Protein AF-A0AA35TRU1-F1 (afdb_monomer_lite)

Sequence (625 aa):
MTIQPVKLPNPDGDKMTPEIGLPPELEALKNTVRQIVRDECIPLEPEYLARPPQEGEPDNGAPRGVLEAVPGVLGTLEADQWSRLTNLSRQTGIYTSFVPEEYGGGGMGALGHLVLEEEVHHSIVHLPTSPVPMFMIGACTPEQEQKYLYPAINGDLYYSFGQTEPQAGSDPGGMMQTRAVRDGDDWILNGTKMFISGAASADFLLVQAVTDPDKRQRGGITMFIIDNPTPGVSFEPIRVWIVPTKAQQHYIHLDNVRVPQSQVLGEVGGGFTLGQQWLVHHDRLLRGSMALGILTRALQMAIDWSQQRVTYGRPIADRQAIQWMLTDVYIDIIALRAVARETAARADAGEDVRVEASMVKYAAGEWGWRSIDKIMQVFGGVGETLDMPIPHWYHMLRHARIGGGTSEIHKLTDLGFDVVEVSGVGTAVGIPDITSLSLGVSVTADSVSEARSEAAETVQGVIDALTELSISAEDISTVRFTIHPEYDYVQGEQRFKGYQVFNLMQVIVREIEDVGPPIDASIAAGGDNIVFNGLNFSFSDTVAMEREAREAAVQDMADKAGQLALFAGRELGELKKIAETSGVISPFNDRSTAYAATESAAFDTPVLAGQDAIKVYVYGVYELH

Secondary structure (DSSP, 8-state):
---PPPPPPPTTSS-SS---PPPHHHHHHHHHHHHHIIIIIGGGHHHHHTS---TTS--TTPPTTHHHHSTT------HHHHHHHHHHHHHTT-TTTTS-GGGTS---HHHHHHHHHHHHTTSSSPPP-----GGGTTTS-HHHIIIIIHHHHHTSS-EEEE--BTTBSS-HHHH---EEEEETTEEEEEEEEEEEETTTT-SEEEEEEES-TTTTTTT-EEEEEEESS-TTEEEEEE--TTSTTS--EEEEEEEEEEEEGGGEESSTTBHHHHHHHHIIIIIIHHHHHHHHHHHHHHHHHHHHHHHH-EETTEEGGG-HHHHHHHHHHHHHHHHHHHHHHHHHHHHHTT---HHHHHHHHHHHHHHHHHHHHHHHHHHGGGTTSTTSSHHHHHHHHHHTTTTTS-HHHHHTS--S-SEEEEEEEEEEEE---EEEEEEEEEEEESSHHHHHHHHHHHHHHHHHHHHHTT--GGGEEEEEEEEEEEEEEETTEEEEEEEEEEEEEEEEES-TT--HHHHHHHHHHHGGGEEEEEEEEE-S--HHHHHHHHHHHHHHHHHHHHHHHHHHT--EEEEEEEEEESS----S--TT----PPP-S----SS-TT-EEEEEEEEEEEEE-

pLDDT: mean 86.13, std 16.01, range [25.84, 98.81]

Organism: Geodia barretti (NCBI:txid519541)

Radius of gyration: 32.58 Å; chains: 1; bounding box: 75×64×89 Å

Foldseek 3Di:
DPPDDDDQDDLVDPPNDPDPDDDPVLVVVLVVLLVCCVPQFAVCQLVFLVAFDAAPDDLQQAQPCPQQVQQQRGGGDHNVSNVVLQVVCVVVLNQQQCPCVVLVHVVPFLLSVLSNLLSQLLHSRGRHHQQALNLLVVQADPVCCVVPHSCSSVSVFHEWEFQADPQDAQNSQQGADWAWEDDPQKTWTFDKGWFTFQHLPGQWYFHWHFHDNVCRLNQGIWTFIGGPPFPQWDWDFDADPSRNRYGRTIMIGGDRGIGGPNRTGHDRSCSSVSVLVSLQRVNLLNLLSNLLNNLSNLLSVLCVQQQPDDDPHHRNNVDPVLVVLSVLSSVLNVVLVVLSSVLRVCVVVVDDSSLSSLVSLLSSLPSSLSNLVSSLVSVPPVSPDSSDCSVSSNSSSPVSCRPSHHNVLSVLACPPDQKDKFKFKFKFKDFFQKKKWKKKFKAFDAAPVVQVVLSVQLVVLLLVLVVVVVFDPVQKDWPDWDKDWDWDADPNDTHTDGIMIMTIMIGMDRHPVPPVSSVVSSCVSNPPRMDGPDMDTHHPDCPVQQVNRVVNRVVRRVVVQCVSLVSNVWHWAAWPDKDKDPDDPDPDDDPPPPDDDDDDDPPPVVHDPRMDMDMIMMMIMIGTD

Structure (mmCIF, N/CA/C/O backbone):
data_AF-A0AA35TRU1-F1
#
_entry.id   AF-A0AA35TRU1-F1
#
loop_
_atom_site.group_PDB
_atom_site.id
_atom_site.type_symbol
_atom_site.label_atom_id
_atom_site.label_alt_id
_atom_site.label_comp_id
_atom_site.label_asym_id
_atom_site.label_entity_id
_atom_site.label_seq_id
_atom_site.pdbx_PDB_ins_code
_atom_site.Cartn_x
_atom_site.Cartn_y
_atom_site.Cartn_z
_atom_site.occupancy
_atom_site.B_iso_or_equiv
_atom_site.auth_seq_id
_atom_site.auth_comp_id
_atom_site.auth_asym_id
_atom_site.auth_atom_id
_atom_site.pdbx_PDB_model_num
ATOM 1 N N . MET A 1 1 ? 33.659 21.868 -21.834 1.00 37.59 1 MET A N 1
ATOM 2 C CA . MET A 1 1 ? 32.817 22.286 -20.696 1.00 37.59 1 MET A CA 1
ATOM 3 C C . MET A 1 1 ? 32.924 21.178 -19.661 1.00 37.59 1 MET A C 1
ATOM 5 O O . MET A 1 1 ? 32.362 20.114 -19.874 1.00 37.59 1 MET A O 1
ATOM 9 N N . THR A 1 2 ? 33.769 21.338 -18.641 1.00 30.66 2 THR A N 1
ATOM 10 C CA . THR A 1 2 ? 33.912 20.331 -17.578 1.00 30.66 2 THR A CA 1
ATOM 11 C C . THR A 1 2 ? 32.703 20.498 -16.670 1.00 30.66 2 THR A C 1
ATOM 13 O O . THR A 1 2 ? 32.655 21.444 -15.889 1.00 30.66 2 THR A O 1
ATOM 16 N N . ILE A 1 3 ? 31.680 19.664 -16.859 1.00 40.19 3 ILE A N 1
ATOM 17 C CA . ILE A 1 3 ? 30.508 19.651 -15.982 1.00 40.19 3 ILE A CA 1
ATOM 18 C C . ILE A 1 3 ? 31.030 19.227 -14.610 1.00 40.19 3 ILE A C 1
ATOM 20 O O . ILE A 1 3 ? 31.462 18.088 -14.442 1.00 40.19 3 ILE A O 1
ATOM 24 N N . GLN A 1 4 ? 31.095 20.161 -13.660 1.00 34.03 4 GLN A N 1
ATOM 25 C CA . GLN A 1 4 ? 31.404 19.791 -12.286 1.00 34.03 4 GLN A CA 1
ATOM 26 C C . GLN A 1 4 ? 30.208 19.006 -11.739 1.00 34.03 4 GLN A C 1
ATOM 28 O O . GLN A 1 4 ? 29.084 19.502 -11.839 1.00 34.03 4 GLN A O 1
ATOM 33 N N . PRO A 1 5 ? 30.412 17.793 -11.200 1.00 47.44 5 PRO A N 1
ATOM 34 C CA . PRO A 1 5 ? 29.328 17.051 -10.583 1.00 47.44 5 PRO A CA 1
ATOM 35 C C . PRO A 1 5 ? 28.801 17.855 -9.392 1.00 47.44 5 PRO A C 1
ATOM 37 O O . PRO A 1 5 ? 29.558 18.220 -8.489 1.00 47.44 5 PRO A O 1
ATOM 40 N N . VAL A 1 6 ? 27.502 18.154 -9.406 1.00 47.78 6 VAL A N 1
ATOM 41 C CA . VAL A 1 6 ? 26.807 18.693 -8.237 1.00 47.78 6 VAL A CA 1
ATOM 42 C C . VAL A 1 6 ? 26.835 17.591 -7.182 1.00 47.78 6 VAL A C 1
ATOM 44 O O . VAL A 1 6 ? 26.309 16.504 -7.411 1.00 47.78 6 VAL A O 1
ATOM 47 N N . LYS A 1 7 ? 27.506 17.832 -6.050 1.00 49.66 7 LYS A N 1
ATOM 48 C CA . LYS A 1 7 ? 27.465 16.891 -4.927 1.00 49.66 7 LYS A CA 1
ATOM 49 C C . LYS A 1 7 ? 26.045 16.867 -4.375 1.00 49.66 7 LYS A C 1
ATOM 51 O O . LYS A 1 7 ? 25.517 17.928 -4.042 1.00 49.66 7 LYS A O 1
ATOM 56 N N . LEU A 1 8 ? 25.467 15.672 -4.255 1.00 46.78 8 LEU A N 1
ATOM 57 C CA . LEU A 1 8 ? 24.269 15.483 -3.446 1.00 46.78 8 LEU A CA 1
ATOM 58 C C . LEU A 1 8 ? 24.580 15.983 -2.020 1.00 46.78 8 LEU A C 1
ATOM 60 O O . LEU A 1 8 ? 25.671 15.695 -1.508 1.00 46.78 8 LEU A O 1
ATOM 64 N N . PRO A 1 9 ? 23.706 16.798 -1.409 1.00 47.41 9 PRO A N 1
ATOM 65 C CA . PRO A 1 9 ? 23.888 17.219 -0.026 1.00 47.41 9 PRO A CA 1
ATOM 66 C C . PRO A 1 9 ? 23.939 16.003 0.914 1.00 47.41 9 PRO A C 1
ATOM 68 O O . PRO A 1 9 ? 23.395 14.947 0.608 1.00 47.41 9 PRO A O 1
ATOM 71 N N . ASN A 1 10 ? 24.642 16.141 2.042 1.00 44.38 10 ASN A N 1
ATOM 72 C CA . ASN A 1 10 ? 24.715 15.092 3.061 1.00 44.38 10 ASN A CA 1
ATOM 73 C C . ASN A 1 10 ? 23.301 14.832 3.625 1.00 44.38 10 ASN A C 1
ATOM 75 O O . ASN A 1 10 ? 22.715 15.792 4.124 1.00 44.38 10 ASN A O 1
ATOM 79 N N . PRO A 1 11 ? 22.756 13.604 3.591 1.00 43.72 11 PRO A N 1
ATOM 80 C CA . PRO A 1 11 ? 21.483 13.275 4.246 1.00 43.72 11 PRO A CA 1
ATOM 81 C C . PRO A 1 11 ? 21.482 13.471 5.756 1.00 43.72 11 PRO A C 1
ATOM 83 O O . PRO A 1 11 ? 20.422 13.745 6.307 1.00 43.72 11 PRO A O 1
ATOM 86 N N . ASP A 1 12 ? 22.646 13.419 6.409 1.00 41.84 12 ASP A N 1
ATOM 87 C CA . ASP A 1 12 ? 22.776 13.756 7.832 1.00 41.84 12 ASP A CA 1
ATOM 88 C C . ASP A 1 12 ? 22.869 15.274 8.083 1.00 41.84 12 ASP A C 1
ATOM 90 O O . ASP A 1 12 ? 22.959 15.717 9.227 1.00 41.84 12 ASP A O 1
ATOM 94 N N . GLY A 1 13 ? 22.911 16.095 7.028 1.00 40.97 13 GLY A N 1
ATOM 95 C CA . GLY A 1 13 ? 22.994 17.549 7.122 1.00 40.97 13 GLY A CA 1
ATOM 96 C C . GLY A 1 13 ? 21.662 18.232 6.817 1.00 40.97 13 GLY A C 1
ATOM 97 O O . GLY A 1 13 ? 20.979 17.862 5.869 1.00 40.97 13 GLY A O 1
ATOM 98 N N . ASP A 1 14 ? 21.366 19.305 7.557 1.00 39.81 14 ASP A N 1
ATOM 99 C CA . ASP A 1 14 ? 20.212 20.235 7.479 1.00 39.81 14 ASP A CA 1
ATOM 100 C C . ASP A 1 14 ? 19.805 20.774 6.082 1.00 39.81 14 ASP A C 1
ATOM 102 O O . ASP A 1 14 ? 18.980 21.677 5.976 1.00 39.81 14 ASP A O 1
ATOM 106 N N . LYS A 1 15 ? 20.412 20.332 4.975 1.00 40.75 15 LYS A N 1
ATOM 107 C CA . LYS A 1 15 ? 20.302 20.991 3.662 1.00 40.75 15 LYS A CA 1
ATOM 108 C C . LYS A 1 15 ? 20.086 20.031 2.496 1.00 40.75 15 LYS A C 1
ATOM 110 O O . LYS A 1 15 ? 20.694 20.216 1.444 1.00 40.75 15 LYS A O 1
ATOM 115 N N . MET A 1 16 ? 19.222 19.030 2.656 1.00 41.53 16 MET A N 1
ATOM 116 C CA . MET A 1 16 ? 18.828 18.145 1.549 1.00 41.53 16 MET A CA 1
ATOM 117 C C . MET A 1 16 ? 17.649 18.641 0.707 1.00 41.53 16 MET A C 1
ATOM 119 O O . MET A 1 16 ? 17.351 18.034 -0.302 1.00 41.53 16 MET A O 1
ATOM 123 N N . THR A 1 17 ? 17.023 19.776 1.003 1.00 39.19 17 THR A N 1
ATOM 124 C CA . THR A 1 17 ? 16.040 20.396 0.096 1.00 39.19 17 THR A CA 1
ATOM 125 C C . THR A 1 17 ? 15.931 21.888 0.399 1.00 39.19 17 THR A C 1
ATOM 127 O O . THR A 1 17 ? 16.145 22.278 1.547 1.00 39.19 17 THR A O 1
ATOM 130 N N . PRO A 1 18 ? 15.563 22.756 -0.561 1.00 35.75 18 PRO A N 1
ATOM 131 C CA . PRO A 1 18 ? 14.845 23.970 -0.204 1.00 35.75 18 PRO A CA 1
ATOM 132 C C . PRO A 1 18 ? 13.498 23.519 0.376 1.00 35.75 18 PRO A C 1
ATOM 134 O O . PRO A 1 18 ? 12.533 23.317 -0.354 1.00 35.75 18 PRO A O 1
ATOM 137 N N . GLU A 1 19 ? 13.475 23.224 1.675 1.00 49.69 19 GLU A N 1
ATOM 138 C CA . GLU A 1 19 ? 12.248 22.898 2.390 1.00 49.69 19 GLU A CA 1
ATOM 139 C C . GLU A 1 19 ? 11.321 24.119 2.320 1.00 49.69 19 GLU A C 1
ATOM 141 O O . GLU A 1 19 ? 11.735 25.248 2.598 1.00 49.69 19 GLU A O 1
ATOM 146 N N . ILE A 1 20 ? 10.042 23.903 2.005 1.00 54.19 20 ILE A N 1
ATOM 147 C CA . ILE A 1 20 ? 9.010 24.698 2.669 1.00 54.19 20 ILE A CA 1
ATOM 148 C C . ILE A 1 20 ? 9.193 24.330 4.141 1.00 54.19 20 ILE A C 1
ATOM 150 O O . ILE A 1 20 ? 8.917 23.191 4.515 1.00 54.19 20 ILE A O 1
ATOM 154 N N . GLY A 1 21 ? 9.837 25.215 4.906 1.00 68.00 21 GLY A N 1
ATOM 155 C CA . GLY A 1 21 ? 10.296 24.895 6.255 1.00 68.00 21 GLY A CA 1
ATOM 156 C C . GLY A 1 21 ? 9.146 24.351 7.092 1.00 68.00 21 GLY A C 1
ATOM 157 O O . GLY A 1 21 ? 8.062 24.939 7.097 1.00 68.00 21 GLY A O 1
ATOM 158 N N . LEU A 1 22 ? 9.377 23.223 7.769 1.00 85.88 22 LEU A N 1
ATOM 159 C CA . LEU A 1 22 ? 8.433 22.747 8.769 1.00 85.88 22 LEU A CA 1
ATOM 160 C C . LEU A 1 22 ? 8.290 23.817 9.864 1.00 85.88 22 LEU A C 1
ATOM 162 O O . LEU A 1 22 ? 9.258 24.532 10.158 1.00 85.88 22 LEU A O 1
ATOM 166 N N . PRO A 1 23 ? 7.109 23.936 10.489 1.00 88.81 23 PRO A N 1
ATOM 167 C CA . PRO A 1 23 ? 6.980 24.694 11.722 1.00 88.81 23 PRO A CA 1
ATOM 168 C C . PRO A 1 23 ? 8.055 24.258 12.741 1.00 88.81 23 PRO A C 1
ATOM 170 O O . PRO A 1 23 ? 8.362 23.062 12.806 1.00 88.81 23 PRO A O 1
ATOM 173 N N . PRO A 1 24 ? 8.654 25.181 13.521 1.00 90.12 24 PRO A N 1
ATOM 174 C CA . PRO A 1 24 ? 9.766 24.865 14.425 1.00 90.12 24 PRO A CA 1
ATOM 175 C C . PRO A 1 24 ? 9.504 23.689 15.375 1.00 90.12 24 PRO A C 1
ATOM 177 O O . PRO A 1 24 ? 10.415 22.922 15.679 1.00 90.12 24 PRO A O 1
ATOM 180 N N . GLU A 1 25 ? 8.263 23.530 15.825 1.00 90.25 25 GLU A N 1
ATOM 181 C CA . GLU A 1 25 ? 7.798 22.430 16.665 1.00 90.25 25 GLU A CA 1
ATOM 182 C C . GLU A 1 25 ? 7.860 21.070 15.955 1.00 90.25 25 GLU A C 1
ATOM 184 O O . GLU A 1 25 ? 8.331 20.094 16.542 1.00 90.25 25 GLU A O 1
ATOM 189 N N . LEU A 1 26 ? 7.476 21.008 14.677 1.00 92.25 26 LEU A N 1
ATOM 190 C CA . LEU A 1 26 ? 7.556 19.784 13.879 1.00 92.25 26 LEU A CA 1
ATOM 191 C C . LEU A 1 26 ? 8.997 19.480 13.467 1.00 92.25 26 LEU A C 1
ATOM 193 O O . LEU A 1 26 ? 9.377 18.314 13.404 1.00 92.25 26 LEU A O 1
ATOM 197 N N . GLU A 1 27 ? 9.826 20.503 13.248 1.00 91.69 27 GLU A N 1
ATOM 198 C CA . GLU A 1 27 ? 11.259 20.304 13.015 1.00 91.69 27 GLU A CA 1
ATOM 199 C C . GLU A 1 27 ? 11.960 19.763 14.278 1.00 91.69 27 GLU A C 1
ATOM 201 O O . GLU A 1 27 ? 12.805 18.870 14.201 1.00 91.69 27 GLU A O 1
ATOM 206 N N . ALA A 1 28 ? 11.584 20.243 15.467 1.00 91.50 28 ALA A N 1
ATOM 207 C CA . ALA A 1 28 ? 12.086 19.710 16.734 1.00 91.50 28 ALA A CA 1
ATOM 208 C C . ALA A 1 28 ? 11.647 18.254 16.972 1.00 91.50 28 ALA A C 1
ATOM 210 O O . ALA A 1 28 ? 12.472 17.423 17.371 1.00 91.50 28 ALA A O 1
ATOM 211 N N . LEU A 1 29 ? 10.378 17.931 16.693 1.00 91.56 29 LEU A N 1
ATOM 212 C CA . LEU A 1 29 ? 9.866 16.558 16.710 1.00 91.56 29 LEU A CA 1
ATOM 213 C C . LEU A 1 29 ? 10.672 15.663 15.766 1.00 91.56 29 LEU A C 1
ATOM 215 O O . LEU A 1 29 ? 11.235 14.668 16.216 1.00 91.56 29 LEU A O 1
ATOM 219 N N . LYS A 1 30 ? 10.761 16.036 14.484 1.00 94.00 30 LYS A N 1
ATOM 220 C CA . LYS A 1 30 ? 11.511 15.314 13.447 1.00 94.00 30 LYS A CA 1
ATOM 221 C C . LYS A 1 30 ? 12.917 14.970 13.923 1.00 94.00 30 LYS A C 1
ATOM 223 O O . LYS A 1 30 ? 13.317 13.811 13.897 1.00 94.00 30 LYS A O 1
ATOM 228 N N . ASN A 1 31 ? 13.645 15.960 14.437 1.00 93.69 31 ASN A N 1
ATOM 229 C CA . ASN A 1 31 ? 15.013 15.766 14.912 1.00 93.69 31 ASN A CA 1
ATOM 230 C C . ASN A 1 31 ? 15.096 14.840 16.134 1.00 93.69 31 ASN A C 1
ATOM 232 O O . ASN A 1 31 ? 16.009 14.018 16.219 1.00 93.69 31 ASN A O 1
ATOM 236 N N . THR A 1 32 ? 14.129 14.927 17.047 1.00 94.81 32 THR A N 1
ATOM 237 C CA . THR A 1 32 ? 14.054 14.060 18.231 1.00 94.81 32 THR A CA 1
ATOM 238 C C . THR A 1 32 ? 13.765 12.611 17.834 1.00 94.81 32 THR A C 1
ATOM 240 O O . THR A 1 32 ? 14.477 11.706 18.267 1.00 94.81 32 THR A O 1
ATOM 243 N N . VAL A 1 33 ? 12.772 12.382 16.966 1.00 96.38 33 VAL A N 1
ATOM 244 C CA . VAL A 1 33 ? 12.420 11.042 16.470 1.00 96.38 33 VAL A CA 1
ATOM 245 C C . VAL A 1 33 ? 13.590 10.453 15.690 1.00 96.38 33 VAL A C 1
ATOM 247 O O . VAL A 1 33 ? 14.007 9.336 15.982 1.00 96.38 33 VAL A O 1
ATOM 250 N N . ARG A 1 34 ? 14.188 11.218 14.769 1.00 95.69 34 ARG A N 1
ATOM 251 C CA . ARG A 1 34 ? 15.360 10.795 13.991 1.00 95.69 34 ARG A CA 1
ATOM 252 C C . ARG A 1 34 ? 16.511 10.351 14.881 1.00 95.69 34 ARG A C 1
ATOM 254 O O . ARG A 1 34 ? 17.133 9.321 14.624 1.00 95.69 34 ARG A O 1
ATOM 261 N N . GLN A 1 35 ? 16.806 11.132 15.920 1.00 96.25 35 GLN A N 1
ATOM 262 C CA . GLN A 1 35 ? 17.869 10.805 16.860 1.00 96.25 35 GLN A CA 1
ATOM 263 C C . GLN A 1 35 ? 17.575 9.488 17.585 1.00 96.25 35 GLN A C 1
ATOM 265 O O . GLN A 1 35 ? 18.447 8.626 17.639 1.00 96.25 35 GLN A O 1
ATOM 270 N N . ILE A 1 36 ? 16.351 9.305 18.084 1.00 97.19 36 ILE A N 1
ATOM 271 C CA . ILE A 1 36 ? 15.941 8.068 18.759 1.00 97.19 36 ILE A CA 1
ATOM 272 C C . ILE A 1 36 ? 16.009 6.878 17.800 1.00 97.19 36 ILE A C 1
ATOM 274 O O . ILE A 1 36 ? 16.574 5.847 18.145 1.00 97.19 36 ILE A O 1
ATOM 278 N N . VAL A 1 37 ? 15.483 7.005 16.583 1.00 96.94 37 VAL A N 1
ATOM 279 C CA . VAL A 1 37 ? 15.513 5.923 15.592 1.00 96.94 37 VAL A CA 1
ATOM 280 C C . VAL A 1 37 ? 16.954 5.528 15.269 1.00 96.94 37 VAL A C 1
ATOM 282 O O . VAL A 1 37 ? 17.282 4.340 15.268 1.00 96.94 37 VAL A O 1
ATOM 285 N N . ARG A 1 38 ? 17.843 6.507 15.076 1.00 96.62 38 ARG A N 1
ATOM 286 C CA . ARG A 1 38 ? 19.267 6.261 14.827 1.00 96.62 38 ARG A CA 1
ATOM 287 C C . ARG A 1 38 ? 19.966 5.583 16.001 1.00 96.62 38 ARG A C 1
ATOM 289 O O . ARG A 1 38 ? 20.730 4.647 15.783 1.00 96.62 38 ARG A O 1
ATOM 296 N N . ASP A 1 39 ? 19.738 6.075 17.213 1.00 97.31 39 ASP A N 1
ATOM 297 C CA . ASP A 1 39 ? 20.502 5.663 18.392 1.00 97.31 39 ASP A CA 1
ATOM 298 C C . ASP A 1 39 ? 19.940 4.372 19.019 1.00 97.31 39 ASP A C 1
ATOM 300 O O . ASP A 1 39 ? 20.689 3.620 19.638 1.00 97.31 39 ASP A O 1
ATOM 304 N N . GLU A 1 40 ? 18.647 4.087 18.831 1.00 96.69 40 GLU A N 1
ATOM 305 C CA . GLU A 1 40 ? 17.932 3.041 19.574 1.00 96.69 40 GLU A CA 1
ATOM 306 C C . GLU A 1 40 ? 17.279 1.968 18.704 1.00 96.69 40 GLU A C 1
ATOM 308 O O . GLU A 1 40 ? 17.147 0.834 19.160 1.00 96.69 40 GLU A O 1
ATOM 313 N N . CYS A 1 41 ? 16.866 2.297 17.477 1.00 95.50 41 CYS A N 1
ATOM 314 C CA . CYS A 1 41 ? 16.152 1.359 16.608 1.00 95.50 41 CYS A CA 1
ATOM 315 C C . CYS A 1 41 ? 17.085 0.700 15.583 1.00 95.50 41 CYS A C 1
ATOM 317 O O . CYS A 1 41 ? 17.162 -0.525 15.524 1.00 95.50 41 CYS A O 1
ATOM 319 N N . ILE A 1 42 ? 17.857 1.498 14.836 1.00 96.38 42 ILE A N 1
ATOM 320 C CA . ILE A 1 42 ? 18.806 1.007 13.821 1.00 96.38 42 ILE A CA 1
ATOM 321 C C . ILE A 1 42 ? 19.795 -0.040 14.378 1.00 96.38 42 ILE A C 1
ATOM 323 O O . ILE A 1 42 ? 20.021 -1.052 13.712 1.00 96.38 42 ILE A O 1
ATOM 327 N N . PRO A 1 43 ? 20.375 0.119 15.587 1.00 97.12 43 PRO A N 1
ATOM 328 C CA . PRO A 1 43 ? 21.299 -0.877 16.131 1.00 97.12 43 PRO A CA 1
ATOM 329 C C . PRO A 1 43 ? 20.672 -2.253 16.397 1.00 97.12 43 PRO A C 1
ATOM 331 O O . PRO A 1 43 ? 21.408 -3.227 16.542 1.00 97.12 43 PRO A O 1
ATOM 334 N N . LEU A 1 44 ? 19.338 -2.344 16.467 1.00 95.25 44 LEU A N 1
ATOM 335 C CA . LEU A 1 44 ? 18.603 -3.580 16.747 1.00 95.25 44 LEU A CA 1
ATOM 336 C C . LEU A 1 44 ? 18.231 -4.363 15.479 1.00 95.25 44 LEU A C 1
ATOM 338 O O . LEU A 1 44 ? 17.794 -5.505 15.576 1.00 95.25 44 LEU A O 1
ATOM 342 N N . GLU A 1 45 ? 18.420 -3.798 14.286 1.00 94.12 45 GLU A N 1
ATOM 343 C CA . GLU A 1 45 ? 18.016 -4.442 13.029 1.00 94.12 45 GLU A CA 1
ATOM 344 C C . GLU A 1 45 ? 18.679 -5.796 12.748 1.00 94.12 45 GLU A C 1
ATOM 346 O O . GLU A 1 45 ? 17.969 -6.695 12.295 1.00 94.12 45 GLU A O 1
ATOM 351 N N . PRO A 1 46 ? 19.984 -6.013 13.021 1.00 93.25 46 PRO A N 1
ATOM 352 C CA . PRO A 1 46 ? 20.584 -7.330 12.815 1.00 93.25 46 PRO A CA 1
ATOM 353 C C . PRO A 1 46 ? 19.940 -8.408 13.693 1.00 93.25 46 PRO A C 1
ATOM 355 O O . PRO A 1 46 ? 19.717 -9.527 13.241 1.00 93.25 46 PRO A O 1
ATOM 358 N N . GLU A 1 47 ? 19.615 -8.070 14.945 1.00 91.56 47 GLU A N 1
ATOM 359 C CA . GLU A 1 47 ? 18.922 -8.979 15.861 1.00 91.56 47 GLU A CA 1
ATOM 360 C C . GLU A 1 47 ? 17.473 -9.215 15.420 1.00 91.56 47 GLU A C 1
ATOM 362 O O . GLU A 1 47 ? 17.000 -10.350 15.445 1.00 91.56 47 GLU A O 1
ATOM 367 N N . TYR A 1 48 ? 16.801 -8.163 14.951 1.00 89.38 48 TYR A N 1
ATOM 368 C CA . TYR A 1 48 ? 15.447 -8.233 14.415 1.00 89.38 48 TYR A CA 1
ATOM 369 C C . TYR A 1 48 ? 15.345 -9.184 13.216 1.00 89.38 48 TYR A C 1
ATOM 371 O O . TYR A 1 48 ? 14.511 -10.090 13.210 1.00 89.38 48 TYR A O 1
ATOM 379 N N . LEU A 1 49 ? 16.226 -9.021 12.222 1.00 88.69 49 LEU A N 1
ATOM 380 C CA . LEU A 1 49 ? 16.272 -9.856 11.015 1.00 88.69 49 LEU A CA 1
ATOM 381 C C . LEU A 1 49 ? 16.681 -11.303 11.312 1.00 88.69 49 LEU A C 1
ATOM 383 O O . LEU A 1 49 ? 16.243 -12.222 10.623 1.00 88.69 49 LEU A O 1
ATOM 387 N N . ALA A 1 50 ? 17.477 -11.527 12.361 1.00 88.69 50 ALA A N 1
ATOM 388 C CA . ALA A 1 50 ? 17.865 -12.867 12.792 1.00 88.69 50 ALA A CA 1
ATOM 389 C C . ALA A 1 50 ? 16.712 -13.669 13.428 1.00 88.69 50 ALA A C 1
ATOM 391 O O . ALA A 1 50 ? 16.863 -14.874 13.646 1.00 88.69 50 ALA A O 1
ATOM 392 N N . ARG A 1 51 ? 15.568 -13.033 13.723 1.00 85.00 51 ARG A N 1
ATOM 393 C CA . ARG A 1 51 ? 14.394 -13.662 14.347 1.00 85.00 51 ARG A CA 1
ATOM 394 C C . ARG A 1 51 ? 13.112 -13.453 13.526 1.00 85.00 51 ARG A C 1
ATOM 396 O O . ARG A 1 51 ? 12.193 -12.770 13.994 1.00 85.00 51 ARG A O 1
ATOM 403 N N . PRO A 1 52 ? 13.010 -14.033 12.317 1.00 81.94 52 PRO A N 1
ATOM 404 C CA . PRO A 1 52 ? 11.807 -13.907 11.505 1.00 81.94 52 PRO A CA 1
ATOM 405 C C . PRO A 1 52 ? 10.597 -14.563 12.191 1.00 81.94 52 PRO A C 1
ATOM 407 O O . PRO A 1 52 ? 10.750 -15.670 12.716 1.00 81.94 52 PRO A O 1
ATOM 410 N N . PRO A 1 53 ? 9.396 -13.945 12.155 1.00 79.06 53 PRO A N 1
ATOM 411 C CA . PRO A 1 53 ? 8.196 -14.509 12.771 1.00 79.06 53 PRO A CA 1
ATOM 412 C C . PRO A 1 53 ? 7.910 -15.921 12.254 1.00 79.06 53 PRO A C 1
ATOM 414 O O . PRO A 1 53 ? 7.921 -16.135 11.042 1.00 79.06 53 PRO A O 1
ATOM 417 N N . GLN A 1 54 ? 7.619 -16.869 13.144 1.00 81.81 54 GLN A N 1
ATOM 418 C CA . GLN A 1 54 ? 7.285 -18.252 12.785 1.00 81.81 54 GLN A CA 1
ATOM 419 C C . GLN A 1 54 ? 5.847 -18.591 13.176 1.00 81.81 54 GLN A C 1
ATOM 421 O O . GLN A 1 54 ? 5.334 -18.170 14.215 1.00 81.81 54 GLN A O 1
ATOM 426 N N . GLU A 1 55 ? 5.173 -19.370 12.335 1.00 80.81 55 GLU A N 1
ATOM 427 C CA . GLU A 1 55 ? 3.836 -19.865 12.643 1.00 80.81 55 GLU A CA 1
ATOM 428 C C . GLU A 1 55 ? 3.844 -20.783 13.876 1.00 80.81 55 GLU A C 1
ATOM 430 O O . GLU A 1 55 ? 4.677 -21.677 14.004 1.00 80.81 55 GLU A O 1
ATOM 435 N N . GLY A 1 56 ? 2.904 -20.552 14.795 1.00 75.94 56 GLY A N 1
ATOM 436 C CA . GLY A 1 56 ? 2.830 -21.270 16.070 1.00 75.94 56 GLY A CA 1
ATOM 437 C C . GLY A 1 56 ? 3.806 -20.777 17.144 1.00 75.94 56 GLY A C 1
ATOM 438 O O . GLY A 1 56 ? 3.679 -21.202 18.292 1.00 75.94 56 GLY A O 1
ATOM 439 N N . GLU A 1 57 ? 4.724 -19.862 16.818 1.00 74.44 57 GLU A N 1
ATOM 440 C CA . GLU A 1 57 ? 5.603 -19.229 17.801 1.00 74.44 57 GLU A CA 1
ATOM 441 C C . GLU A 1 57 ? 5.020 -17.886 18.283 1.00 74.44 57 GLU A C 1
ATOM 443 O O . GLU A 1 57 ? 4.495 -17.101 17.474 1.00 74.44 57 GLU A O 1
ATOM 448 N N . PRO A 1 58 ? 5.079 -17.605 19.601 1.00 67.44 58 PRO A N 1
ATOM 449 C CA . PRO A 1 58 ? 4.746 -16.290 20.132 1.00 67.44 58 PRO A CA 1
ATOM 450 C C . PRO A 1 58 ? 5.683 -15.234 19.548 1.00 67.44 58 PRO A C 1
ATOM 452 O O . PRO A 1 58 ? 6.878 -15.475 19.417 1.00 67.44 58 PRO A O 1
ATOM 455 N N . ASP A 1 59 ? 5.180 -14.032 19.284 1.00 66.44 59 ASP A N 1
ATOM 456 C CA . ASP A 1 59 ? 5.994 -12.952 18.714 1.00 66.44 59 ASP A CA 1
ATOM 457 C C . ASP A 1 59 ? 6.908 -12.234 19.730 1.00 66.44 59 ASP A C 1
ATOM 459 O O . ASP A 1 59 ? 7.095 -11.017 19.678 1.00 66.44 59 ASP A O 1
ATOM 463 N N . ASN A 1 60 ? 7.442 -12.984 20.699 1.00 64.56 60 ASN A N 1
ATOM 464 C CA . ASN A 1 60 ? 8.428 -12.548 21.694 1.00 64.56 60 ASN A CA 1
ATOM 465 C C . ASN A 1 60 ? 8.106 -11.222 22.420 1.00 64.56 60 ASN A C 1
ATOM 467 O O . ASN A 1 60 ? 9.003 -10.549 22.913 1.00 64.56 60 ASN A O 1
ATOM 471 N N . GLY A 1 61 ? 6.824 -10.862 22.561 1.00 59.81 61 GLY A N 1
ATOM 472 C CA . GLY A 1 61 ? 6.380 -9.720 23.369 1.00 59.81 61 GLY A CA 1
ATOM 473 C C . GLY A 1 61 ? 6.441 -8.353 22.681 1.00 59.81 61 GLY A C 1
ATOM 474 O O . GLY A 1 61 ? 6.608 -7.346 23.370 1.00 59.81 61 GLY A O 1
ATOM 475 N N . ALA A 1 62 ? 6.302 -8.296 21.353 1.00 64.44 62 ALA A N 1
ATOM 476 C CA . ALA A 1 62 ? 6.122 -7.024 20.655 1.00 64.44 62 ALA A CA 1
ATOM 477 C C . ALA A 1 62 ? 4.923 -6.213 21.179 1.00 64.44 62 ALA A C 1
ATOM 479 O O . ALA A 1 62 ? 3.933 -6.802 21.629 1.00 64.44 62 ALA A O 1
ATOM 480 N N . PRO A 1 63 ? 4.979 -4.865 21.125 1.00 63.22 63 PRO A N 1
ATOM 481 C CA . PRO A 1 63 ? 3.856 -4.028 21.516 1.00 63.22 63 PRO A CA 1
ATOM 482 C C . PRO A 1 63 ? 2.660 -4.374 20.631 1.00 63.22 63 PRO A C 1
ATOM 484 O O . PRO A 1 63 ? 2.800 -4.466 19.406 1.00 63.22 63 PRO A O 1
ATOM 487 N N . ARG A 1 64 ? 1.496 -4.584 21.255 1.00 66.19 64 ARG A N 1
ATOM 488 C CA . ARG A 1 64 ? 0.276 -4.982 20.543 1.00 66.19 64 ARG A CA 1
ATOM 489 C C . ARG A 1 64 ? -0.016 -3.989 19.422 1.00 66.19 64 ARG A C 1
ATOM 491 O O . ARG A 1 64 ? -0.003 -2.781 19.649 1.00 66.19 64 ARG A O 1
ATOM 498 N N . GLY A 1 65 ? -0.267 -4.505 18.224 1.00 59.19 65 GLY A N 1
ATOM 499 C CA . GLY A 1 65 ? -0.589 -3.701 17.056 1.00 59.19 65 GLY A CA 1
ATOM 500 C C . GLY A 1 65 ? 0.594 -3.357 16.162 1.00 59.19 65 GLY A C 1
ATOM 501 O O . GLY A 1 65 ? 0.368 -3.051 15.001 1.00 59.19 65 GLY A O 1
ATOM 502 N N . VAL A 1 66 ? 1.848 -3.455 16.613 1.00 59.09 66 VAL A N 1
ATOM 503 C CA . VAL A 1 66 ? 3.002 -3.174 15.734 1.00 59.09 66 VAL A CA 1
ATOM 504 C C . VAL A 1 66 ? 3.206 -4.297 14.715 1.00 59.09 66 VAL A C 1
ATOM 506 O O . VAL A 1 66 ? 3.393 -4.036 13.529 1.00 59.09 66 VAL A O 1
ATOM 509 N N . LEU A 1 67 ? 3.137 -5.554 15.157 1.00 54.91 67 LEU A N 1
ATOM 510 C CA . LEU A 1 67 ? 3.328 -6.712 14.276 1.00 54.91 67 LEU A CA 1
ATOM 511 C C . LEU A 1 67 ? 2.099 -7.008 13.419 1.00 54.91 67 LEU A C 1
ATOM 513 O O . LEU A 1 67 ? 2.213 -7.582 12.338 1.00 54.91 67 LEU A O 1
ATOM 517 N N . GLU A 1 68 ? 0.929 -6.625 13.918 1.00 57.84 68 GLU A N 1
ATOM 518 C CA . GLU A 1 68 ? -0.364 -6.842 13.288 1.00 57.84 68 GLU A CA 1
ATOM 519 C C . GLU A 1 68 ? -0.763 -5.733 12.301 1.00 57.84 68 GLU A C 1
ATOM 521 O O . GLU A 1 68 ? -1.418 -6.031 11.298 1.00 57.84 68 GLU A O 1
ATOM 526 N N . ALA A 1 69 ? -0.379 -4.472 12.562 1.00 51.41 69 ALA A N 1
ATOM 527 C CA . ALA A 1 69 ? -0.779 -3.316 11.750 1.00 51.41 69 ALA A CA 1
ATOM 528 C C . ALA A 1 69 ? 0.185 -2.986 10.611 1.00 51.41 69 ALA A C 1
ATOM 530 O O . ALA A 1 69 ? -0.231 -2.320 9.664 1.00 51.41 69 ALA A O 1
ATOM 531 N N . VAL A 1 70 ? 1.449 -3.418 10.686 1.00 57.47 70 VAL A N 1
ATOM 532 C CA . VAL A 1 70 ? 2.459 -3.162 9.651 1.00 57.47 70 VAL A CA 1
ATOM 533 C C . VAL A 1 70 ? 2.577 -4.405 8.764 1.00 57.47 70 VAL A C 1
ATOM 535 O O . VAL A 1 70 ? 3.201 -5.391 9.163 1.00 57.47 70 VAL A O 1
ATOM 538 N N . PRO A 1 71 ? 1.995 -4.412 7.548 1.00 55.16 71 PRO A N 1
ATOM 539 C CA . PRO A 1 71 ? 2.130 -5.552 6.655 1.00 55.16 71 PRO A CA 1
ATOM 540 C C . PRO A 1 71 ? 3.600 -5.732 6.281 1.00 55.16 71 PRO A C 1
ATOM 542 O O . PRO A 1 71 ? 4.238 -4.783 5.824 1.00 55.16 71 PRO A O 1
ATOM 545 N N . GLY A 1 72 ? 4.119 -6.952 6.412 1.00 57.22 72 GLY A N 1
ATOM 546 C CA . GLY A 1 72 ? 5.471 -7.254 5.944 1.00 57.22 72 GLY A CA 1
ATOM 547 C C . GLY A 1 72 ? 6.542 -7.324 7.002 1.00 57.22 72 GLY A C 1
ATOM 548 O O . GLY A 1 72 ? 7.687 -7.504 6.617 1.00 57.22 72 GLY A O 1
ATOM 549 N N . VAL A 1 73 ? 6.213 -7.246 8.293 1.00 65.50 73 VAL A N 1
ATOM 550 C CA . VAL A 1 73 ? 7.177 -7.476 9.378 1.00 65.50 73 VAL A CA 1
ATOM 551 C C . VAL A 1 73 ? 7.896 -8.822 9.195 1.00 65.50 73 VAL A C 1
ATOM 553 O O . VAL A 1 73 ? 7.292 -9.888 9.293 1.00 65.50 73 VAL A O 1
ATOM 556 N N . LEU A 1 74 ? 9.206 -8.753 8.924 1.00 65.06 74 LEU A N 1
ATOM 557 C CA . LEU A 1 74 ? 10.084 -9.909 8.691 1.00 65.06 74 LEU A CA 1
ATOM 558 C C . LEU A 1 74 ? 10.975 -10.246 9.897 1.00 65.06 74 LEU A C 1
ATOM 560 O O . LEU A 1 74 ? 11.828 -11.119 9.776 1.00 65.06 74 LEU A O 1
ATOM 564 N N . GLY A 1 75 ? 10.790 -9.586 11.044 1.00 75.25 75 GLY A N 1
ATOM 565 C CA . GLY A 1 75 ? 11.602 -9.803 12.243 1.00 75.25 75 GLY A CA 1
ATOM 566 C C . GLY A 1 75 ? 10.848 -9.593 13.556 1.00 75.25 75 GLY A C 1
ATOM 567 O O . GLY A 1 75 ? 9.735 -9.065 13.578 1.00 75.25 75 GLY A O 1
ATOM 568 N N . THR A 1 76 ? 11.462 -10.005 14.664 1.00 81.94 76 THR A N 1
ATOM 569 C CA . THR A 1 76 ? 10.971 -9.793 16.037 1.00 81.94 76 THR A CA 1
ATOM 570 C C . THR A 1 76 ? 12.134 -9.452 16.977 1.00 81.94 76 THR A C 1
ATOM 572 O O . THR A 1 76 ? 13.286 -9.780 16.703 1.00 81.94 76 THR A O 1
ATOM 575 N N . LEU A 1 77 ? 11.840 -8.788 18.095 1.00 86.06 77 LEU A N 1
ATOM 576 C CA . LEU A 1 77 ? 12.782 -8.531 19.193 1.00 86.06 77 LEU A CA 1
ATOM 577 C C . LEU A 1 77 ? 12.303 -9.221 20.470 1.00 86.06 77 LEU A C 1
ATOM 579 O O . LEU A 1 77 ? 11.152 -9.648 20.550 1.00 86.06 77 LEU A O 1
ATOM 583 N N . GLU A 1 78 ? 13.174 -9.279 21.475 1.00 85.69 78 GLU A N 1
ATOM 584 C CA . GLU A 1 78 ? 12.793 -9.719 22.817 1.00 85.69 78 GLU A CA 1
ATOM 585 C C . GLU A 1 78 ? 11.864 -8.703 23.509 1.00 85.69 78 GLU A C 1
ATOM 587 O O . GLU A 1 78 ? 11.891 -7.493 23.251 1.00 85.69 78 GLU A O 1
ATOM 592 N N . ALA A 1 79 ? 11.052 -9.200 24.443 1.00 84.06 79 ALA A N 1
ATOM 593 C CA . ALA A 1 79 ? 10.020 -8.417 25.122 1.00 84.06 79 ALA A CA 1
ATOM 594 C C . ALA A 1 79 ? 10.590 -7.224 25.908 1.00 84.06 79 ALA A C 1
ATOM 596 O O . ALA A 1 79 ? 9.935 -6.187 26.037 1.00 84.06 79 ALA A O 1
ATOM 597 N N . ASP A 1 80 ? 11.803 -7.347 26.449 1.00 88.88 80 ASP A N 1
ATOM 598 C CA . ASP A 1 80 ? 12.478 -6.281 27.189 1.00 88.88 80 ASP A CA 1
ATOM 599 C C . ASP A 1 80 ? 12.949 -5.151 26.262 1.00 88.88 80 ASP A C 1
ATOM 601 O O . ASP A 1 80 ? 12.793 -3.976 26.606 1.00 88.88 80 ASP A O 1
ATOM 605 N N . GLN A 1 81 ? 13.439 -5.483 25.064 1.00 90.31 81 GLN A N 1
ATOM 606 C CA . GLN A 1 81 ? 13.809 -4.511 24.034 1.00 90.31 81 GLN A CA 1
ATOM 607 C C . GLN A 1 81 ? 12.580 -3.736 23.556 1.00 90.31 81 GLN A C 1
ATOM 609 O O . GLN A 1 81 ? 12.598 -2.502 23.528 1.00 90.31 81 GLN A O 1
ATOM 614 N N . TRP A 1 82 ? 11.481 -4.438 23.277 1.00 88.62 82 TRP A N 1
ATOM 615 C CA . TRP A 1 82 ? 10.210 -3.807 22.930 1.00 88.62 82 TRP A CA 1
ATOM 616 C C . TRP A 1 82 ? 9.660 -2.925 24.048 1.00 88.62 82 TRP A C 1
ATOM 618 O O . TRP A 1 82 ? 9.260 -1.780 23.807 1.00 88.62 82 TRP A O 1
ATOM 628 N N . SER A 1 83 ? 9.691 -3.415 25.288 1.00 88.94 83 SER A N 1
ATOM 629 C CA . SER A 1 83 ? 9.271 -2.649 26.465 1.00 88.94 83 SER A CA 1
ATOM 630 C C . SER A 1 83 ? 10.107 -1.381 26.628 1.00 88.94 83 SER A C 1
ATOM 632 O O . SER A 1 83 ? 9.570 -0.315 26.931 1.00 88.94 83 SER A O 1
ATOM 634 N N . ARG A 1 84 ? 11.419 -1.463 26.386 1.00 92.38 84 ARG A N 1
ATOM 635 C CA . ARG A 1 84 ? 12.337 -0.324 26.446 1.00 92.38 84 ARG A CA 1
ATOM 636 C C . ARG A 1 84 ? 12.006 0.734 25.394 1.00 92.38 84 ARG A C 1
ATOM 638 O O . ARG A 1 84 ? 11.875 1.899 25.763 1.00 92.38 84 ARG A O 1
ATOM 645 N N . LEU A 1 85 ? 11.821 0.343 24.129 1.00 93.62 85 LEU A N 1
ATOM 646 C CA . LEU A 1 85 ? 11.444 1.268 23.050 1.00 93.62 85 LEU A CA 1
ATOM 647 C C . LEU A 1 85 ? 10.080 1.918 23.311 1.00 93.62 85 LEU A C 1
ATOM 649 O O . LEU A 1 85 ? 9.923 3.126 23.150 1.00 93.62 85 LEU A O 1
ATOM 653 N N . THR A 1 86 ? 9.110 1.138 23.790 1.00 91.50 86 THR A N 1
ATOM 654 C CA . THR A 1 86 ? 7.776 1.651 24.130 1.00 91.50 86 THR A CA 1
ATOM 655 C C . THR A 1 86 ? 7.846 2.656 25.281 1.00 91.50 86 THR A C 1
ATOM 657 O O . THR A 1 86 ? 7.248 3.729 25.216 1.00 91.50 86 THR A O 1
ATOM 660 N N . ASN A 1 87 ? 8.609 2.346 26.333 1.00 93.56 87 ASN A N 1
ATOM 661 C CA . ASN A 1 87 ? 8.812 3.256 27.460 1.00 93.56 87 ASN A CA 1
ATOM 662 C C . ASN A 1 87 ? 9.515 4.544 27.029 1.00 93.56 87 ASN A C 1
ATOM 664 O O . ASN A 1 87 ? 9.115 5.619 27.468 1.00 93.56 87 ASN A O 1
ATOM 668 N N . LEU A 1 88 ? 10.516 4.451 26.151 1.00 95.69 88 LEU A N 1
ATOM 669 C CA . LEU A 1 88 ? 11.198 5.616 25.598 1.00 95.69 88 LEU A CA 1
ATOM 670 C C . LEU A 1 88 ? 10.237 6.500 24.791 1.00 95.69 88 LEU A C 1
ATOM 672 O O . LEU A 1 88 ? 10.180 7.708 25.019 1.00 95.69 88 LEU A O 1
ATOM 676 N N . SER A 1 89 ? 9.438 5.901 23.904 1.00 95.19 89 SER A N 1
ATOM 677 C CA . SER A 1 89 ? 8.421 6.614 23.121 1.00 95.19 89 SER A CA 1
ATOM 678 C C . SER A 1 89 ? 7.393 7.319 24.015 1.00 95.19 89 SER A C 1
ATOM 680 O O . SER A 1 89 ? 7.044 8.478 23.788 1.00 95.19 89 SER A O 1
ATOM 682 N N . ARG A 1 90 ? 6.950 6.667 25.100 1.00 94.44 90 ARG A N 1
ATOM 683 C CA . ARG A 1 90 ? 6.031 7.275 26.079 1.00 94.44 90 ARG A CA 1
ATOM 684 C C . ARG A 1 90 ? 6.674 8.415 26.865 1.00 94.44 90 ARG A C 1
ATOM 686 O O . ARG A 1 90 ? 6.069 9.471 27.004 1.00 94.44 90 ARG A O 1
ATOM 693 N N . GLN A 1 91 ? 7.894 8.229 27.367 1.00 94.88 91 GLN A N 1
ATOM 694 C CA . GLN A 1 91 ? 8.599 9.238 28.174 1.00 94.88 91 GLN A CA 1
ATOM 695 C C . GLN A 1 91 ? 8.940 10.504 27.385 1.00 94.88 91 GLN A C 1
ATOM 697 O O . GLN A 1 91 ? 9.009 11.587 27.960 1.00 94.88 91 GLN A O 1
ATOM 702 N N . THR A 1 92 ? 9.145 10.367 26.077 1.00 93.69 92 THR A N 1
ATOM 703 C CA . THR A 1 92 ? 9.421 11.484 25.163 1.00 93.69 92 THR A CA 1
ATOM 704 C C . THR A 1 92 ? 8.153 12.136 24.612 1.00 93.69 92 THR A C 1
ATOM 706 O O . THR A 1 92 ? 8.246 13.136 23.909 1.00 93.69 92 THR A O 1
ATOM 709 N N . GLY A 1 93 ? 6.969 11.599 24.933 1.00 92.44 93 GLY A N 1
ATOM 710 C CA . GLY A 1 93 ? 5.682 12.090 24.435 1.00 92.44 93 GLY A CA 1
ATOM 711 C C . GLY A 1 93 ? 5.386 11.724 22.977 1.00 92.44 93 GLY A C 1
ATOM 712 O O . GLY A 1 93 ? 4.339 12.101 22.463 1.00 92.44 93 GLY A O 1
ATOM 713 N N . ILE A 1 94 ? 6.265 10.964 22.315 1.00 95.12 94 ILE A N 1
ATOM 714 C CA . ILE A 1 94 ? 6.114 10.549 20.914 1.00 95.12 94 ILE A CA 1
ATOM 715 C C . ILE A 1 94 ? 4.932 9.589 20.749 1.00 95.12 94 ILE A C 1
ATOM 717 O O . ILE A 1 94 ? 4.191 9.693 19.770 1.00 95.12 94 ILE A O 1
ATOM 721 N N . TYR A 1 95 ? 4.721 8.704 21.728 1.00 94.50 95 TYR A N 1
ATOM 722 C CA . TYR A 1 95 ? 3.762 7.600 21.643 1.00 94.50 95 TYR A CA 1
ATOM 723 C C . TYR A 1 95 ? 2.343 8.039 21.237 1.00 94.50 95 TYR A C 1
ATOM 725 O O . TYR A 1 95 ? 1.752 7.427 20.353 1.00 94.50 95 TYR A O 1
ATOM 733 N N . THR A 1 96 ? 1.808 9.116 21.822 1.00 94.56 96 THR A N 1
ATOM 734 C CA . THR A 1 96 ? 0.473 9.676 21.510 1.00 94.56 96 THR A CA 1
ATOM 735 C C . THR A 1 96 ? 0.541 11.041 20.823 1.00 94.56 96 THR A C 1
ATOM 737 O O . THR A 1 96 ? -0.425 11.802 20.828 1.00 94.56 96 THR A O 1
ATOM 740 N N . SER A 1 97 ? 1.677 11.393 20.230 1.00 94.06 97 SER A N 1
ATOM 741 C CA . SER A 1 97 ? 1.929 12.759 19.758 1.00 94.06 97 SER A CA 1
ATOM 742 C C . SER A 1 97 ? 0.953 13.240 18.668 1.00 94.06 97 SER A C 1
ATOM 744 O O . SER A 1 97 ? 0.575 14.408 18.647 1.00 94.06 97 SER A O 1
ATOM 746 N N . PHE A 1 98 ? 0.473 12.349 17.800 1.00 90.88 98 PHE A N 1
ATOM 747 C CA . PHE A 1 98 ? -0.518 12.663 16.759 1.00 90.88 98 PHE A CA 1
ATOM 748 C C . PHE A 1 98 ? -1.980 12.557 17.235 1.00 90.88 98 PHE A C 1
ATOM 750 O O . PHE A 1 98 ? -2.894 12.927 16.500 1.00 90.88 98 PHE A O 1
ATOM 757 N N . VAL A 1 99 ? -2.221 12.046 18.447 1.00 94.31 99 VAL A N 1
ATOM 758 C CA . VAL A 1 99 ? -3.564 11.967 19.042 1.00 94.31 99 VAL A CA 1
ATOM 759 C C . VAL A 1 99 ? -3.995 13.376 19.476 1.00 94.31 99 VAL A C 1
ATOM 761 O O . VAL A 1 99 ? -3.143 14.123 19.962 1.00 94.31 99 VAL A O 1
ATOM 764 N N . PRO A 1 100 ? -5.268 13.789 19.327 1.00 93.88 100 PRO A N 1
ATOM 765 C CA . PRO A 1 100 ? -5.692 15.128 19.726 1.00 93.88 100 PRO A CA 1
ATOM 766 C C . PRO A 1 100 ? -5.523 15.363 21.233 1.00 93.88 100 PRO A C 1
ATOM 768 O O . PRO A 1 100 ? -5.640 14.435 22.038 1.00 93.88 100 PRO A O 1
ATOM 771 N N . GLU A 1 101 ? -5.283 16.616 21.624 1.00 94.94 101 GLU A N 1
ATOM 772 C CA . GLU A 1 101 ? -5.034 16.984 23.027 1.00 94.94 101 GLU A CA 1
ATOM 773 C C . GLU A 1 101 ? -6.202 16.614 23.954 1.00 94.94 101 GLU A C 1
ATOM 775 O O . GLU A 1 101 ? -5.985 16.144 25.070 1.00 94.94 101 GLU A O 1
ATOM 780 N N . GLU A 1 102 ? -7.447 16.751 23.484 1.00 94.19 102 GLU A N 1
ATOM 781 C CA . GLU A 1 102 ? -8.655 16.408 24.253 1.00 94.19 102 GLU A CA 1
ATOM 782 C C . GLU A 1 102 ? -8.768 14.905 24.581 1.00 94.19 102 GLU A C 1
ATOM 784 O O . GLU A 1 102 ? -9.455 14.523 25.528 1.00 94.19 102 GLU A O 1
ATOM 789 N N . TYR A 1 103 ? -8.025 14.064 23.855 1.00 94.44 103 TYR A N 1
ATOM 790 C CA . TYR A 1 103 ? -7.891 12.627 24.094 1.00 94.44 103 TYR A CA 1
ATOM 791 C C . TYR A 1 103 ? -6.570 12.258 24.800 1.00 94.44 103 TYR A C 1
ATOM 793 O O . TYR A 1 103 ? -6.237 11.078 24.910 1.00 94.44 103 TYR A O 1
ATOM 801 N N . GLY A 1 104 ? -5.820 13.246 25.306 1.00 91.25 104 GLY A N 1
ATOM 802 C CA . GLY A 1 104 ? -4.566 13.050 26.044 1.00 91.25 104 GLY A CA 1
ATOM 803 C C . GLY A 1 104 ? -3.316 12.909 25.167 1.00 91.25 104 GLY A C 1
ATOM 804 O O . GLY A 1 104 ? -2.296 12.401 25.638 1.00 91.25 104 GLY A O 1
ATOM 805 N N . GLY A 1 105 ? -3.394 13.316 23.898 1.00 93.38 105 GLY A N 1
ATOM 806 C CA . GLY A 1 105 ? -2.275 13.301 22.957 1.00 93.38 105 GLY A CA 1
ATOM 807 C C . GLY A 1 105 ? -1.562 14.641 22.775 1.00 93.38 105 GLY A C 1
ATOM 808 O O . GLY A 1 105 ? -1.782 15.586 23.529 1.00 93.38 105 GLY A O 1
ATOM 809 N N . GLY A 1 106 ? -0.685 14.702 21.769 1.00 92.69 106 GLY A N 1
ATOM 810 C CA . GLY A 1 106 ? 0.122 15.888 21.440 1.00 92.69 106 GLY A CA 1
ATOM 811 C C . GLY A 1 106 ? -0.475 16.830 20.387 1.00 92.69 106 GLY A C 1
ATOM 812 O O . GLY A 1 106 ? 0.089 17.892 20.152 1.00 92.69 106 GLY A O 1
ATOM 813 N N . GLY A 1 107 ? -1.582 16.458 19.735 1.00 93.00 107 GLY A N 1
ATOM 814 C CA . GLY A 1 107 ? -2.342 17.341 18.845 1.00 93.00 107 GLY A CA 1
ATOM 815 C C . GLY A 1 107 ? -1.615 17.819 17.585 1.00 93.00 107 GLY A C 1
ATOM 816 O O . GLY A 1 107 ? -1.991 18.847 17.033 1.00 93.00 107 GLY A O 1
ATOM 817 N N . MET A 1 108 ? -0.595 17.104 17.102 1.00 90.25 108 MET A N 1
ATOM 818 C CA . MET A 1 108 ? 0.289 17.606 16.032 1.00 90.25 108 MET A CA 1
ATOM 819 C C . MET A 1 108 ? -0.304 17.584 14.609 1.00 90.25 108 MET A C 1
ATOM 821 O O . MET A 1 108 ? 0.385 17.948 13.655 1.00 90.25 108 MET A O 1
ATOM 825 N N . GLY A 1 109 ? -1.550 17.131 14.452 1.00 92.31 109 GLY A N 1
ATOM 826 C CA . GLY A 1 109 ? -2.232 17.062 13.159 1.00 92.31 109 GLY A CA 1
ATOM 827 C C . GLY A 1 109 ? -1.679 15.999 12.201 1.00 92.31 109 GLY A C 1
ATOM 828 O O . GLY A 1 109 ? -0.802 15.193 12.533 1.00 92.31 109 GLY A O 1
ATOM 829 N N . ALA A 1 110 ? -2.214 15.993 10.986 1.00 93.44 110 ALA A N 1
ATOM 830 C CA . ALA A 1 110 ? -1.818 15.128 9.888 1.00 93.44 110 ALA A CA 1
ATOM 831 C C . ALA A 1 110 ? -0.374 15.391 9.443 1.00 93.44 110 ALA A C 1
ATOM 833 O O . ALA A 1 110 ? 0.352 14.431 9.176 1.00 93.44 110 ALA A O 1
ATOM 834 N N . LEU A 1 111 ? 0.075 16.653 9.388 1.00 94.69 111 LEU A N 1
ATOM 835 C CA . LEU A 1 111 ? 1.455 16.970 9.010 1.00 94.69 111 LEU A CA 1
ATOM 836 C C . LEU A 1 111 ? 2.450 16.464 10.056 1.00 94.69 111 LEU A C 1
ATOM 838 O O . LEU A 1 111 ? 3.466 15.871 9.692 1.00 94.69 111 LEU A O 1
ATOM 842 N N . GLY A 1 112 ? 2.151 16.642 11.344 1.00 94.62 112 GLY A N 1
ATOM 843 C CA . GLY A 1 112 ? 2.983 16.108 12.418 1.00 94.62 112 GLY A CA 1
ATOM 844 C C . GLY A 1 112 ? 3.039 14.582 12.418 1.00 94.62 112 GLY A C 1
ATOM 845 O O . GLY A 1 112 ? 4.118 14.014 12.579 1.00 94.62 112 GLY A O 1
ATOM 846 N N . HIS A 1 113 ? 1.910 13.915 12.162 1.00 94.75 113 HIS A N 1
ATOM 847 C CA . HIS A 1 113 ? 1.860 12.457 12.030 1.00 94.75 113 HIS A CA 1
ATOM 848 C C . HIS A 1 113 ? 2.694 11.962 10.837 1.00 94.75 113 HIS A C 1
ATOM 850 O O . HIS A 1 113 ? 3.476 11.026 10.973 1.00 94.75 113 HIS A O 1
ATOM 856 N N . LEU A 1 114 ? 2.597 12.630 9.684 1.00 95.44 114 LEU A N 1
ATOM 857 C CA . LEU A 1 114 ? 3.401 12.313 8.503 1.00 95.44 114 LEU A CA 1
ATOM 858 C C . LEU A 1 114 ? 4.902 12.442 8.794 1.00 95.44 114 LEU A C 1
ATOM 860 O O . LEU A 1 114 ? 5.670 11.554 8.433 1.00 95.44 114 LEU A O 1
ATOM 864 N N . VAL A 1 115 ? 5.319 13.524 9.458 1.00 95.31 115 VAL A N 1
ATOM 865 C CA . VAL A 1 115 ? 6.724 13.762 9.830 1.00 95.31 115 VAL A CA 1
ATOM 866 C C . VAL A 1 115 ? 7.229 12.714 10.822 1.00 95.31 115 VAL A C 1
ATOM 868 O O . VAL A 1 115 ? 8.336 12.209 10.657 1.00 95.31 115 VAL A O 1
ATOM 871 N N . LEU A 1 116 ? 6.422 12.362 11.825 1.00 95.69 116 LEU A N 1
ATOM 872 C CA . LEU A 1 116 ? 6.736 11.288 12.766 1.00 95.69 116 LEU A CA 1
ATOM 873 C C . LEU A 1 116 ? 6.965 9.961 12.033 1.00 95.69 116 LEU A C 1
ATOM 875 O O . LEU A 1 116 ? 8.011 9.337 12.200 1.00 95.69 116 LEU A O 1
ATOM 879 N N . GLU A 1 117 ? 6.003 9.552 11.206 1.00 94.12 117 GLU A N 1
ATOM 880 C CA . GLU A 1 117 ? 6.051 8.279 10.486 1.00 94.12 117 GLU A CA 1
ATOM 881 C C . GLU A 1 117 ? 7.195 8.228 9.466 1.00 94.12 117 GLU A C 1
ATOM 883 O O . GLU A 1 117 ? 7.781 7.164 9.272 1.00 94.12 117 GLU A O 1
ATOM 888 N N . GLU A 1 118 ? 7.555 9.357 8.841 1.00 95.81 118 GLU A N 1
ATOM 889 C CA . GLU A 1 118 ? 8.708 9.443 7.934 1.00 95.81 118 GLU A CA 1
ATOM 890 C C . GLU A 1 118 ? 9.985 9.035 8.675 1.00 95.81 118 GLU A C 1
ATOM 892 O O . GLU A 1 118 ? 10.720 8.173 8.202 1.00 95.81 118 GLU A O 1
ATOM 897 N N . GLU A 1 119 ? 10.219 9.579 9.869 1.00 96.38 119 GLU A N 1
ATOM 898 C CA . GLU A 1 119 ? 11.422 9.276 10.647 1.00 96.38 119 GLU A CA 1
ATOM 899 C C . GLU A 1 119 ? 11.392 7.868 11.261 1.00 96.38 119 GLU A C 1
ATOM 901 O O . GLU A 1 119 ? 12.426 7.201 11.297 1.00 96.38 119 GLU A O 1
ATOM 906 N N . VAL A 1 120 ? 10.227 7.371 11.698 1.00 94.25 120 VAL A N 1
ATOM 907 C CA . VAL A 1 120 ? 10.076 5.994 12.214 1.00 94.25 120 VAL A CA 1
ATOM 908 C C . VAL A 1 120 ? 10.475 4.962 11.156 1.00 94.25 120 VAL A C 1
ATOM 910 O O . VAL A 1 120 ? 11.241 4.042 11.452 1.00 94.25 120 VAL A O 1
ATOM 913 N N . HIS A 1 121 ? 10.041 5.162 9.910 1.00 94.69 121 HIS A N 1
ATOM 914 C CA . HIS A 1 121 ? 10.326 4.265 8.787 1.00 94.69 121 HIS A CA 1
ATOM 915 C C . HIS A 1 121 ? 11.762 4.351 8.258 1.00 94.69 121 HIS A C 1
ATOM 917 O O . HIS A 1 121 ? 12.112 3.635 7.315 1.00 94.69 121 HIS A O 1
ATOM 923 N N . HIS A 1 122 ? 12.630 5.171 8.863 1.00 95.56 122 HIS A N 1
ATOM 924 C CA . HIS A 1 122 ? 14.061 5.011 8.636 1.00 95.56 122 HIS A CA 1
ATOM 925 C C . HIS A 1 122 ? 14.523 3.640 9.130 1.00 95.56 122 HIS A C 1
ATOM 927 O O . HIS A 1 122 ? 15.465 3.115 8.572 1.00 95.56 122 HIS A O 1
ATOM 933 N N . SER A 1 123 ? 13.905 3.013 10.125 1.00 94.50 123 SER A N 1
ATOM 934 C CA . SER A 1 123 ? 14.321 1.699 10.635 1.00 94.50 123 SER A CA 1
ATOM 935 C C . SER A 1 123 ? 13.287 0.623 10.309 1.00 94.50 123 SER A C 1
ATOM 937 O O . SER A 1 123 ? 12.107 0.931 10.225 1.00 94.50 123 SER A O 1
ATOM 939 N N . ILE A 1 124 ? 13.707 -0.638 10.151 1.00 91.44 124 ILE A N 1
ATOM 940 C CA . ILE A 1 124 ? 12.773 -1.789 10.129 1.00 91.44 124 ILE A CA 1
ATOM 941 C C . ILE A 1 124 ? 12.345 -2.211 11.540 1.00 91.44 124 ILE A C 1
ATOM 943 O O . ILE A 1 124 ? 11.349 -2.902 11.723 1.00 91.44 124 ILE A O 1
ATOM 947 N N . VAL A 1 125 ? 13.083 -1.764 12.556 1.00 91.50 125 VAL A N 1
ATOM 948 C CA . VAL A 1 125 ? 12.636 -1.768 13.951 1.00 91.50 125 VAL A CA 1
ATOM 949 C C . VAL A 1 125 ? 11.925 -0.443 14.191 1.00 91.50 125 VAL A C 1
ATOM 951 O O . VAL A 1 125 ? 12.583 0.590 14.292 1.00 91.50 125 VAL A O 1
ATOM 954 N N . HIS A 1 126 ? 10.598 -0.445 14.234 1.00 89.19 126 HIS A N 1
ATOM 955 C CA . HIS A 1 126 ? 9.831 0.790 14.396 1.00 89.19 126 HIS A CA 1
ATOM 956 C C . HIS A 1 126 ? 9.819 1.237 15.863 1.00 89.19 126 HIS A C 1
ATOM 958 O O . HIS A 1 126 ? 9.586 0.430 16.767 1.00 89.19 126 HIS A O 1
ATOM 964 N N . LEU A 1 127 ? 10.024 2.536 16.103 1.00 91.75 127 LEU A N 1
ATOM 965 C CA . LEU A 1 127 ? 9.746 3.137 17.407 1.00 91.75 127 LEU A CA 1
ATOM 966 C C . LEU A 1 127 ? 8.232 3.030 17.673 1.00 91.75 127 LEU A C 1
ATOM 968 O O . LEU A 1 127 ? 7.460 3.550 16.869 1.00 91.75 127 LEU A O 1
ATOM 972 N N . PRO A 1 128 ? 7.781 2.389 18.769 1.00 90.69 128 PRO A N 1
ATOM 973 C CA . PRO A 1 128 ? 6.357 2.163 18.987 1.00 90.69 128 PRO A CA 1
ATOM 974 C C . PRO A 1 128 ? 5.571 3.468 19.123 1.00 90.69 128 PRO A C 1
ATOM 976 O O . PRO A 1 128 ? 5.943 4.346 19.905 1.00 90.69 128 PRO A O 1
ATOM 979 N N . THR A 1 129 ? 4.455 3.560 18.412 1.00 90.75 129 THR A N 1
ATOM 980 C CA . THR A 1 129 ? 3.463 4.637 18.492 1.00 90.75 129 THR A CA 1
ATOM 981 C C . THR A 1 129 ? 2.101 4.050 18.873 1.00 90.75 129 THR A C 1
ATOM 983 O O . THR A 1 129 ? 1.903 2.834 18.849 1.00 90.75 129 THR A O 1
ATOM 986 N N . SER A 1 130 ? 1.169 4.897 19.306 1.00 89.44 130 SER A N 1
ATOM 987 C CA . SER A 1 130 ? -0.178 4.479 19.691 1.00 89.44 130 SER A CA 1
ATOM 988 C C . SER A 1 130 ? -0.901 3.794 18.518 1.00 89.44 130 SER A C 1
ATOM 990 O O . SER A 1 130 ? -0.980 4.376 17.440 1.00 89.44 130 SER A O 1
ATOM 992 N N . PRO A 1 131 ? -1.490 2.598 18.679 1.00 85.38 131 PRO A N 1
ATOM 993 C CA . PRO A 1 131 ? -2.173 1.902 17.588 1.00 85.38 131 PRO A CA 1
ATOM 994 C C . PRO A 1 131 ? -3.618 2.395 17.378 1.00 85.38 131 PRO A C 1
ATOM 996 O O . PRO A 1 131 ? -4.499 1.630 16.982 1.00 85.38 131 PRO A O 1
ATOM 999 N N . VAL A 1 132 ? -3.905 3.659 17.696 1.00 88.62 132 VAL A N 1
ATOM 1000 C CA . VAL A 1 132 ? -5.274 4.177 17.743 1.00 88.62 132 VAL A CA 1
ATOM 1001 C C . VAL A 1 132 ? -5.926 4.243 16.348 1.00 88.62 132 VAL A C 1
ATOM 1003 O O . VAL A 1 132 ? -5.364 4.823 15.412 1.00 88.62 132 VAL A O 1
ATOM 1006 N N . PRO A 1 133 ? -7.159 3.725 16.186 1.00 87.44 133 PRO A N 1
ATOM 1007 C CA . PRO A 1 133 ? -7.977 3.971 15.001 1.00 87.44 133 PRO A CA 1
ATOM 1008 C C . PRO A 1 133 ? -8.498 5.416 15.015 1.00 87.44 133 PRO A C 1
ATOM 1010 O O . PRO A 1 133 ? -9.605 5.677 15.477 1.00 87.44 133 PRO A O 1
ATOM 1013 N N . MET A 1 134 ? -7.719 6.372 14.500 1.00 89.56 134 MET A N 1
ATOM 1014 C CA . MET A 1 134 ? -8.040 7.812 14.581 1.00 89.56 134 MET A CA 1
ATOM 1015 C C . MET A 1 134 ? -9.440 8.182 14.065 1.00 89.56 134 MET A C 1
ATOM 1017 O O . MET A 1 134 ? -10.056 9.101 14.586 1.00 89.56 134 MET A O 1
ATOM 1021 N N . PHE A 1 135 ? -9.984 7.448 13.093 1.00 91.75 135 PHE A N 1
ATOM 1022 C CA . PHE A 1 135 ? -11.337 7.674 12.564 1.00 91.75 135 PHE A CA 1
ATOM 1023 C C . PHE A 1 135 ? -12.477 7.338 13.548 1.00 91.75 135 PHE A C 1
ATOM 1025 O O . PHE A 1 135 ? -13.631 7.653 13.273 1.00 91.75 135 PHE A O 1
ATOM 1032 N N . MET A 1 136 ? -12.180 6.680 14.676 1.00 94.94 136 MET A N 1
ATOM 1033 C CA . MET A 1 136 ? -13.146 6.468 15.759 1.00 94.94 136 MET A CA 1
ATOM 1034 C C . MET A 1 136 ? -13.382 7.743 16.580 1.00 94.94 136 MET A C 1
ATOM 1036 O O . MET A 1 136 ? -14.435 7.876 17.207 1.00 94.94 136 MET A O 1
ATOM 1040 N N . ILE A 1 137 ? -12.440 8.693 16.562 1.00 92.81 137 ILE A N 1
ATOM 1041 C CA . ILE A 1 137 ? -12.602 9.994 17.216 1.00 92.81 137 ILE A CA 1
ATOM 1042 C C . ILE A 1 137 ? -13.759 10.744 16.549 1.00 92.81 137 ILE A C 1
ATOM 1044 O O . ILE A 1 137 ? -13.801 10.893 15.330 1.00 92.81 137 ILE A O 1
ATOM 1048 N N . GLY A 1 138 ? -14.731 11.175 17.354 1.00 91.44 138 GLY A N 1
ATOM 1049 C CA . GLY A 1 138 ? -15.967 11.808 16.883 1.00 91.44 138 GLY A CA 1
ATOM 1050 C C . GLY A 1 138 ? -17.036 10.847 16.340 1.00 91.44 138 GLY A C 1
ATOM 1051 O O . GLY A 1 138 ? -18.176 11.268 16.159 1.00 91.44 138 GLY A O 1
ATOM 1052 N N . ALA A 1 139 ? -16.713 9.568 16.114 1.00 95.94 139 ALA A N 1
ATOM 1053 C CA . ALA A 1 139 ? -17.680 8.537 15.717 1.00 95.94 139 ALA A CA 1
ATOM 1054 C C . ALA A 1 139 ? -18.160 7.678 16.900 1.00 95.94 139 ALA A C 1
ATOM 1056 O O . ALA A 1 139 ? -19.233 7.073 16.830 1.00 95.94 139 ALA A O 1
ATOM 1057 N N . CYS A 1 140 ? -17.366 7.607 17.970 1.00 97.44 140 CYS A N 1
ATOM 1058 C CA . CYS A 1 140 ? -17.696 6.862 19.178 1.00 97.44 140 CYS A CA 1
ATOM 1059 C C . CYS A 1 140 ? -18.765 7.549 20.037 1.00 97.44 140 CYS A C 1
ATOM 1061 O O . CYS A 1 140 ? -18.788 8.770 20.181 1.00 97.44 140 CYS A O 1
ATOM 1063 N N . THR A 1 141 ? -19.591 6.745 20.710 1.00 97.94 141 THR A N 1
ATOM 1064 C CA . THR A 1 141 ? -20.311 7.198 21.914 1.00 97.94 141 THR A CA 1
ATOM 1065 C C . THR A 1 141 ? -19.364 7.246 23.122 1.00 97.94 141 THR A C 1
ATOM 1067 O O . THR A 1 141 ? -18.346 6.549 23.108 1.00 97.94 141 THR A O 1
ATOM 1070 N N . PRO A 1 142 ? -19.693 7.965 24.214 1.00 97.50 142 PRO A N 1
ATOM 1071 C CA . PRO A 1 142 ? -18.858 7.985 25.421 1.00 97.50 142 PRO A CA 1
ATOM 1072 C C . PRO A 1 142 ? -18.535 6.587 25.974 1.00 97.50 142 PRO A C 1
ATOM 1074 O O . PRO A 1 142 ? -17.425 6.327 26.432 1.00 97.50 142 PRO A O 1
ATOM 1077 N N . GLU A 1 143 ? -19.479 5.647 25.900 1.00 97.88 143 GLU A N 1
ATOM 1078 C CA . GLU A 1 143 ? -19.267 4.260 26.321 1.00 97.88 143 GLU A CA 1
ATOM 1079 C C . GLU A 1 143 ? -18.290 3.523 25.396 1.00 97.88 143 GLU A C 1
ATOM 1081 O O . GLU A 1 143 ? -17.452 2.755 25.872 1.00 97.88 143 GLU A O 1
ATOM 1086 N N . GLN A 1 144 ? -18.369 3.765 24.082 1.00 98.25 144 GLN A N 1
ATOM 1087 C CA . GLN A 1 144 ? -17.420 3.218 23.111 1.00 98.25 144 GLN A CA 1
ATOM 1088 C C . GLN A 1 144 ? -16.026 3.830 23.285 1.00 98.25 144 GLN A C 1
ATOM 1090 O O . GLN A 1 144 ? -15.031 3.119 23.152 1.00 98.25 144 GLN A O 1
ATOM 1095 N N . GLU A 1 145 ? -15.932 5.114 23.639 1.00 97.44 145 GLU A N 1
ATOM 1096 C CA . GLU A 1 145 ? -14.646 5.749 23.925 1.00 97.44 145 GLU A CA 1
ATOM 1097 C C . GLU A 1 145 ? -13.954 5.092 25.123 1.00 97.44 145 GLU A C 1
ATOM 1099 O O . GLU A 1 145 ? -12.788 4.710 25.035 1.00 97.44 145 GLU A O 1
ATOM 1104 N N . GLN A 1 146 ? -14.690 4.884 26.221 1.00 97.50 146 GLN A N 1
ATOM 1105 C CA . GLN A 1 146 ? -14.173 4.219 27.422 1.00 97.50 146 GLN A CA 1
ATOM 1106 C C . GLN A 1 146 ? -13.803 2.755 27.178 1.00 97.50 146 GLN A C 1
ATOM 1108 O O . GLN A 1 146 ? -12.785 2.290 27.690 1.00 97.50 146 GLN A O 1
ATOM 1113 N N . LYS A 1 147 ? -14.614 2.019 26.408 1.00 97.75 147 LYS A N 1
ATOM 1114 C CA . LYS A 1 147 ? -14.388 0.587 26.171 1.00 97.75 147 LYS A CA 1
ATOM 1115 C C . LYS A 1 147 ? -13.305 0.308 25.123 1.00 97.75 147 LYS A C 1
ATOM 1117 O O . LYS A 1 147 ? -12.579 -0.667 25.283 1.00 97.75 147 LYS A O 1
ATOM 1122 N N . TYR A 1 148 ? -13.199 1.124 24.072 1.00 96.94 148 TYR A N 1
ATOM 1123 C CA . TYR A 1 148 ? -12.332 0.838 22.920 1.00 96.94 148 TYR A CA 1
ATOM 1124 C C . TYR A 1 148 ? -11.296 1.925 22.657 1.00 96.94 148 TYR A C 1
ATOM 1126 O O . TYR A 1 148 ? -10.113 1.614 22.545 1.00 96.94 148 TYR A O 1
ATOM 1134 N N . LEU A 1 149 ? -11.716 3.192 22.563 1.00 96.50 149 LEU A N 1
ATOM 1135 C CA . LEU A 1 149 ? -10.842 4.264 22.078 1.00 96.50 149 LEU A CA 1
ATOM 1136 C C . LEU A 1 149 ? -9.693 4.567 23.045 1.00 96.50 149 LEU A C 1
ATOM 1138 O O . LEU A 1 149 ? -8.539 4.513 22.633 1.00 96.50 149 LEU A O 1
ATOM 1142 N N . TYR A 1 150 ? -9.976 4.853 24.320 1.00 96.19 150 TYR A N 1
ATOM 1143 C CA . TYR A 1 150 ? -8.923 5.158 25.297 1.00 96.19 150 TYR A CA 1
ATOM 1144 C C . TYR A 1 150 ? -7.976 3.972 25.536 1.00 96.19 150 TYR A C 1
ATOM 1146 O O . TYR A 1 150 ? -6.761 4.185 25.522 1.00 96.19 150 TYR A O 1
ATOM 1154 N N . PRO A 1 151 ? -8.461 2.721 25.678 1.00 95.00 151 PRO A N 1
ATOM 1155 C CA . PRO A 1 151 ? -7.569 1.565 25.724 1.00 95.00 151 PRO A CA 1
ATOM 1156 C C . PRO A 1 151 ? -6.710 1.405 24.459 1.00 95.00 151 PRO A C 1
ATOM 1158 O O . PRO A 1 151 ? -5.529 1.082 24.571 1.00 95.00 151 PRO A O 1
ATOM 1161 N N . ALA A 1 152 ? -7.248 1.679 23.263 1.00 93.31 152 ALA A N 1
ATOM 1162 C CA . ALA A 1 152 ? -6.463 1.659 22.026 1.00 93.31 152 ALA A CA 1
ATOM 1163 C C . ALA A 1 152 ? -5.408 2.777 21.987 1.00 93.31 152 ALA A C 1
ATOM 1165 O O . ALA A 1 152 ? -4.263 2.523 21.620 1.00 93.31 152 ALA A O 1
ATOM 1166 N N . ILE A 1 153 ? -5.747 3.988 22.447 1.00 93.38 153 ILE A N 1
ATOM 1167 C CA . ILE A 1 153 ? -4.795 5.102 22.592 1.00 93.38 153 ILE A CA 1
ATOM 1168 C C . ILE A 1 153 ? -3.627 4.699 23.499 1.00 93.38 153 ILE A C 1
ATOM 1170 O O . ILE A 1 153 ? -2.463 4.933 23.163 1.00 93.38 153 ILE A O 1
ATOM 1174 N N . ASN A 1 154 ? -3.921 4.035 24.616 1.00 91.00 154 ASN A N 1
ATOM 1175 C CA . ASN A 1 154 ? -2.909 3.573 25.562 1.00 91.00 154 ASN A CA 1
ATOM 1176 C C . ASN A 1 154 ? -2.090 2.382 25.039 1.00 91.00 154 ASN A C 1
ATOM 1178 O O . ASN A 1 154 ? -0.979 2.161 25.524 1.00 91.00 154 ASN A O 1
ATOM 1182 N N . GLY A 1 155 ? -2.575 1.665 24.020 1.00 88.69 155 GLY A N 1
ATOM 1183 C CA . GLY A 1 155 ? -1.996 0.416 23.514 1.00 88.69 155 GLY A CA 1
ATOM 1184 C C . GLY A 1 155 ? -2.376 -0.827 24.319 1.00 88.69 155 GLY A C 1
ATOM 1185 O O . GLY A 1 155 ? -1.697 -1.845 24.217 1.00 88.69 155 GLY A O 1
ATOM 1186 N N . ASP A 1 156 ? -3.428 -0.743 25.133 1.00 90.38 156 ASP A N 1
ATOM 1187 C CA . ASP A 1 156 ? -3.966 -1.878 25.887 1.00 90.38 156 ASP A CA 1
ATOM 1188 C C . ASP A 1 156 ? -4.795 -2.799 24.975 1.00 90.38 156 ASP A C 1
ATOM 1190 O O . ASP A 1 156 ? -4.756 -4.026 25.119 1.00 90.38 156 ASP A O 1
ATOM 1194 N N . LEU A 1 157 ? -5.509 -2.200 24.010 1.00 91.44 157 LEU A N 1
ATOM 1195 C CA . LEU A 1 157 ? -6.284 -2.897 22.983 1.00 91.44 157 LEU A CA 1
ATOM 1196 C C . LEU A 1 157 ? -5.781 -2.574 21.572 1.00 91.44 157 LEU A C 1
ATOM 1198 O O . LEU A 1 157 ? -5.306 -1.473 21.301 1.00 91.44 157 LEU A O 1
ATOM 1202 N N . TYR A 1 158 ? -5.956 -3.525 20.662 1.00 90.00 158 TYR A N 1
ATOM 1203 C CA . TYR A 1 158 ? -5.664 -3.398 19.240 1.00 90.00 158 TYR A CA 1
ATOM 1204 C C . TYR A 1 158 ? -6.876 -3.778 18.377 1.00 90.00 158 TYR A C 1
ATOM 1206 O O . TYR A 1 158 ? -7.696 -4.611 18.771 1.00 90.00 158 TYR A O 1
ATOM 1214 N N . TYR A 1 159 ? -6.973 -3.178 17.187 1.00 93.00 159 TYR A N 1
ATOM 1215 C CA . TYR A 1 159 ? -8.096 -3.349 16.269 1.00 93.00 159 TYR A CA 1
ATOM 1216 C C . TYR A 1 159 ? -7.665 -3.903 14.913 1.00 93.00 159 TYR A C 1
ATOM 1218 O O . TYR A 1 159 ? -6.586 -3.588 14.421 1.00 93.00 159 TYR A O 1
ATOM 1226 N N . SER A 1 160 ? -8.569 -4.617 14.246 1.00 94.00 160 SER A N 1
ATOM 1227 C CA . SER A 1 160 ? -8.442 -4.921 12.816 1.00 94.00 160 SER A CA 1
ATOM 1228 C C . SER A 1 160 ? -9.620 -4.364 12.029 1.00 94.00 160 SER A C 1
ATOM 1230 O O . SER A 1 160 ? -10.755 -4.367 12.507 1.00 94.00 160 SER A O 1
ATOM 1232 N N . PHE A 1 161 ? -9.367 -3.904 10.802 1.00 95.06 161 PHE A N 1
ATOM 1233 C CA . PHE A 1 161 ? -10.386 -3.303 9.943 1.00 95.06 161 PHE A CA 1
ATOM 1234 C C . PHE A 1 161 ? -10.838 -4.251 8.821 1.00 95.06 161 PHE A C 1
ATOM 1236 O O . PHE A 1 161 ? -10.076 -4.573 7.914 1.00 95.06 161 PHE A O 1
ATOM 1243 N N . GLY A 1 162 ? -12.097 -4.687 8.884 1.00 96.44 162 GLY A N 1
ATOM 1244 C CA . GLY A 1 162 ? -12.753 -5.622 7.974 1.00 96.44 162 GLY A CA 1
ATOM 1245 C C . GLY A 1 162 ? -13.630 -4.950 6.915 1.00 96.44 162 GLY A C 1
ATOM 1246 O O . GLY A 1 162 ? -14.845 -4.849 7.098 1.00 96.44 162 GLY A O 1
ATOM 1247 N N . GLN A 1 163 ? -13.039 -4.560 5.782 1.00 96.06 163 GLN A N 1
ATOM 1248 C CA . GLN A 1 163 ? -13.764 -4.032 4.613 1.00 96.06 163 GLN A CA 1
ATOM 1249 C C . GLN A 1 163 ? -13.840 -5.055 3.474 1.00 96.06 163 GLN A C 1
ATOM 1251 O O . GLN A 1 163 ? -14.941 -5.447 3.080 1.00 96.06 163 GLN A O 1
ATOM 1256 N N . THR A 1 164 ? -12.674 -5.489 2.991 1.00 95.44 164 THR A N 1
ATOM 1257 C CA . THR A 1 164 ? -12.486 -6.340 1.808 1.00 95.44 164 THR A CA 1
ATOM 1258 C C . THR A 1 164 ? -13.184 -7.693 1.927 1.00 95.44 164 THR A C 1
ATOM 1260 O O . THR A 1 164 ? -13.145 -8.339 2.975 1.00 95.44 164 THR A O 1
ATOM 1263 N N . GLU A 1 165 ? -13.781 -8.144 0.824 1.00 96.62 165 GLU A N 1
ATOM 1264 C CA . GLU A 1 165 ? -14.401 -9.469 0.683 1.00 96.62 165 GLU A CA 1
ATOM 1265 C C . GLU A 1 165 ? -13.881 -10.168 -0.581 1.00 96.62 165 GLU A C 1
ATOM 1267 O O . GLU A 1 165 ? -13.401 -9.475 -1.482 1.00 96.62 165 GLU A O 1
ATOM 1272 N N . PRO A 1 166 ? -14.008 -11.503 -0.706 1.00 91.88 166 PRO A N 1
ATOM 1273 C CA . PRO A 1 166 ? -13.505 -12.240 -1.873 1.00 91.88 166 PRO A CA 1
ATOM 1274 C C . PRO A 1 166 ? -13.971 -11.681 -3.228 1.00 91.88 166 PRO A C 1
ATOM 1276 O O . PRO A 1 166 ? -13.209 -11.632 -4.186 1.00 91.88 166 PRO A O 1
ATOM 1279 N N . GLN A 1 167 ? -15.212 -11.206 -3.288 1.00 84.44 167 GLN A N 1
ATOM 1280 C CA . GLN A 1 167 ? -15.847 -10.600 -4.460 1.00 84.44 167 GLN A CA 1
ATOM 1281 C C . GLN A 1 167 ? -15.832 -9.063 -4.451 1.00 84.44 167 GLN A C 1
ATOM 1283 O O . GLN A 1 167 ? -16.367 -8.453 -5.369 1.00 84.44 167 GLN A O 1
ATOM 1288 N N . ALA A 1 168 ? -15.289 -8.426 -3.409 1.00 86.44 168 ALA A N 1
ATOM 1289 C CA . ALA A 1 168 ? -15.358 -6.978 -3.206 1.00 86.44 168 ALA A CA 1
ATOM 1290 C C . ALA A 1 168 ? -14.012 -6.431 -2.699 1.00 86.44 168 ALA A C 1
ATOM 1292 O O . ALA A 1 168 ? -13.850 -6.112 -1.519 1.00 86.44 168 ALA A O 1
ATOM 1293 N N . GLY A 1 169 ? -13.038 -6.362 -3.613 1.00 88.00 169 GLY A N 1
ATOM 1294 C CA . GLY A 1 169 ? -11.714 -5.774 -3.379 1.00 88.00 169 GLY A CA 1
ATOM 1295 C C . GLY A 1 169 ? -11.659 -4.297 -3.762 1.00 88.00 169 GLY A C 1
ATOM 1296 O O . GLY A 1 169 ? -11.742 -3.425 -2.903 1.00 88.00 169 GLY A O 1
ATOM 1297 N N . SER A 1 170 ? -11.534 -4.019 -5.063 1.00 83.31 170 SER A N 1
ATOM 1298 C CA . SER A 1 170 ? -11.464 -2.651 -5.598 1.00 83.31 170 SER A CA 1
ATOM 1299 C C . SER A 1 170 ? -12.805 -1.906 -5.596 1.00 83.31 170 SER A C 1
ATOM 1301 O O . SER A 1 170 ? -12.802 -0.678 -5.566 1.00 83.31 170 SER A O 1
ATOM 1303 N N . ASP A 1 171 ? -13.934 -2.627 -5.581 1.00 83.81 171 ASP A N 1
ATOM 1304 C CA . ASP A 1 171 ? -15.287 -2.061 -5.452 1.00 83.81 171 ASP A CA 1
ATOM 1305 C C . ASP A 1 171 ? -15.991 -2.521 -4.158 1.00 83.81 171 ASP A C 1
ATOM 1307 O O . ASP A 1 171 ? -16.983 -3.259 -4.187 1.00 83.81 171 ASP A O 1
ATOM 1311 N N . PRO A 1 172 ? -15.488 -2.120 -2.977 1.00 86.00 172 PRO A N 1
ATOM 1312 C CA . PRO A 1 172 ? -16.109 -2.500 -1.715 1.00 86.00 172 PRO A CA 1
ATOM 1313 C C . PRO A 1 172 ? -17.481 -1.838 -1.539 1.00 86.00 172 PRO A C 1
ATOM 1315 O O . PRO A 1 172 ? -18.351 -2.399 -0.884 1.00 86.00 172 PRO A O 1
ATOM 1318 N N . GLY A 1 173 ? -17.714 -0.666 -2.134 1.00 85.56 173 GLY A N 1
ATOM 1319 C CA . GLY A 1 173 ? -18.996 0.029 -2.031 1.00 85.56 173 GLY A CA 1
ATOM 1320 C C . GLY A 1 173 ? -20.111 -0.670 -2.808 1.00 85.56 173 GLY A C 1
ATOM 1321 O O . GLY A 1 173 ? -21.214 -0.847 -2.289 1.00 85.56 173 GLY A O 1
ATOM 1322 N N . GLY A 1 174 ? -19.808 -1.093 -4.037 1.00 79.94 174 GLY A N 1
ATOM 1323 C CA . GLY A 1 174 ? -20.757 -1.689 -4.964 1.00 79.94 174 GLY A CA 1
ATOM 1324 C C . GLY A 1 174 ? -20.852 -3.211 -4.913 1.00 79.94 174 GLY A C 1
ATOM 1325 O O . GLY A 1 174 ? -21.838 -3.737 -5.412 1.00 79.94 174 GLY A O 1
ATOM 1326 N N . MET A 1 175 ? -19.915 -3.954 -4.312 1.00 85.62 175 MET A N 1
ATOM 1327 C CA . MET A 1 175 ? -19.933 -5.433 -4.372 1.00 85.62 175 MET A CA 1
ATOM 1328 C C . MET A 1 175 ? -20.026 -6.152 -3.020 1.00 85.62 175 MET A C 1
ATOM 1330 O O . MET A 1 175 ? -20.160 -7.376 -2.996 1.00 85.62 175 MET A O 1
ATOM 1334 N N . MET A 1 176 ? -20.016 -5.430 -1.895 1.00 93.44 176 MET A N 1
ATOM 1335 C CA . MET A 1 176 ? -20.070 -6.035 -0.557 1.00 93.44 176 MET A CA 1
ATOM 1336 C C . MET A 1 176 ? -21.302 -6.941 -0.362 1.00 93.44 176 MET A C 1
ATOM 1338 O O . MET A 1 176 ? -22.450 -6.553 -0.615 1.00 93.44 176 MET A O 1
ATOM 1342 N N . GLN A 1 177 ? -21.067 -8.163 0.117 1.00 94.81 177 GLN A N 1
ATOM 1343 C CA . GLN A 1 177 ? -22.062 -9.201 0.393 1.00 94.81 177 GLN A CA 1
ATOM 1344 C C . GLN A 1 177 ? -22.257 -9.457 1.889 1.00 94.81 177 GLN A C 1
ATOM 1346 O O . GLN A 1 177 ? -23.335 -9.926 2.237 1.00 94.81 177 GLN A O 1
ATOM 1351 N N . THR A 1 178 ? -21.310 -9.127 2.781 1.00 98.31 178 THR A N 1
ATOM 1352 C CA . THR A 1 178 ? -21.551 -9.272 4.233 1.00 98.31 178 THR A CA 1
ATOM 1353 C C . THR A 1 178 ? -22.805 -8.492 4.614 1.00 98.31 178 THR A C 1
ATOM 1355 O O . THR A 1 178 ? -22.935 -7.308 4.284 1.00 98.31 178 THR A O 1
ATOM 1358 N N . ARG A 1 179 ? -23.758 -9.164 5.263 1.00 98.06 179 ARG A N 1
ATOM 1359 C CA . ARG A 1 179 ? -25.058 -8.602 5.651 1.00 98.06 179 ARG A CA 1
ATOM 1360 C C . ARG A 1 179 ? -25.150 -8.465 7.157 1.00 98.06 179 ARG A C 1
ATOM 1362 O O . ARG A 1 179 ? -24.688 -9.339 7.882 1.00 98.06 179 ARG A O 1
ATOM 1369 N N . ALA A 1 180 ? -25.816 -7.405 7.595 1.00 98.62 180 ALA A N 1
ATOM 1370 C CA . ALA A 1 180 ? -26.273 -7.231 8.964 1.00 98.62 180 ALA A CA 1
ATOM 1371 C C . ALA A 1 180 ? -27.791 -7.017 8.949 1.00 98.62 180 ALA A C 1
ATOM 1373 O O . ALA A 1 180 ? -28.281 -6.051 8.363 1.00 98.62 180 ALA A O 1
ATOM 1374 N N . VAL A 1 181 ? -28.537 -7.920 9.583 1.00 98.31 181 VAL A N 1
ATOM 1375 C CA . VAL A 1 181 ? -30.008 -7.874 9.645 1.00 98.31 181 VAL A CA 1
ATOM 1376 C C . VAL A 1 181 ? -30.442 -7.592 11.078 1.00 98.31 181 VAL A C 1
ATOM 1378 O O . VAL A 1 181 ? -29.898 -8.185 12.006 1.00 98.31 181 VAL A O 1
ATOM 1381 N N . ARG A 1 182 ? -31.412 -6.690 11.271 1.00 97.62 182 ARG A N 1
ATOM 1382 C CA . ARG A 1 182 ? -31.967 -6.412 12.604 1.00 97.62 182 ARG A CA 1
ATOM 1383 C C . ARG A 1 182 ? -32.691 -7.637 13.163 1.00 97.62 182 ARG A C 1
ATOM 1385 O O . ARG A 1 182 ? -33.527 -8.221 12.476 1.00 97.62 182 ARG A O 1
ATOM 1392 N N . ASP A 1 183 ? -32.427 -7.946 14.426 1.00 97.50 183 ASP A N 1
ATOM 1393 C CA . ASP A 1 183 ? -33.139 -8.946 15.222 1.00 97.50 183 ASP A CA 1
ATOM 1394 C C . ASP A 1 183 ? -33.385 -8.390 16.633 1.00 97.50 183 ASP A C 1
ATOM 1396 O O . ASP A 1 183 ? -32.508 -8.412 17.499 1.00 97.50 183 ASP A O 1
ATOM 1400 N N . GLY A 1 184 ? -34.578 -7.826 16.843 1.00 96.06 184 GLY A N 1
ATOM 1401 C CA . GLY A 1 184 ? -34.884 -7.038 18.037 1.00 96.06 184 GLY A CA 1
ATOM 1402 C C . GLY A 1 184 ? -34.046 -5.757 18.097 1.00 96.06 184 GLY A C 1
ATOM 1403 O O . GLY A 1 184 ? -34.035 -4.979 17.139 1.00 96.06 184 GLY A O 1
ATOM 1404 N N . ASP A 1 185 ? -33.348 -5.562 19.217 1.00 94.50 185 ASP A N 1
ATOM 1405 C CA . ASP A 1 185 ? -32.434 -4.432 19.441 1.00 94.50 185 ASP A CA 1
ATOM 1406 C C . ASP A 1 185 ? -31.005 -4.706 18.930 1.00 94.50 185 ASP A C 1
ATOM 1408 O O . ASP A 1 185 ? -30.154 -3.816 18.961 1.00 94.50 185 ASP A O 1
ATOM 1412 N N . ASP A 1 186 ? -30.741 -5.913 18.427 1.00 97.75 186 ASP A N 1
ATOM 1413 C CA . ASP A 1 186 ? -29.426 -6.342 17.958 1.00 97.75 186 ASP A CA 1
ATOM 1414 C C . ASP A 1 186 ? -29.389 -6.488 16.429 1.00 97.75 186 ASP A C 1
ATOM 1416 O O . ASP A 1 186 ? -30.390 -6.372 15.713 1.00 97.75 186 ASP A O 1
ATOM 1420 N N . TRP A 1 187 ? -28.197 -6.783 15.926 1.00 98.62 187 TRP A N 1
ATOM 1421 C CA . TRP A 1 187 ? -27.907 -7.113 14.543 1.00 98.62 187 TRP A CA 1
ATOM 1422 C C . TRP A 1 187 ? -27.312 -8.510 14.453 1.00 98.62 187 TRP A C 1
ATOM 1424 O O . TRP A 1 187 ? -26.467 -8.881 15.262 1.00 98.62 187 TRP A O 1
ATOM 1434 N N . ILE A 1 188 ? -27.719 -9.267 13.440 1.00 98.75 188 ILE A N 1
ATOM 1435 C CA . ILE A 1 188 ? -27.129 -10.560 13.100 1.00 98.75 188 ILE A CA 1
ATOM 1436 C C . ILE A 1 188 ? -26.296 -10.389 11.841 1.00 98.75 188 ILE A C 1
ATOM 1438 O O . ILE A 1 188 ? -26.830 -10.062 10.777 1.00 98.75 188 ILE A O 1
ATOM 1442 N N . LEU A 1 189 ? -24.989 -10.591 11.977 1.00 98.81 189 LEU A N 1
ATOM 1443 C CA . LEU A 1 189 ? -24.019 -10.463 10.902 1.00 98.81 189 LEU A CA 1
ATOM 1444 C C . LEU A 1 189 ? -23.702 -11.833 10.300 1.00 98.81 189 LEU A C 1
ATOM 1446 O O . LEU A 1 189 ? -23.419 -12.788 11.022 1.00 98.81 189 LEU A O 1
ATOM 1450 N N . ASN A 1 190 ? -23.722 -11.899 8.969 1.00 98.81 190 ASN A N 1
ATOM 1451 C CA . ASN A 1 190 ? -23.322 -13.068 8.193 1.00 98.81 190 ASN A CA 1
ATOM 1452 C C . ASN A 1 190 ? -22.472 -12.646 6.990 1.00 98.81 190 ASN A C 1
ATOM 1454 O O . ASN A 1 190 ? -22.856 -11.738 6.245 1.00 98.81 190 ASN A O 1
ATOM 1458 N N . GLY A 1 191 ? -21.340 -13.315 6.779 1.00 98.25 191 GLY A N 1
ATOM 1459 C CA . GLY A 1 191 ? -20.467 -13.072 5.631 1.00 98.25 191 GLY A CA 1
ATOM 1460 C C . GLY A 1 191 ? -19.008 -13.434 5.881 1.00 98.25 191 GLY A C 1
ATOM 1461 O O . GLY A 1 191 ? -18.653 -13.990 6.919 1.00 98.25 191 GLY A O 1
ATOM 1462 N N . THR A 1 192 ? -18.160 -13.077 4.919 1.00 98.38 192 THR A N 1
ATOM 1463 C CA . THR A 1 192 ? -16.721 -13.338 4.975 1.00 98.38 192 THR A CA 1
ATOM 1464 C C . TH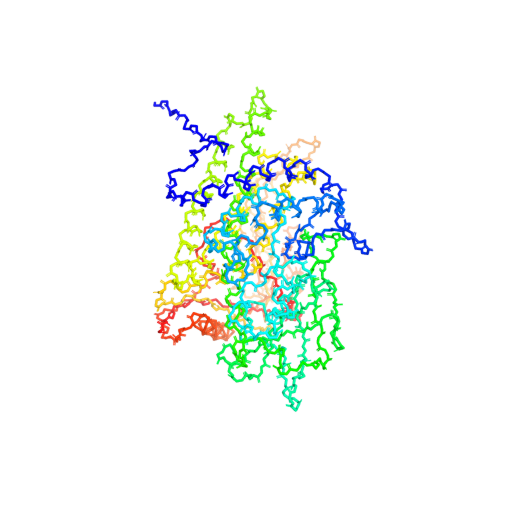R A 1 192 ? -15.953 -12.086 4.581 1.00 98.38 192 THR A C 1
ATOM 1466 O O . THR A 1 192 ? -16.170 -11.522 3.506 1.00 98.38 192 THR A O 1
ATOM 1469 N N . LYS A 1 193 ? -15.019 -11.675 5.440 1.00 98.38 193 LYS A N 1
ATOM 1470 C CA . LYS A 1 193 ? -13.984 -10.689 5.111 1.00 98.38 193 LYS A CA 1
ATOM 1471 C C . LYS A 1 193 ? -12.694 -11.400 4.726 1.00 98.38 193 LYS A C 1
ATOM 1473 O O . LYS A 1 193 ? -12.453 -12.511 5.188 1.00 98.38 193 LYS A O 1
ATOM 1478 N N . MET A 1 194 ? -11.875 -10.774 3.888 1.00 95.75 194 MET A N 1
ATOM 1479 C CA . MET A 1 194 ? -10.648 -11.354 3.332 1.00 95.75 194 MET A CA 1
ATOM 1480 C C . MET A 1 194 ? -9.492 -10.357 3.406 1.00 95.75 194 MET A C 1
ATOM 1482 O O . MET A 1 194 ? -9.705 -9.165 3.209 1.00 95.75 194 MET A O 1
ATOM 1486 N N . PHE A 1 195 ? -8.273 -10.854 3.638 1.00 93.62 195 PHE A N 1
ATOM 1487 C CA . PHE A 1 195 ? -7.056 -10.044 3.805 1.00 93.62 195 PHE A CA 1
ATOM 1488 C C . PHE A 1 195 ? -7.149 -9.041 4.958 1.00 93.62 195 PHE A C 1
ATOM 1490 O O . PHE A 1 195 ? -6.778 -7.876 4.823 1.00 93.62 195 PHE A O 1
ATOM 1497 N N . ILE A 1 196 ? -7.687 -9.485 6.096 1.00 94.06 196 ILE A N 1
ATOM 1498 C CA . ILE A 1 196 ? -7.770 -8.627 7.271 1.00 94.06 196 ILE A CA 1
ATOM 1499 C C . ILE A 1 196 ? -6.509 -8.808 8.111 1.00 94.06 196 ILE A C 1
ATOM 1501 O O . ILE A 1 196 ? -6.326 -9.830 8.783 1.00 94.06 196 ILE A O 1
ATOM 1505 N N . SER A 1 197 ? -5.628 -7.811 8.029 1.00 89.94 197 SER A N 1
ATOM 1506 C CA . SER A 1 197 ? -4.368 -7.749 8.770 1.00 89.94 197 SER A CA 1
ATOM 1507 C C . SER A 1 197 ? -4.609 -7.890 10.271 1.00 89.94 197 SER A C 1
ATOM 1509 O O . SER A 1 197 ? -5.436 -7.173 10.837 1.00 89.94 197 SER A O 1
ATOM 1511 N N . GLY A 1 198 ? -3.909 -8.828 10.909 1.00 87.56 198 GLY A N 1
ATOM 1512 C CA . GLY A 1 198 ? -3.910 -8.986 12.365 1.00 87.56 198 GLY A CA 1
ATOM 1513 C C . GLY A 1 198 ? -5.206 -9.510 12.989 1.00 87.56 198 GLY A C 1
ATOM 1514 O O . GLY A 1 198 ? -5.303 -9.559 14.210 1.00 87.56 198 GLY A O 1
ATOM 1515 N N . ALA A 1 199 ? -6.203 -9.912 12.189 1.00 91.31 199 ALA A N 1
ATOM 1516 C CA . ALA A 1 199 ? -7.559 -10.146 12.698 1.00 91.31 199 ALA A CA 1
ATOM 1517 C C . ALA A 1 199 ? -7.638 -11.155 13.852 1.00 91.31 199 ALA A C 1
ATOM 1519 O O . ALA A 1 199 ? -8.374 -10.936 14.809 1.00 91.31 199 ALA A O 1
ATOM 1520 N N . ALA A 1 200 ? -6.869 -12.244 13.775 1.00 88.81 200 ALA A N 1
ATOM 1521 C CA . ALA A 1 200 ? -6.900 -13.297 14.784 1.00 88.81 200 ALA A CA 1
ATOM 1522 C C . ALA A 1 200 ? -6.338 -12.863 16.153 1.00 88.81 200 ALA A C 1
ATOM 1524 O O . ALA A 1 200 ? -6.701 -13.465 17.162 1.00 88.81 200 ALA A O 1
ATOM 1525 N N . SER A 1 201 ? -5.476 -11.839 16.202 1.00 86.88 201 SER A N 1
ATOM 1526 C CA . SER A 1 201 ? -4.855 -11.323 17.433 1.00 86.88 201 SER A CA 1
ATOM 1527 C C . SER A 1 201 ? -5.406 -9.967 17.898 1.00 86.88 201 SER A C 1
ATOM 1529 O O . SER A 1 201 ? -5.044 -9.505 18.985 1.00 86.88 201 SER A O 1
ATOM 1531 N N . ALA A 1 202 ? -6.300 -9.345 17.123 1.00 91.50 202 ALA A N 1
ATOM 1532 C CA . ALA A 1 202 ? -6.995 -8.120 17.510 1.00 91.50 202 ALA A CA 1
ATOM 1533 C C . ALA A 1 202 ? -7.987 -8.354 18.657 1.00 91.50 202 ALA A C 1
ATOM 1535 O O . ALA A 1 202 ? -8.618 -9.405 18.733 1.00 91.50 202 ALA A O 1
ATOM 1536 N N . ASP A 1 203 ? -8.162 -7.358 19.527 1.00 94.38 203 ASP A N 1
ATOM 1537 C CA . ASP A 1 203 ? -9.136 -7.397 20.629 1.00 94.38 203 ASP A CA 1
ATOM 1538 C C . ASP A 1 203 ? -10.551 -7.067 20.170 1.00 94.38 203 ASP A C 1
ATOM 1540 O O . ASP A 1 203 ? -11.533 -7.500 20.773 1.00 94.38 203 ASP A O 1
ATOM 1544 N N . PHE A 1 204 ? -10.662 -6.279 19.104 1.00 96.75 204 PHE A N 1
ATOM 1545 C CA . PHE A 1 204 ? -11.928 -5.982 18.462 1.00 96.75 204 PHE A CA 1
ATOM 1546 C C . PHE A 1 204 ? -11.750 -5.780 16.959 1.00 96.75 204 PHE A C 1
ATOM 1548 O O . PHE A 1 204 ? -10.690 -5.403 16.458 1.00 96.75 204 PHE A O 1
ATOM 1555 N N . LEU A 1 205 ? -12.821 -6.040 16.223 1.00 97.94 205 LEU A N 1
ATOM 1556 C CA . LEU A 1 205 ? -12.880 -5.916 14.777 1.00 97.94 205 LEU A CA 1
ATOM 1557 C C . LEU A 1 205 ? -13.798 -4.751 14.422 1.00 97.94 205 LEU A C 1
ATOM 1559 O O . LEU A 1 205 ? -14.913 -4.657 14.930 1.00 97.94 205 LEU A O 1
ATOM 1563 N N . LEU A 1 206 ? -13.351 -3.890 13.516 1.00 98.12 206 LEU A N 1
ATOM 1564 C CA . LEU A 1 206 ? -14.171 -2.860 12.889 1.00 98.12 206 LEU A CA 1
ATOM 1565 C C . LEU A 1 206 ? -14.645 -3.418 11.549 1.00 98.12 206 LEU A C 1
ATOM 1567 O O . LEU A 1 206 ? -13.868 -3.489 10.603 1.00 98.12 206 LEU A O 1
ATOM 1571 N N . VAL A 1 207 ? -15.888 -3.886 11.470 1.00 98.56 207 VAL A N 1
ATOM 1572 C CA . VAL A 1 207 ? -16.412 -4.611 10.304 1.00 98.56 207 VAL A CA 1
ATOM 1573 C C . VAL A 1 207 ? -17.480 -3.787 9.603 1.00 98.56 207 VAL A C 1
ATOM 1575 O O . VAL A 1 207 ? -18.487 -3.415 10.203 1.00 98.56 207 VAL A O 1
ATOM 1578 N N . GLN A 1 208 ? -17.301 -3.556 8.304 1.00 98.69 208 GLN A N 1
ATOM 1579 C CA . GLN A 1 208 ? -18.359 -3.005 7.463 1.00 98.69 208 GLN A CA 1
ATOM 1580 C C . GLN A 1 208 ? -19.308 -4.108 7.000 1.00 98.69 208 GLN A C 1
ATOM 1582 O O . GLN A 1 208 ? -18.866 -5.130 6.477 1.00 98.69 208 GLN A O 1
ATOM 1587 N N . ALA A 1 209 ? -20.611 -3.888 7.127 1.00 98.62 209 ALA A N 1
ATOM 1588 C CA . ALA A 1 209 ? -21.625 -4.796 6.603 1.00 98.62 209 ALA A CA 1
ATOM 1589 C C . ALA A 1 209 ? -22.793 -4.019 5.991 1.00 98.62 209 ALA A C 1
ATOM 1591 O O . ALA A 1 209 ? -23.154 -2.932 6.448 1.00 98.62 209 ALA A O 1
ATOM 1592 N N . VAL A 1 210 ? -23.397 -4.592 4.954 1.00 98.62 210 VAL A N 1
ATOM 1593 C CA . VAL A 1 210 ? -24.565 -4.023 4.281 1.00 98.62 210 VAL A CA 1
ATOM 1594 C C . VAL A 1 210 ? -25.796 -4.212 5.162 1.00 98.62 210 VAL A C 1
ATOM 1596 O O . VAL A 1 210 ? -26.177 -5.340 5.483 1.00 98.62 210 VAL A O 1
ATOM 1599 N N . THR A 1 211 ? -26.421 -3.096 5.522 1.00 98.38 211 THR A N 1
ATOM 1600 C CA . THR A 1 211 ? -27.686 -3.019 6.267 1.00 98.38 211 THR A CA 1
ATOM 1601 C C . THR A 1 211 ? -28.864 -2.635 5.373 1.00 98.38 211 THR A C 1
ATOM 1603 O O . THR A 1 211 ? -30.002 -2.969 5.693 1.00 98.38 211 THR A O 1
ATOM 1606 N N . ASP A 1 212 ? -28.598 -1.981 4.239 1.00 96.69 212 ASP A N 1
ATOM 1607 C CA . ASP A 1 212 ? -29.585 -1.623 3.218 1.00 96.69 212 ASP A CA 1
ATOM 1608 C C . ASP A 1 212 ? -28.977 -1.896 1.821 1.00 96.69 212 ASP A C 1
ATOM 1610 O O . ASP A 1 212 ? -28.131 -1.129 1.342 1.00 96.69 212 ASP A O 1
ATOM 1614 N N . PRO A 1 213 ? -29.337 -3.022 1.172 1.00 91.06 213 PRO A N 1
ATOM 1615 C CA . PRO A 1 213 ? -28.743 -3.428 -0.100 1.00 91.06 213 PRO A CA 1
ATOM 1616 C C . PRO A 1 213 ? -29.135 -2.523 -1.272 1.00 91.06 213 PRO A C 1
ATOM 1618 O O . PRO A 1 213 ? -28.406 -2.505 -2.262 1.00 91.06 213 PRO A O 1
ATOM 1621 N N . ASP A 1 214 ? -30.224 -1.760 -1.162 1.00 90.38 214 ASP A N 1
ATOM 1622 C CA . ASP A 1 214 ? -30.659 -0.841 -2.216 1.00 90.38 214 ASP A CA 1
ATOM 1623 C C . ASP A 1 214 ? -29.812 0.439 -2.201 1.00 90.38 214 ASP A C 1
ATOM 1625 O O . ASP A 1 214 ? -29.494 1.001 -3.250 1.00 90.38 214 ASP A O 1
ATOM 1629 N N . LYS A 1 215 ? -29.388 0.888 -1.011 1.00 87.38 215 LYS A N 1
ATOM 1630 C CA . LYS A 1 215 ? -28.555 2.093 -0.853 1.00 87.38 215 LYS A CA 1
ATOM 1631 C C . LYS A 1 215 ? -27.057 1.850 -1.008 1.00 87.38 215 LYS A C 1
ATOM 1633 O O . LYS A 1 215 ? -26.349 2.750 -1.462 1.00 87.38 215 LYS A O 1
ATOM 1638 N N . ARG A 1 216 ? -26.551 0.669 -0.632 1.00 89.06 216 ARG A N 1
ATOM 1639 C CA . ARG A 1 216 ? -25.119 0.296 -0.732 1.00 89.06 216 ARG A CA 1
ATOM 1640 C C . ARG A 1 216 ? -24.193 1.374 -0.146 1.00 89.06 216 ARG A C 1
ATOM 1642 O O . ARG A 1 216 ? -24.421 1.824 0.973 1.00 89.06 216 ARG A O 1
ATOM 1649 N N . GLN A 1 217 ? -23.171 1.844 -0.863 1.00 85.75 217 GLN A N 1
ATOM 1650 C CA . GLN A 1 217 ? -22.278 2.901 -0.372 1.00 85.75 217 GLN A CA 1
ATOM 1651 C C . GLN A 1 217 ? -22.966 4.254 -0.111 1.00 85.75 217 GLN A C 1
ATOM 1653 O O . GLN A 1 217 ? -22.401 5.102 0.573 1.00 85.75 217 GLN A O 1
ATOM 1658 N N . ARG A 1 218 ? -24.190 4.468 -0.612 1.00 89.50 218 ARG A N 1
ATOM 1659 C CA . ARG A 1 218 ? -24.981 5.700 -0.442 1.00 89.50 218 ARG A CA 1
ATOM 1660 C C . ARG A 1 218 ? -25.912 5.617 0.776 1.00 89.50 218 ARG A C 1
ATOM 1662 O O . ARG A 1 218 ? -27.089 5.959 0.689 1.00 89.50 218 ARG A O 1
ATOM 1669 N N . GLY A 1 219 ? -25.397 5.134 1.907 1.00 91.50 219 GLY A N 1
ATOM 1670 C CA . GLY A 1 219 ? -26.156 5.053 3.163 1.00 91.50 219 GLY A CA 1
ATOM 1671 C C . GLY A 1 219 ? -26.702 3.667 3.523 1.00 91.50 219 GLY A C 1
ATOM 1672 O O . GLY A 1 219 ? -27.632 3.576 4.318 1.00 91.50 219 GLY A O 1
ATOM 1673 N N . GLY A 1 220 ? -26.177 2.596 2.928 1.00 95.44 220 GLY A N 1
ATOM 1674 C CA . GLY A 1 220 ? -26.594 1.211 3.175 1.00 95.44 220 GLY A CA 1
ATOM 1675 C C . GLY A 1 220 ? -25.513 0.281 3.716 1.00 95.44 220 GLY A C 1
ATOM 1676 O O . GLY A 1 220 ? -25.741 -0.923 3.820 1.00 95.44 220 GLY A O 1
ATOM 1677 N N . ILE A 1 221 ? -24.351 0.821 4.087 1.00 98.44 221 ILE A N 1
ATOM 1678 C CA . ILE A 1 221 ? -23.258 0.093 4.743 1.00 98.44 221 ILE A CA 1
ATOM 1679 C C . ILE A 1 221 ? -23.049 0.687 6.135 1.00 98.44 221 ILE A C 1
ATOM 1681 O O . ILE A 1 221 ? -22.867 1.893 6.276 1.00 98.44 221 ILE A O 1
ATOM 1685 N N . THR A 1 222 ? -23.033 -0.156 7.163 1.00 98.75 222 THR A N 1
ATOM 1686 C CA . THR A 1 222 ? -22.828 0.228 8.568 1.00 98.75 222 THR A CA 1
ATOM 1687 C C . THR A 1 222 ? -21.497 -0.322 9.078 1.00 98.75 222 THR A C 1
ATOM 1689 O O . THR A 1 222 ? -21.072 -1.392 8.645 1.00 98.75 222 THR A O 1
ATOM 1692 N N . MET A 1 223 ? -20.844 0.407 9.988 1.00 98.69 223 MET A N 1
ATOM 1693 C CA . MET A 1 223 ? -19.640 -0.044 10.688 1.00 98.69 223 MET A CA 1
ATOM 1694 C C . MET A 1 223 ? -20.028 -0.635 12.044 1.00 98.69 223 MET A C 1
ATOM 1696 O O . MET A 1 223 ? -20.726 0.010 12.825 1.00 98.69 223 MET A O 1
ATOM 1700 N N . PHE A 1 224 ? -19.560 -1.844 12.326 1.00 98.81 224 PHE A N 1
ATOM 1701 C CA . PHE A 1 224 ? -19.804 -2.556 13.576 1.00 98.81 224 PHE A CA 1
ATOM 1702 C C . PHE A 1 224 ? -18.490 -2.788 14.318 1.00 98.81 224 PHE A C 1
ATOM 1704 O O . PHE A 1 224 ? -17.491 -3.157 13.703 1.00 98.81 224 PHE A O 1
ATOM 1711 N N . ILE A 1 225 ? -18.506 -2.605 15.635 1.00 98.75 225 ILE A N 1
ATOM 1712 C CA . ILE A 1 225 ? -17.436 -3.018 16.542 1.00 98.75 225 ILE A CA 1
ATOM 1713 C C . ILE A 1 225 ? -17.780 -4.420 17.046 1.00 98.75 225 ILE A C 1
ATOM 1715 O O . ILE A 1 225 ? -18.802 -4.602 17.701 1.00 98.75 225 ILE A O 1
ATOM 1719 N N . ILE A 1 226 ? -16.946 -5.414 16.762 1.00 98.56 226 ILE A N 1
ATOM 1720 C CA . ILE A 1 226 ? -17.147 -6.797 17.212 1.00 98.56 226 ILE A CA 1
ATOM 1721 C C . ILE A 1 226 ? -16.028 -7.143 18.190 1.00 98.56 226 ILE A C 1
ATOM 1723 O O . ILE A 1 226 ? -14.864 -7.138 17.802 1.00 98.56 226 ILE A O 1
ATOM 1727 N N . ASP A 1 227 ? -16.367 -7.439 19.446 1.00 98.19 227 ASP A N 1
ATOM 1728 C CA . ASP A 1 227 ? -15.387 -7.917 20.431 1.00 98.19 227 ASP A CA 1
ATOM 1729 C C . ASP A 1 227 ? -14.767 -9.247 19.959 1.00 98.19 227 ASP A C 1
ATOM 1731 O O . ASP A 1 227 ? -15.452 -10.080 19.361 1.00 98.19 227 ASP A O 1
ATOM 1735 N N . ASN A 1 228 ? -13.493 -9.494 20.246 1.00 94.75 228 ASN A N 1
ATOM 1736 C CA . ASN A 1 228 ? -12.843 -10.770 19.962 1.00 94.75 228 ASN A CA 1
ATOM 1737 C C . ASN A 1 228 ? -12.360 -11.416 21.277 1.00 94.75 228 ASN A C 1
ATOM 1739 O O . ASN A 1 228 ? -11.538 -10.818 21.974 1.00 94.75 228 ASN A O 1
ATOM 1743 N N . PRO A 1 229 ? -12.838 -12.620 21.652 1.00 95.75 229 PRO A N 1
ATOM 1744 C CA . PRO A 1 229 ? -13.740 -13.499 20.903 1.00 95.75 229 PRO A CA 1
ATOM 1745 C C . PRO A 1 229 ? -15.227 -13.133 21.046 1.00 95.75 229 PRO A C 1
ATOM 1747 O O . PRO A 1 229 ? -15.707 -12.847 22.141 1.00 95.75 229 PRO A O 1
ATOM 1750 N N . THR A 1 230 ? -15.979 -13.272 19.951 1.00 97.38 230 THR A N 1
ATOM 1751 C CA . THR A 1 230 ? -17.454 -13.283 19.935 1.00 97.38 230 THR A CA 1
ATOM 1752 C C . THR A 1 230 ? -17.943 -14.586 19.288 1.00 97.38 230 THR A C 1
ATOM 1754 O O . THR A 1 230 ? -17.385 -14.993 18.265 1.00 97.38 230 THR A O 1
ATOM 1757 N N . PRO A 1 231 ? -18.972 -15.270 19.834 1.00 98.25 231 PRO A N 1
ATOM 1758 C CA . PRO A 1 231 ? -19.544 -16.459 19.202 1.00 98.25 231 PRO A CA 1
ATOM 1759 C C . PRO A 1 231 ? -19.955 -16.210 17.744 1.00 98.25 231 PRO A C 1
ATOM 1761 O O . PRO A 1 231 ? -20.591 -15.203 17.439 1.00 98.25 231 PRO A O 1
ATOM 1764 N N . GLY A 1 232 ? -19.597 -17.139 16.855 1.00 98.00 232 GLY A N 1
ATOM 1765 C CA . GLY A 1 232 ? -19.852 -17.031 15.414 1.00 98.00 232 GLY A CA 1
ATOM 1766 C C . GLY A 1 232 ? -18.733 -16.353 14.616 1.00 98.00 232 GLY A C 1
ATOM 1767 O O . GLY A 1 232 ? -18.760 -16.403 13.390 1.00 98.00 232 GLY A O 1
ATOM 1768 N N . VAL A 1 233 ? -17.735 -15.754 15.278 1.00 98.56 233 VAL A N 1
ATOM 1769 C CA . VAL A 1 233 ? -16.522 -15.240 14.624 1.00 98.56 233 VAL A CA 1
ATOM 1770 C C . VAL A 1 233 ? -15.466 -16.342 14.578 1.00 98.56 233 VAL A C 1
ATOM 1772 O O . VAL A 1 233 ? -15.157 -16.960 15.598 1.00 98.56 233 VAL A O 1
ATOM 1775 N N . SER A 1 234 ? -14.882 -16.578 13.406 1.00 98.12 234 SER A N 1
ATOM 1776 C CA . SER A 1 234 ? -13.702 -17.435 13.263 1.00 98.12 234 SER A CA 1
ATOM 1777 C C . SER A 1 234 ? -12.728 -16.880 12.228 1.00 98.12 234 SER A C 1
ATOM 1779 O O . SER A 1 234 ? -13.104 -16.077 11.373 1.00 98.12 234 SER A O 1
ATOM 1781 N N . PHE A 1 235 ? -11.466 -17.294 12.326 1.00 96.75 235 PHE A N 1
ATOM 1782 C CA . PHE A 1 235 ? -10.381 -16.790 11.492 1.00 96.75 235 PHE A CA 1
ATOM 1783 C C . PHE A 1 235 ? -9.722 -17.927 10.723 1.00 96.75 235 PHE A C 1
ATOM 1785 O O . PHE A 1 235 ? -9.483 -18.999 11.278 1.00 96.75 235 PHE A O 1
ATOM 1792 N N . GLU A 1 236 ? -9.380 -17.668 9.466 1.00 95.94 236 GLU A N 1
ATOM 1793 C CA . GLU A 1 236 ? -8.599 -18.588 8.638 1.00 95.94 236 GLU A CA 1
ATOM 1794 C C . GLU A 1 236 ? -7.365 -17.853 8.096 1.00 95.94 236 GLU A C 1
ATOM 1796 O O . GLU A 1 236 ? -7.515 -16.803 7.466 1.00 95.94 236 GLU A O 1
ATOM 1801 N N . PRO A 1 237 ? -6.141 -18.344 8.356 1.00 92.56 237 PRO A N 1
ATOM 1802 C CA . PRO A 1 237 ? -4.920 -17.657 7.954 1.00 92.56 237 PRO A CA 1
ATOM 1803 C C . PRO A 1 237 ? -4.718 -17.681 6.435 1.00 92.56 237 PRO A C 1
ATOM 1805 O O . PRO A 1 237 ? -4.907 -18.697 5.772 1.00 92.56 237 PRO A O 1
ATOM 1808 N N . ILE A 1 238 ? -4.239 -16.564 5.893 1.00 91.19 238 ILE A N 1
ATOM 1809 C CA . ILE A 1 238 ? -3.827 -16.403 4.501 1.00 91.19 238 ILE A CA 1
ATOM 1810 C C . ILE A 1 238 ? -2.316 -16.178 4.479 1.00 91.19 238 ILE A C 1
ATOM 1812 O O . ILE A 1 238 ? -1.803 -15.165 4.965 1.00 91.19 238 ILE A O 1
ATOM 1816 N N . ARG A 1 239 ? -1.586 -17.123 3.884 1.00 88.31 239 ARG A N 1
ATOM 1817 C CA . ARG A 1 239 ? -0.147 -16.974 3.653 1.00 88.31 239 ARG A CA 1
ATOM 1818 C C . ARG A 1 239 ? 0.092 -16.081 2.441 1.00 88.31 239 ARG A C 1
ATOM 1820 O O . ARG A 1 239 ? -0.433 -16.335 1.360 1.00 88.31 239 ARG A O 1
ATOM 1827 N N . VAL A 1 240 ? 0.918 -15.056 2.623 1.00 86.38 240 VAL A N 1
ATOM 1828 C CA . VAL A 1 240 ? 1.335 -14.132 1.564 1.00 86.38 240 VAL A CA 1
ATOM 1829 C C . VAL A 1 240 ? 2.854 -14.115 1.475 1.00 86.38 240 VAL A C 1
ATOM 1831 O O . VAL A 1 240 ? 3.545 -14.226 2.483 1.00 86.38 240 VAL A O 1
ATOM 1834 N N . TRP A 1 241 ? 3.392 -13.945 0.268 1.00 85.12 241 TRP A N 1
ATOM 1835 C CA . TRP A 1 241 ? 4.842 -13.950 0.031 1.00 85.12 241 TRP A CA 1
ATOM 1836 C C . TRP A 1 241 ? 5.592 -12.810 0.743 1.00 85.12 241 TRP A C 1
ATOM 1838 O O . TRP A 1 241 ? 6.799 -12.896 0.931 1.00 85.12 241 TRP A O 1
ATOM 1848 N N . ILE A 1 242 ? 4.870 -11.765 1.161 1.00 81.38 242 ILE A N 1
ATOM 1849 C CA . ILE A 1 242 ? 5.400 -10.616 1.900 1.00 81.38 242 ILE A CA 1
ATOM 1850 C C . ILE A 1 242 ? 5.965 -11.042 3.270 1.00 81.38 242 ILE A C 1
ATOM 1852 O O . ILE A 1 242 ? 7.014 -10.532 3.655 1.00 81.38 242 ILE A O 1
ATOM 1856 N N . VAL A 1 243 ? 5.322 -12.006 3.953 1.00 78.12 243 VAL A N 1
ATOM 1857 C CA . VAL A 1 243 ? 5.807 -12.664 5.186 1.00 78.12 243 VAL A CA 1
ATOM 1858 C C . VAL A 1 243 ? 5.573 -14.175 5.054 1.00 78.12 243 VAL A C 1
ATOM 1860 O O . VAL A 1 243 ? 4.546 -14.697 5.491 1.00 78.12 243 VAL A O 1
ATOM 1863 N N . PRO A 1 244 ? 6.489 -14.917 4.410 1.00 73.62 244 PRO A N 1
ATOM 1864 C CA . PRO A 1 244 ? 6.240 -16.314 4.050 1.00 73.62 244 PRO A CA 1
ATOM 1865 C C . PRO A 1 244 ? 6.216 -17.265 5.258 1.00 73.62 244 PRO A C 1
ATOM 1867 O O . PRO A 1 244 ? 5.698 -18.380 5.161 1.00 73.62 244 PRO A O 1
ATOM 1870 N N . THR A 1 245 ? 6.783 -16.841 6.389 1.00 77.62 245 THR A N 1
ATOM 1871 C CA . THR A 1 245 ? 7.014 -17.668 7.582 1.00 77.62 245 THR A CA 1
ATOM 1872 C C . THR A 1 245 ? 5.880 -17.613 8.608 1.00 77.62 245 THR A C 1
ATOM 1874 O O . THR A 1 245 ? 5.790 -18.507 9.449 1.00 77.62 245 THR A O 1
ATOM 1877 N N . LYS A 1 246 ? 4.982 -16.620 8.526 1.00 82.94 246 LYS A N 1
ATOM 1878 C CA . LYS A 1 246 ? 3.823 -16.476 9.420 1.00 82.94 246 LYS A CA 1
ATOM 1879 C C . LYS A 1 246 ? 2.683 -15.735 8.728 1.00 82.94 246 LYS A C 1
ATOM 1881 O O . LYS A 1 246 ? 2.887 -14.674 8.142 1.00 82.94 246 LYS A O 1
ATOM 1886 N N . ALA A 1 247 ? 1.468 -16.273 8.818 1.00 84.69 247 ALA A N 1
ATOM 1887 C CA . ALA A 1 247 ? 0.290 -15.591 8.300 1.00 84.69 247 ALA A CA 1
ATOM 1888 C C . ALA A 1 247 ? -0.040 -14.358 9.156 1.00 84.69 247 ALA A C 1
ATOM 1890 O O . ALA A 1 247 ? -0.270 -14.461 10.357 1.00 84.69 247 ALA A O 1
ATOM 1891 N N . GLN A 1 248 ? -0.079 -13.192 8.514 1.00 84.81 248 GLN A N 1
ATOM 1892 C CA . GLN A 1 248 ? -0.544 -11.935 9.117 1.00 84.81 248 GLN A CA 1
ATOM 1893 C C . GLN A 1 248 ? -1.906 -11.501 8.566 1.00 84.81 248 GLN A C 1
ATOM 1895 O O . GLN A 1 248 ? -2.563 -10.625 9.121 1.00 84.81 248 GLN A O 1
ATOM 1900 N N . GLN A 1 249 ? -2.332 -12.118 7.467 1.00 89.69 249 GLN A N 1
ATOM 1901 C CA . GLN A 1 249 ? -3.581 -11.843 6.774 1.00 89.69 249 GLN A CA 1
ATOM 1902 C C . GLN A 1 249 ? -4.565 -12.957 7.094 1.00 89.69 249 GLN A C 1
ATOM 1904 O O . GLN A 1 249 ? -4.170 -14.118 7.133 1.00 89.69 249 GLN A O 1
ATOM 1909 N N . HIS A 1 250 ? -5.831 -12.622 7.317 1.00 93.44 250 HIS A N 1
ATOM 1910 C CA . HIS A 1 250 ? -6.841 -13.613 7.673 1.00 93.44 250 HIS A CA 1
ATOM 1911 C C . HIS A 1 250 ? -8.121 -13.406 6.869 1.00 93.44 250 HIS A C 1
ATOM 1913 O O . HIS A 1 250 ? -8.487 -12.272 6.537 1.00 93.44 250 HIS A O 1
ATOM 1919 N N . TYR A 1 251 ? -8.826 -14.500 6.597 1.00 97.50 251 TYR A N 1
ATOM 1920 C CA . TYR A 1 251 ? -10.271 -14.427 6.468 1.00 97.50 251 TYR A CA 1
ATOM 1921 C C . TYR A 1 251 ? -10.892 -14.244 7.848 1.00 97.50 251 TYR A C 1
ATOM 1923 O O . TYR A 1 251 ? -10.415 -14.810 8.833 1.00 97.50 251 TYR A O 1
ATOM 1931 N N . ILE A 1 252 ? -11.981 -13.487 7.895 1.00 98.06 252 ILE A N 1
ATOM 1932 C CA . ILE A 1 252 ? -12.885 -13.439 9.042 1.00 98.06 252 ILE A CA 1
ATOM 1933 C C . ILE A 1 252 ? -14.206 -14.023 8.573 1.00 98.06 252 ILE A C 1
ATOM 1935 O O . ILE A 1 252 ? -14.850 -13.445 7.697 1.00 98.06 252 ILE A O 1
ATOM 1939 N N . HIS A 1 253 ? -14.609 -15.144 9.156 1.00 98.56 253 HIS A N 1
ATOM 1940 C CA . HIS A 1 253 ? -15.903 -15.768 8.909 1.00 98.56 253 HIS A CA 1
ATOM 1941 C C . HIS A 1 253 ? -16.875 -15.338 10.004 1.00 98.56 253 HIS A C 1
ATOM 1943 O O . HIS A 1 253 ? -16.575 -15.476 11.192 1.00 98.56 253 HIS A O 1
ATOM 1949 N N . LEU A 1 254 ? -18.018 -14.797 9.592 1.00 98.75 254 LEU A N 1
ATOM 1950 C CA . LEU A 1 254 ? -19.097 -14.336 10.458 1.00 98.75 254 LEU A CA 1
ATOM 1951 C C . LEU A 1 254 ? -20.305 -15.245 10.216 1.00 98.75 254 LEU A C 1
ATOM 1953 O O . LEU A 1 254 ? -20.934 -15.163 9.160 1.00 98.75 254 LEU A O 1
ATOM 1957 N N . ASP A 1 255 ? -20.613 -16.106 11.181 1.00 98.62 255 ASP A N 1
ATOM 1958 C CA . ASP A 1 255 ? -21.774 -16.997 11.168 1.00 98.62 255 ASP A CA 1
ATOM 1959 C C . ASP A 1 255 ? -22.722 -16.621 12.309 1.00 98.62 255 ASP A C 1
ATOM 1961 O O . ASP A 1 255 ? -22.458 -16.890 13.482 1.00 98.62 255 ASP A O 1
ATOM 1965 N N . ASN A 1 256 ? -23.823 -15.958 11.952 1.00 98.50 256 ASN A N 1
ATOM 1966 C CA . ASN A 1 256 ? -24.859 -15.494 12.872 1.00 98.50 256 ASN A CA 1
ATOM 1967 C C . ASN A 1 256 ? -24.315 -14.720 14.086 1.00 98.50 256 ASN A C 1
ATOM 1969 O O . ASN A 1 256 ? -24.792 -14.871 15.215 1.00 98.50 256 ASN A O 1
ATOM 1973 N N . VAL A 1 257 ? -23.324 -13.861 13.842 1.00 98.75 257 VAL A N 1
ATOM 1974 C CA . VAL A 1 257 ? -22.680 -13.054 14.881 1.00 98.75 257 VAL A CA 1
ATOM 1975 C C . VAL A 1 257 ? -23.666 -12.002 15.373 1.00 98.75 257 VAL A C 1
ATOM 1977 O O . VAL A 1 257 ? -24.078 -11.125 14.614 1.00 98.75 257 VAL A O 1
ATOM 1980 N N . ARG A 1 258 ? -24.052 -12.089 16.647 1.00 98.62 258 ARG A N 1
ATOM 1981 C CA . ARG A 1 258 ? -24.969 -11.138 17.281 1.00 98.62 258 ARG A CA 1
ATOM 1982 C C . ARG A 1 258 ? -24.199 -9.931 17.803 1.00 98.62 258 ARG A C 1
ATOM 1984 O O . ARG A 1 258 ? -23.338 -10.081 18.664 1.00 98.62 258 ARG A O 1
ATOM 1991 N N . VAL A 1 259 ? -24.539 -8.747 17.303 1.00 98.44 259 VAL A N 1
ATOM 1992 C CA . VAL A 1 259 ? -23.919 -7.469 17.668 1.00 98.44 259 VAL A CA 1
ATOM 1993 C C . VAL A 1 259 ? -25.003 -6.505 18.166 1.00 98.44 259 VAL A C 1
ATOM 1995 O O . VAL A 1 259 ? -25.920 -6.193 17.406 1.00 98.44 259 VAL A O 1
ATOM 1998 N N . PRO A 1 260 ? -24.937 -6.011 19.410 1.00 97.94 260 PRO A N 1
ATOM 1999 C CA . PRO A 1 260 ? -25.912 -5.066 19.937 1.00 97.94 260 PRO A CA 1
ATOM 2000 C C . PRO A 1 260 ? -25.868 -3.723 19.206 1.00 97.94 260 PRO A C 1
ATOM 2002 O O . PRO A 1 260 ? -24.824 -3.291 18.714 1.00 97.94 260 PRO A O 1
ATOM 2005 N N . GLN A 1 261 ? -26.991 -3.000 19.188 1.00 97.62 261 GLN A N 1
ATOM 2006 C CA . GLN A 1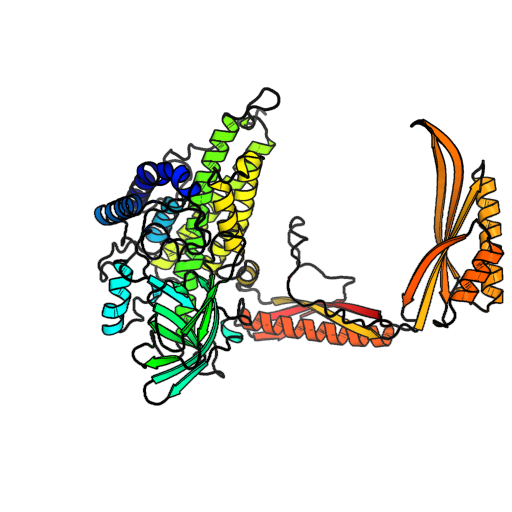 261 ? -27.062 -1.655 18.597 1.00 97.62 261 GLN A CA 1
ATOM 2007 C C . GLN A 1 261 ? -26.028 -0.677 19.187 1.00 97.62 261 GLN A C 1
ATOM 2009 O O . GLN A 1 261 ? -25.578 0.222 18.479 1.00 97.62 261 GLN A O 1
ATOM 2014 N N . SER A 1 262 ? -25.615 -0.858 20.447 1.00 97.44 262 SER A N 1
ATOM 2015 C CA . SER A 1 262 ? -24.566 -0.058 21.101 1.00 97.44 262 SER A CA 1
ATOM 2016 C C . SER A 1 262 ? -23.158 -0.283 20.537 1.00 97.44 262 SER A C 1
ATOM 2018 O O . SER A 1 262 ? -22.248 0.476 20.858 1.00 97.44 262 SER A O 1
ATOM 2020 N N . GLN A 1 263 ? -22.961 -1.305 19.700 1.00 98.31 263 GLN A N 1
ATOM 2021 C CA . GLN A 1 263 ? -21.714 -1.600 18.989 1.00 98.31 263 GLN A CA 1
ATOM 2022 C C . GLN A 1 263 ? -21.752 -1.173 17.511 1.00 98.31 263 GLN A C 1
ATOM 2024 O O . GLN A 1 263 ? -20.833 -1.475 16.752 1.00 98.31 263 GLN A O 1
ATOM 2029 N N . VAL A 1 264 ? -22.775 -0.423 17.091 1.00 98.56 264 VAL A N 1
ATOM 2030 C CA . VAL A 1 264 ? -22.723 0.343 15.838 1.00 98.56 264 VAL A CA 1
ATOM 2031 C C . VAL A 1 264 ? -21.820 1.560 16.053 1.00 98.56 264 VAL A C 1
ATOM 2033 O O . VAL A 1 264 ? -22.078 2.359 16.951 1.00 98.56 264 VAL A O 1
ATOM 2036 N N . LEU A 1 265 ? -20.763 1.694 15.250 1.00 98.44 265 LEU A N 1
ATOM 2037 C CA . LEU A 1 265 ? -19.883 2.866 15.271 1.00 98.44 265 LEU A CA 1
ATOM 2038 C C . LEU A 1 265 ? -20.452 3.950 14.348 1.00 98.44 265 LEU A C 1
ATOM 2040 O O . LEU A 1 265 ? -20.711 3.686 13.170 1.00 98.44 265 LEU A O 1
ATOM 2044 N N . GLY A 1 266 ? -20.619 5.165 14.871 1.00 97.38 266 GLY A N 1
ATOM 2045 C CA . GLY A 1 266 ? -21.330 6.236 14.180 1.00 97.38 266 GLY A CA 1
ATOM 2046 C C . GLY A 1 266 ? -22.812 5.902 13.980 1.00 97.38 266 GLY A C 1
ATOM 2047 O O . GLY A 1 266 ? -23.492 5.428 14.890 1.00 97.38 266 GLY A O 1
ATOM 2048 N N . GLU A 1 267 ? -23.327 6.147 12.777 1.00 96.62 267 GLU A N 1
ATOM 2049 C CA . GLU A 1 267 ? -24.739 5.936 12.444 1.00 96.62 267 GLU A CA 1
ATOM 2050 C C . GLU A 1 267 ? -24.956 4.715 11.538 1.00 96.62 267 GLU A C 1
ATOM 2052 O O . GLU A 1 267 ? -24.102 4.326 10.735 1.00 96.62 267 GLU A O 1
ATOM 2057 N N . VAL A 1 268 ? -26.155 4.127 11.611 1.00 98.00 268 VAL A N 1
ATOM 2058 C CA . VAL A 1 268 ? -26.587 3.083 10.667 1.00 98.00 268 VAL A CA 1
ATOM 2059 C C . VAL A 1 268 ? -26.577 3.658 9.246 1.00 98.00 268 VAL A C 1
ATOM 2061 O O . VAL A 1 268 ? -27.215 4.673 8.986 1.00 98.00 268 VAL A O 1
ATOM 2064 N N . GLY A 1 269 ? -25.858 3.006 8.329 1.00 96.94 269 GLY A N 1
ATOM 2065 C CA . GLY A 1 269 ? -25.638 3.482 6.959 1.00 96.94 269 GLY A CA 1
ATOM 2066 C C . GLY A 1 269 ? -24.431 4.417 6.786 1.00 96.94 269 GLY A C 1
ATOM 2067 O O . GLY A 1 269 ? -24.021 4.664 5.653 1.00 96.94 269 GLY A O 1
ATOM 2068 N N . GLY A 1 270 ? -23.818 4.897 7.874 1.00 95.88 270 GLY A N 1
ATOM 2069 C CA . GLY A 1 270 ? -22.642 5.780 7.850 1.00 95.88 270 GLY A CA 1
ATOM 2070 C C . GLY A 1 270 ? -21.291 5.056 7.764 1.00 95.88 270 GLY A C 1
ATOM 2071 O O . GLY A 1 270 ? -20.239 5.693 7.719 1.00 95.88 270 GLY A O 1
ATOM 2072 N N . GLY A 1 271 ? -21.292 3.723 7.727 1.00 96.94 271 GLY A N 1
ATOM 2073 C CA . GLY A 1 271 ? -20.086 2.906 7.849 1.00 96.94 271 GLY A CA 1
ATOM 2074 C C . GLY A 1 271 ? -19.123 3.007 6.672 1.00 96.94 271 GLY A C 1
ATOM 2075 O O . GLY A 1 271 ? -17.911 2.923 6.874 1.00 96.94 271 GLY A O 1
ATOM 2076 N N . PHE A 1 272 ? -19.633 3.217 5.453 1.00 94.62 272 PHE A N 1
ATOM 2077 C CA . PHE A 1 272 ? -18.769 3.404 4.284 1.00 94.62 272 PHE A CA 1
ATOM 2078 C C . PHE A 1 272 ? -17.949 4.693 4.400 1.00 94.62 272 PHE A C 1
ATOM 2080 O O . PHE A 1 272 ? -16.740 4.669 4.194 1.00 94.62 272 PHE A O 1
ATOM 2087 N N . THR A 1 273 ? -18.575 5.797 4.819 1.00 93.38 273 THR A N 1
ATOM 2088 C CA . THR A 1 273 ? -17.899 7.085 5.037 1.00 93.38 273 THR A CA 1
ATOM 2089 C C . THR A 1 273 ? -16.778 6.970 6.067 1.00 93.38 273 THR A C 1
ATOM 2091 O O . THR A 1 273 ? -15.675 7.446 5.807 1.00 93.38 273 THR A O 1
ATOM 2094 N N . LEU A 1 274 ? -17.019 6.278 7.187 1.00 95.62 274 LEU A N 1
ATOM 2095 C CA . LEU A 1 274 ? -15.993 6.017 8.204 1.00 95.62 274 LEU A CA 1
ATOM 2096 C C . LEU A 1 274 ? -14.798 5.234 7.632 1.00 95.62 274 LEU A C 1
ATOM 2098 O O . LEU A 1 274 ? -13.647 5.592 7.871 1.00 95.62 274 LEU A O 1
ATOM 2102 N N . GLY A 1 275 ? -15.055 4.203 6.819 1.00 94.00 275 GLY A N 1
ATOM 2103 C CA . GLY A 1 275 ? -13.983 3.459 6.145 1.00 94.00 275 GLY A CA 1
ATOM 2104 C C . GLY A 1 275 ? -13.190 4.319 5.158 1.00 94.00 275 GLY A C 1
ATOM 2105 O O . GLY A 1 275 ? -11.967 4.216 5.088 1.00 94.00 275 GLY A O 1
ATOM 2106 N N . GLN A 1 276 ? -13.857 5.229 4.443 1.00 90.75 276 GLN A N 1
ATOM 2107 C CA . GLN A 1 276 ? -13.181 6.174 3.552 1.00 90.75 276 GLN A CA 1
ATOM 2108 C C . GLN A 1 276 ? -12.318 7.179 4.330 1.00 90.75 276 GLN A C 1
ATOM 2110 O O . GLN A 1 276 ? -11.219 7.489 3.880 1.00 90.75 276 GLN A O 1
ATOM 2115 N N . GLN A 1 277 ? -12.761 7.651 5.500 1.00 92.00 277 GLN A N 1
ATOM 2116 C CA . GLN A 1 277 ? -11.947 8.504 6.377 1.00 92.00 277 GLN A CA 1
ATOM 2117 C C . GLN A 1 277 ? -10.685 7.775 6.853 1.00 92.00 277 GLN A C 1
ATOM 2119 O O . GLN A 1 277 ? -9.589 8.333 6.769 1.00 92.00 277 GLN A O 1
ATOM 2124 N N . TRP A 1 278 ? -10.818 6.510 7.273 1.00 92.88 278 TRP A N 1
ATOM 2125 C CA . TRP A 1 278 ? -9.668 5.667 7.606 1.00 92.88 278 TRP A CA 1
ATOM 2126 C C . TRP A 1 278 ? -8.704 5.541 6.419 1.00 92.88 278 TRP A C 1
ATOM 2128 O O . TRP A 1 278 ? -7.510 5.803 6.562 1.00 92.88 278 TRP A O 1
ATOM 2138 N N . LEU A 1 279 ? -9.219 5.232 5.223 1.00 91.44 279 LEU A N 1
ATOM 2139 C CA . LEU A 1 279 ? -8.399 5.090 4.019 1.00 91.44 279 LEU A CA 1
ATOM 2140 C C . LEU A 1 279 ? -7.653 6.374 3.654 1.00 91.44 279 LEU A C 1
ATOM 2142 O O . LEU A 1 279 ? -6.512 6.298 3.223 1.00 91.44 279 LEU A O 1
ATOM 2146 N N . VAL A 1 280 ? -8.269 7.547 3.793 1.00 90.06 280 VAL A N 1
ATOM 2147 C CA . VAL A 1 280 ? -7.646 8.827 3.418 1.00 90.06 280 VAL A CA 1
ATOM 2148 C C . VAL A 1 280 ? -6.489 9.169 4.348 1.00 90.06 280 VAL A C 1
ATOM 2150 O O . VAL A 1 280 ? -5.384 9.427 3.872 1.00 90.06 280 VAL A O 1
ATOM 2153 N N . HIS A 1 281 ? -6.735 9.153 5.658 1.00 85.44 281 HIS A N 1
ATOM 2154 C CA . HIS A 1 281 ? -5.781 9.678 6.633 1.00 85.44 281 HIS A CA 1
ATOM 2155 C C . HIS A 1 281 ? -4.801 8.627 7.148 1.00 85.44 281 HIS A C 1
ATOM 2157 O O . HIS A 1 281 ? -3.629 8.941 7.311 1.00 85.44 281 HIS A O 1
ATOM 2163 N N . HIS A 1 282 ? -5.260 7.401 7.410 1.00 85.50 282 HIS A N 1
ATOM 2164 C CA . HIS A 1 282 ? -4.438 6.371 8.049 1.00 85.50 282 HIS A CA 1
ATOM 2165 C C . HIS A 1 282 ? -3.705 5.484 7.042 1.00 85.50 282 HIS A C 1
ATOM 2167 O O . HIS A 1 282 ? -2.595 5.047 7.315 1.00 85.50 282 HIS A O 1
ATOM 2173 N N . ASP A 1 283 ? -4.289 5.233 5.869 1.00 89.12 283 ASP A N 1
ATOM 2174 C CA . ASP A 1 283 ? -3.617 4.440 4.839 1.00 89.12 283 ASP A CA 1
ATOM 2175 C C . ASP A 1 283 ? -2.979 5.333 3.765 1.00 89.12 283 ASP A C 1
ATOM 2177 O O . ASP A 1 283 ? -1.762 5.503 3.747 1.00 89.12 283 ASP A O 1
ATOM 2181 N N . ARG A 1 284 ? -3.769 5.971 2.898 1.00 93.56 284 ARG A N 1
ATOM 2182 C CA . ARG A 1 284 ? -3.289 6.649 1.682 1.00 93.56 284 ARG A CA 1
ATOM 2183 C C . ARG A 1 284 ? -2.241 7.730 1.947 1.00 93.56 284 ARG A C 1
ATOM 2185 O O . ARG A 1 284 ? -1.198 7.724 1.294 1.00 93.56 284 ARG A O 1
ATOM 2192 N N . LEU A 1 285 ? -2.492 8.627 2.902 1.00 93.56 285 LEU A N 1
ATOM 2193 C CA . LEU A 1 285 ? -1.546 9.690 3.250 1.00 93.56 285 LEU A CA 1
ATOM 2194 C C . LEU A 1 285 ? -0.255 9.131 3.878 1.00 93.56 285 LEU A C 1
ATOM 2196 O O . LEU A 1 285 ? 0.840 9.497 3.449 1.00 93.56 285 LEU A O 1
ATOM 2200 N N . LEU A 1 286 ? -0.368 8.203 4.838 1.00 93.56 286 LEU A N 1
ATOM 2201 C CA . LEU A 1 286 ? 0.786 7.643 5.560 1.00 93.56 286 LEU A CA 1
ATOM 2202 C C . LEU A 1 286 ? 1.604 6.634 4.734 1.00 93.56 286 LEU A C 1
ATOM 2204 O O . LEU A 1 286 ? 2.765 6.375 5.046 1.00 93.56 286 LEU A O 1
ATOM 2208 N N . ARG A 1 287 ? 1.088 6.127 3.602 1.00 94.81 287 ARG A N 1
ATOM 2209 C CA . ARG A 1 287 ? 1.949 5.449 2.611 1.00 94.81 287 ARG A CA 1
ATOM 2210 C C . ARG A 1 287 ? 3.039 6.378 2.075 1.00 94.81 287 ARG A C 1
ATOM 2212 O O . ARG A 1 287 ? 4.129 5.898 1.767 1.00 94.81 287 ARG A O 1
ATOM 2219 N N . GLY A 1 288 ? 2.763 7.682 2.000 1.00 96.19 288 GLY A N 1
ATOM 2220 C CA . GLY A 1 288 ? 3.740 8.707 1.642 1.00 96.19 288 GLY A CA 1
ATOM 2221 C C . GLY A 1 288 ? 4.918 8.751 2.611 1.00 96.19 288 GLY A C 1
ATOM 2222 O O . GLY A 1 288 ? 6.057 8.594 2.178 1.00 96.19 288 GLY A O 1
ATOM 2223 N N . SER A 1 289 ? 4.657 8.907 3.912 1.00 95.50 289 SER A N 1
ATOM 2224 C CA . SER A 1 289 ? 5.703 8.931 4.946 1.00 95.50 289 SER A CA 1
ATOM 2225 C C . SER A 1 289 ? 6.479 7.620 5.024 1.00 95.50 289 SER A C 1
ATOM 2227 O O . SER A 1 289 ? 7.707 7.654 5.054 1.00 95.50 289 SER A O 1
ATOM 2229 N N . MET A 1 290 ? 5.791 6.475 4.952 1.00 96.00 290 MET A N 1
ATOM 2230 C CA . MET A 1 290 ? 6.431 5.157 4.890 1.00 96.00 290 MET A CA 1
ATOM 2231 C C . MET A 1 290 ? 7.445 5.080 3.740 1.00 96.00 290 MET A C 1
ATOM 2233 O O . MET A 1 290 ? 8.604 4.725 3.953 1.00 96.00 290 MET A O 1
ATOM 2237 N N . ALA A 1 291 ? 7.043 5.440 2.516 1.00 97.44 291 ALA A N 1
ATOM 2238 C CA . ALA A 1 291 ? 7.955 5.415 1.376 1.00 97.44 291 ALA A CA 1
ATOM 2239 C C . ALA A 1 291 ? 9.095 6.434 1.520 1.00 97.44 291 ALA A C 1
ATOM 2241 O O . ALA A 1 291 ? 10.238 6.114 1.202 1.00 97.44 291 ALA A O 1
ATOM 2242 N N . LEU A 1 292 ? 8.821 7.632 2.038 1.00 97.69 292 LEU A N 1
ATOM 2243 C CA . LEU A 1 292 ? 9.847 8.650 2.265 1.00 97.69 292 LEU A CA 1
ATOM 2244 C C . LEU A 1 292 ? 10.919 8.196 3.253 1.00 97.69 292 LEU A C 1
ATOM 2246 O O . LEU A 1 292 ? 12.103 8.353 2.947 1.00 97.69 292 LEU A O 1
ATOM 2250 N N . GLY A 1 293 ? 10.527 7.616 4.388 1.00 97.00 293 GLY A N 1
ATOM 2251 C CA . GLY A 1 293 ? 11.467 7.141 5.400 1.00 97.00 293 GLY A CA 1
ATOM 2252 C C . GLY A 1 293 ? 12.366 6.028 4.872 1.00 97.00 293 GLY A C 1
ATOM 2253 O O . GLY A 1 293 ? 13.596 6.126 4.926 1.00 97.00 293 GLY A O 1
ATOM 2254 N N . ILE A 1 294 ? 11.741 5.029 4.238 1.00 97.50 294 ILE A N 1
ATOM 2255 C CA . ILE A 1 294 ? 12.431 3.910 3.590 1.00 97.50 294 ILE A CA 1
ATOM 2256 C C . ILE A 1 294 ? 13.437 4.419 2.557 1.00 97.50 294 ILE A C 1
ATOM 2258 O O . ILE A 1 294 ? 14.625 4.101 2.624 1.00 97.50 294 ILE A O 1
ATOM 2262 N N . LEU A 1 295 ? 12.983 5.221 1.589 1.00 98.19 295 LEU A N 1
ATOM 2263 C CA . LEU A 1 295 ? 13.832 5.666 0.487 1.00 98.19 295 LEU A CA 1
ATOM 2264 C C . LEU A 1 295 ? 14.939 6.607 0.954 1.00 98.19 295 LEU A C 1
ATOM 2266 O O . LEU A 1 295 ? 16.043 6.538 0.421 1.00 98.19 295 LEU A O 1
ATOM 2270 N N . THR A 1 296 ? 14.673 7.470 1.937 1.00 96.75 296 THR A N 1
ATOM 2271 C CA . THR A 1 296 ? 15.672 8.416 2.452 1.00 96.75 296 THR A CA 1
ATOM 2272 C C . THR A 1 296 ? 16.850 7.668 3.057 1.00 96.75 296 THR A C 1
ATOM 2274 O O . THR A 1 296 ? 18.000 7.941 2.697 1.00 96.75 296 THR A O 1
ATOM 2277 N N . ARG A 1 297 ? 16.590 6.665 3.904 1.00 97.00 297 ARG A N 1
ATOM 2278 C CA . ARG A 1 297 ? 17.677 5.855 4.456 1.00 97.00 297 ARG A CA 1
ATOM 2279 C C . ARG A 1 297 ? 18.303 4.933 3.417 1.00 97.00 297 ARG A C 1
ATOM 2281 O O . ARG A 1 297 ? 19.528 4.849 3.349 1.00 97.00 297 ARG A O 1
ATOM 2288 N N . ALA A 1 298 ? 17.500 4.262 2.599 1.00 97.88 298 ALA A N 1
ATOM 2289 C CA . ALA A 1 298 ? 18.006 3.322 1.605 1.00 97.88 298 ALA A CA 1
ATOM 2290 C C . ALA A 1 298 ? 18.888 4.019 0.549 1.00 97.88 298 ALA A C 1
ATOM 2292 O O . ALA A 1 298 ? 19.920 3.474 0.152 1.00 97.88 298 ALA A O 1
ATOM 2293 N N . LEU A 1 299 ? 18.553 5.256 0.158 1.00 98.19 299 LEU A N 1
ATOM 2294 C CA . LEU A 1 299 ? 19.400 6.097 -0.689 1.00 98.19 299 LEU A CA 1
ATOM 2295 C C . LEU A 1 299 ? 20.740 6.397 -0.010 1.00 98.19 299 LEU A C 1
ATOM 2297 O O . LEU A 1 299 ? 21.780 6.261 -0.654 1.00 98.19 299 LEU A O 1
ATOM 2301 N N . GLN A 1 300 ? 20.739 6.764 1.276 1.00 96.12 300 GLN A N 1
ATOM 2302 C CA . GLN A 1 300 ? 21.987 7.037 1.988 1.00 96.12 300 GLN A CA 1
ATOM 2303 C C . GLN A 1 300 ? 22.867 5.787 2.097 1.00 96.12 300 GLN A C 1
ATOM 2305 O O . GLN A 1 300 ? 24.055 5.835 1.777 1.00 96.12 300 GLN A O 1
ATOM 2310 N N . MET A 1 301 ? 22.275 4.643 2.441 1.00 96.75 301 MET A N 1
ATOM 2311 C CA . MET A 1 301 ? 22.978 3.359 2.446 1.00 96.75 301 MET A CA 1
ATOM 2312 C C . MET A 1 301 ? 23.587 3.047 1.070 1.00 96.75 301 MET A C 1
ATOM 2314 O O . MET A 1 301 ? 24.732 2.603 0.987 1.00 96.75 301 MET A O 1
ATOM 2318 N N . ALA A 1 302 ? 22.854 3.304 -0.018 1.00 97.56 302 ALA A N 1
ATOM 2319 C CA . ALA A 1 302 ? 23.335 3.084 -1.381 1.00 97.56 302 ALA A CA 1
ATOM 2320 C C . ALA A 1 302 ? 24.479 4.034 -1.767 1.00 97.56 302 ALA A C 1
ATOM 2322 O O . ALA A 1 302 ? 25.430 3.607 -2.428 1.00 97.56 302 ALA A O 1
ATOM 2323 N N . ILE A 1 303 ? 24.422 5.301 -1.342 1.00 96.94 303 ILE A N 1
ATOM 2324 C CA . ILE A 1 303 ? 25.509 6.268 -1.532 1.00 96.94 303 ILE A CA 1
ATOM 2325 C C . ILE A 1 303 ? 26.769 5.770 -0.820 1.00 96.94 303 ILE A C 1
ATOM 2327 O O . ILE A 1 303 ? 27.811 5.649 -1.471 1.00 96.94 303 ILE A O 1
ATOM 2331 N N . ASP A 1 304 ? 26.675 5.411 0.460 1.00 96.00 304 ASP A N 1
ATOM 2332 C CA . ASP A 1 304 ? 27.815 4.929 1.248 1.00 96.00 304 ASP A CA 1
ATOM 2333 C C . ASP A 1 304 ? 28.408 3.648 0.656 1.00 96.00 304 ASP A C 1
ATOM 2335 O O . ASP A 1 304 ? 29.621 3.553 0.432 1.00 96.00 304 ASP A O 1
ATOM 2339 N N . TRP A 1 305 ? 27.550 2.686 0.308 1.00 97.25 305 TRP A N 1
ATOM 2340 C CA . TRP A 1 305 ? 27.963 1.457 -0.362 1.00 97.25 305 TRP A CA 1
ATOM 2341 C C . TRP A 1 305 ? 28.673 1.742 -1.686 1.00 97.25 305 TRP A C 1
ATOM 2343 O O . TRP A 1 305 ? 29.725 1.163 -1.968 1.00 97.25 305 TRP A O 1
ATOM 2353 N N . SER A 1 306 ? 28.145 2.670 -2.489 1.00 97.56 306 SER A N 1
ATOM 2354 C CA . SER A 1 306 ? 28.708 2.985 -3.802 1.00 97.56 306 SER A CA 1
ATOM 2355 C C . SER A 1 306 ? 30.126 3.562 -3.728 1.00 97.56 306 SER A C 1
ATOM 2357 O O . SER A 1 306 ? 30.947 3.319 -4.620 1.00 97.56 306 SER A O 1
ATOM 2359 N N . GLN A 1 307 ? 30.435 4.294 -2.655 1.00 96.00 307 GLN A N 1
ATOM 2360 C CA . GLN A 1 307 ? 31.755 4.878 -2.415 1.00 96.00 307 GLN A CA 1
ATOM 2361 C C . GLN A 1 307 ? 32.772 3.838 -1.931 1.00 96.00 307 GLN A C 1
ATOM 2363 O O . GLN A 1 307 ? 33.959 3.949 -2.236 1.00 96.00 307 GLN A O 1
ATOM 2368 N N . GLN A 1 308 ? 32.320 2.814 -1.205 1.00 96.56 308 GLN A N 1
ATOM 2369 C CA . GLN A 1 308 ? 33.185 1.771 -0.644 1.00 96.56 308 GLN A CA 1
ATOM 2370 C C . GLN A 1 308 ? 33.403 0.598 -1.608 1.00 96.56 308 GLN A C 1
ATOM 2372 O O . GLN A 1 308 ? 34.486 0.010 -1.664 1.00 96.56 308 GLN A O 1
ATOM 2377 N N . ARG A 1 309 ? 32.382 0.234 -2.389 1.00 97.56 309 ARG A N 1
ATOM 2378 C CA . ARG A 1 309 ? 32.422 -0.937 -3.263 1.00 97.56 309 ARG A CA 1
ATOM 2379 C C . ARG A 1 309 ? 33.295 -0.679 -4.487 1.00 97.56 309 ARG A C 1
ATOM 2381 O O . ARG A 1 309 ? 32.948 0.114 -5.356 1.00 97.56 309 ARG A O 1
ATOM 2388 N N . VAL A 1 310 ? 34.387 -1.432 -4.616 1.00 97.19 310 VAL A N 1
ATOM 2389 C CA . VAL A 1 310 ? 35.311 -1.354 -5.758 1.00 97.19 310 VAL A CA 1
ATOM 2390 C C . VAL A 1 310 ? 35.075 -2.505 -6.730 1.00 97.19 310 VAL A C 1
ATOM 2392 O O . VAL A 1 310 ? 35.070 -3.673 -6.354 1.00 97.19 310 VAL A O 1
ATOM 2395 N N . THR A 1 311 ? 34.926 -2.185 -8.013 1.00 94.56 311 THR A N 1
ATOM 2396 C CA . THR A 1 311 ? 34.975 -3.167 -9.111 1.00 94.56 311 THR A CA 1
ATOM 2397 C C . THR A 1 311 ? 35.752 -2.557 -10.274 1.00 94.56 311 THR A C 1
ATOM 2399 O O . THR A 1 311 ? 35.755 -1.340 -10.448 1.00 94.56 311 THR A O 1
ATOM 2402 N N . TYR A 1 312 ? 36.466 -3.372 -11.054 1.00 94.88 312 TYR A N 1
ATOM 2403 C CA . TYR A 1 312 ? 37.344 -2.874 -12.128 1.00 94.88 312 TYR A CA 1
ATOM 2404 C C . TYR A 1 312 ? 38.312 -1.756 -11.669 1.00 94.88 312 TYR A C 1
ATOM 2406 O O . TYR A 1 312 ? 38.573 -0.797 -12.394 1.00 94.88 312 TYR A O 1
ATOM 2414 N N . GLY A 1 313 ? 38.824 -1.869 -10.436 1.00 96.19 313 GLY A N 1
ATOM 2415 C CA . GLY A 1 313 ? 39.860 -0.991 -9.879 1.00 96.19 313 GLY A CA 1
ATOM 2416 C C . GLY A 1 313 ? 39.409 0.390 -9.388 1.00 96.19 313 GLY A C 1
ATOM 2417 O O . GLY A 1 313 ? 40.267 1.165 -8.978 1.00 96.19 313 GLY A O 1
ATOM 2418 N N . ARG A 1 314 ? 38.109 0.720 -9.411 1.00 95.62 314 ARG A N 1
ATOM 2419 C CA . ARG A 1 314 ? 37.569 1.994 -8.891 1.00 95.62 314 ARG A CA 1
ATOM 2420 C C . ARG A 1 314 ? 36.256 1.803 -8.116 1.00 95.62 314 ARG A C 1
ATOM 2422 O O . ARG A 1 314 ? 35.560 0.813 -8.378 1.00 95.62 314 ARG A O 1
ATOM 2429 N N . PRO A 1 315 ? 35.910 2.710 -7.182 1.00 97.44 315 PRO A N 1
ATOM 2430 C CA . PRO A 1 315 ? 34.588 2.747 -6.562 1.00 97.44 315 PRO A CA 1
ATOM 2431 C C . PRO A 1 315 ? 33.465 2.769 -7.601 1.00 97.44 315 PRO A C 1
ATOM 2433 O O . PRO A 1 315 ? 33.601 3.380 -8.664 1.00 97.44 315 PRO A O 1
ATOM 2436 N N . ILE A 1 316 ? 32.337 2.120 -7.313 1.00 97.44 316 ILE A N 1
ATOM 2437 C CA . ILE A 1 316 ? 31.194 2.136 -8.235 1.00 97.44 316 ILE A CA 1
ATOM 2438 C C . ILE A 1 316 ? 30.527 3.518 -8.303 1.00 97.44 316 ILE A C 1
ATOM 2440 O O . ILE A 1 316 ? 29.925 3.830 -9.327 1.00 97.44 316 ILE A O 1
ATOM 2444 N N . ALA A 1 317 ? 30.716 4.369 -7.287 1.00 96.12 317 ALA A N 1
ATOM 2445 C CA . ALA A 1 317 ? 30.313 5.777 -7.285 1.00 96.12 317 ALA A CA 1
ATOM 2446 C C . ALA A 1 317 ? 30.920 6.594 -8.443 1.00 96.12 317 ALA A C 1
ATOM 2448 O O . ALA A 1 317 ? 30.321 7.580 -8.866 1.00 96.12 317 ALA A O 1
ATOM 2449 N N . ASP A 1 318 ? 32.064 6.180 -9.004 1.00 94.75 318 ASP A N 1
ATOM 2450 C CA . ASP A 1 318 ? 32.688 6.843 -10.163 1.00 94.75 318 ASP A CA 1
ATOM 2451 C C . ASP A 1 318 ? 31.956 6.543 -11.484 1.00 94.75 318 ASP A C 1
ATOM 2453 O O . ASP A 1 318 ? 32.301 7.087 -12.537 1.00 94.75 318 ASP A O 1
ATOM 2457 N N . ARG A 1 319 ? 30.966 5.641 -11.468 1.00 94.12 319 ARG A N 1
ATOM 2458 C CA . ARG A 1 319 ? 30.231 5.233 -12.665 1.00 94.12 319 ARG A CA 1
ATOM 2459 C C . ARG A 1 319 ? 28.982 6.062 -12.843 1.00 94.12 319 ARG A C 1
ATOM 2461 O O . ARG A 1 319 ? 28.083 6.050 -12.008 1.00 94.12 319 ARG A O 1
ATOM 2468 N N . GLN A 1 320 ? 28.875 6.661 -14.019 1.00 94.19 320 GLN A N 1
ATOM 2469 C CA . GLN A 1 320 ? 27.727 7.470 -14.400 1.00 94.19 320 GLN A CA 1
ATOM 2470 C C . GLN A 1 320 ? 26.389 6.714 -14.282 1.00 94.19 320 GLN A C 1
ATOM 2472 O O . GLN A 1 320 ? 25.420 7.279 -13.793 1.00 94.19 320 GLN A O 1
ATOM 2477 N N . ALA A 1 321 ? 26.351 5.422 -14.634 1.00 94.56 321 ALA A N 1
ATOM 2478 C CA . ALA A 1 321 ? 25.145 4.601 -14.497 1.00 94.56 321 ALA A CA 1
ATOM 2479 C C . ALA A 1 321 ? 24.636 4.507 -13.043 1.00 94.56 321 ALA A C 1
ATOM 2481 O O . ALA A 1 321 ? 23.432 4.553 -12.819 1.00 94.56 321 ALA A O 1
ATOM 2482 N N . ILE A 1 322 ? 25.542 4.435 -12.058 1.00 96.62 322 ILE A N 1
ATOM 2483 C CA . ILE A 1 322 ? 25.181 4.422 -10.631 1.00 96.62 322 ILE A CA 1
ATOM 2484 C C . ILE A 1 322 ? 24.715 5.812 -10.193 1.00 96.62 322 ILE A C 1
ATOM 2486 O O . ILE A 1 322 ? 23.682 5.942 -9.546 1.00 96.62 322 ILE A O 1
ATOM 2490 N N . GLN A 1 323 ? 25.430 6.865 -10.597 1.00 93.69 323 GLN A N 1
ATOM 2491 C CA . GLN A 1 323 ? 25.067 8.248 -10.267 1.00 93.69 323 GLN A CA 1
ATOM 2492 C C . GLN A 1 323 ? 23.665 8.618 -10.776 1.00 93.69 323 GLN A C 1
ATOM 2494 O O . GLN A 1 323 ? 22.908 9.262 -10.052 1.00 93.69 323 GLN A O 1
ATOM 2499 N N . TRP A 1 324 ? 23.298 8.191 -11.990 1.00 96.31 324 TRP A N 1
ATOM 2500 C CA . TRP A 1 324 ? 21.956 8.396 -12.543 1.00 96.31 324 TRP A CA 1
ATOM 2501 C C . TRP A 1 324 ? 20.879 7.678 -11.735 1.00 96.31 324 TRP A C 1
ATOM 2503 O O . TRP A 1 324 ? 19.907 8.318 -11.351 1.00 96.31 324 TRP A O 1
ATOM 2513 N N . MET A 1 325 ? 21.083 6.400 -11.393 1.00 96.94 325 MET A N 1
ATOM 2514 C CA . MET A 1 325 ? 20.134 5.657 -10.555 1.00 96.94 325 MET A CA 1
ATOM 2515 C C . MET A 1 325 ? 19.876 6.368 -9.221 1.00 96.94 325 MET A C 1
ATOM 2517 O O . MET A 1 325 ? 18.723 6.565 -8.851 1.00 96.94 325 MET A O 1
ATOM 2521 N N . LEU A 1 326 ? 20.934 6.800 -8.527 1.00 95.81 326 LEU A N 1
ATOM 2522 C CA . LEU A 1 326 ? 20.809 7.496 -7.241 1.00 95.81 326 LEU A CA 1
ATOM 2523 C C . LEU A 1 326 ? 20.170 8.889 -7.389 1.00 95.81 326 LEU A C 1
ATOM 2525 O O . LEU A 1 326 ? 19.432 9.324 -6.509 1.00 95.81 326 LEU A O 1
ATOM 2529 N N . THR A 1 327 ? 20.415 9.576 -8.509 1.00 95.31 327 THR A N 1
ATOM 2530 C CA . THR A 1 327 ? 19.783 10.872 -8.808 1.00 95.31 327 THR A CA 1
ATOM 2531 C C . THR A 1 327 ? 18.284 10.718 -9.057 1.00 95.31 327 THR A C 1
ATOM 2533 O O . THR A 1 327 ? 17.509 11.510 -8.532 1.00 95.31 327 THR A O 1
ATOM 2536 N N . ASP A 1 328 ? 17.863 9.693 -9.801 1.00 96.44 328 ASP A N 1
ATOM 2537 C CA . ASP A 1 328 ? 16.440 9.417 -10.028 1.00 96.44 328 ASP A CA 1
ATOM 2538 C C . ASP A 1 328 ? 15.705 9.141 -8.711 1.00 96.44 328 ASP A C 1
ATOM 2540 O O . ASP A 1 328 ? 14.633 9.690 -8.476 1.00 96.44 328 ASP A O 1
ATOM 2544 N N . VAL A 1 329 ? 16.300 8.323 -7.834 1.00 97.38 329 VAL A N 1
ATOM 2545 C CA . VAL A 1 329 ? 15.741 8.031 -6.501 1.00 97.38 329 VAL A CA 1
ATOM 2546 C C . VAL A 1 329 ? 15.597 9.314 -5.685 1.00 97.38 329 VAL A C 1
ATOM 2548 O O . VAL A 1 329 ? 14.581 9.541 -5.033 1.00 97.38 329 VAL A O 1
ATOM 2551 N N . TYR A 1 330 ? 16.600 10.188 -5.739 1.00 96.62 330 TYR A N 1
ATOM 2552 C CA . TYR A 1 330 ? 16.545 11.469 -5.051 1.00 96.62 330 TYR A CA 1
ATOM 2553 C C . TYR A 1 330 ? 15.432 12.384 -5.595 1.00 96.62 330 TYR A C 1
ATOM 2555 O O . TYR A 1 330 ? 14.745 13.031 -4.805 1.00 96.62 330 TYR A O 1
ATOM 2563 N N . ILE A 1 331 ? 15.204 12.403 -6.915 1.00 95.44 331 ILE A N 1
ATOM 2564 C CA . ILE A 1 331 ? 14.085 13.134 -7.536 1.00 95.44 331 ILE A CA 1
ATOM 2565 C C . ILE A 1 331 ? 12.735 12.610 -7.023 1.00 95.44 331 ILE A C 1
ATOM 2567 O O . ILE A 1 331 ? 11.857 13.403 -6.677 1.00 95.44 331 ILE A O 1
ATOM 2571 N N . ASP A 1 332 ? 12.585 11.291 -6.920 1.00 96.94 332 ASP A N 1
ATOM 2572 C CA . ASP A 1 332 ? 11.364 10.663 -6.405 1.00 96.94 332 ASP A CA 1
ATOM 2573 C C . ASP A 1 332 ? 11.092 11.064 -4.950 1.00 96.94 332 ASP A C 1
ATOM 2575 O O . ASP A 1 332 ? 9.963 11.417 -4.603 1.00 96.94 332 ASP A O 1
ATOM 2579 N N . ILE A 1 333 ? 12.134 11.094 -4.113 1.00 96.31 333 ILE A N 1
ATOM 2580 C CA . ILE A 1 333 ? 12.046 11.516 -2.710 1.00 96.31 333 ILE A CA 1
ATOM 2581 C C . ILE A 1 333 ? 11.596 12.979 -2.591 1.00 96.31 333 ILE A C 1
ATOM 2583 O O . ILE A 1 333 ? 10.680 13.276 -1.823 1.00 96.31 333 ILE A O 1
ATOM 2587 N N . ILE A 1 334 ? 12.219 13.910 -3.326 1.00 93.81 334 ILE A N 1
ATOM 2588 C CA . ILE A 1 334 ? 11.868 15.337 -3.211 1.00 93.81 334 ILE A CA 1
ATOM 2589 C C . ILE A 1 334 ? 10.445 15.610 -3.709 1.00 93.81 334 ILE A C 1
ATOM 2591 O O . ILE A 1 334 ? 9.728 16.398 -3.092 1.00 93.81 334 ILE A O 1
ATOM 2595 N N . ALA A 1 335 ? 10.021 14.939 -4.785 1.00 94.75 335 ALA A N 1
ATOM 2596 C CA . ALA A 1 335 ? 8.690 15.099 -5.352 1.00 94.75 335 ALA A CA 1
ATOM 2597 C C . ALA A 1 335 ? 7.622 14.529 -4.412 1.00 94.75 335 ALA A C 1
ATOM 2599 O O . ALA A 1 335 ? 6.643 15.210 -4.106 1.00 94.75 335 ALA A O 1
ATOM 2600 N N . LEU A 1 336 ? 7.837 13.314 -3.894 1.00 96.50 336 LEU A N 1
ATOM 2601 C CA . LEU A 1 336 ? 6.907 12.682 -2.962 1.00 96.50 336 LEU A CA 1
ATOM 2602 C C . LEU A 1 336 ? 6.779 13.490 -1.667 1.00 96.50 336 LEU A C 1
ATOM 2604 O O . LEU A 1 336 ? 5.667 13.698 -1.190 1.00 96.50 336 LEU A O 1
ATOM 2608 N N . ARG A 1 337 ? 7.893 14.002 -1.123 1.00 95.81 337 ARG A N 1
ATOM 2609 C CA . ARG A 1 337 ? 7.886 14.790 0.118 1.00 95.81 337 ARG A CA 1
ATOM 2610 C C . ARG A 1 337 ? 7.097 16.081 -0.033 1.00 95.81 337 ARG A C 1
ATOM 2612 O O . ARG A 1 337 ? 6.351 16.431 0.876 1.00 95.81 337 ARG A O 1
ATOM 2619 N N . ALA A 1 338 ? 7.246 16.766 -1.167 1.00 92.62 338 ALA A N 1
ATOM 2620 C CA . ALA A 1 338 ? 6.500 17.986 -1.451 1.00 92.62 338 ALA A CA 1
ATOM 2621 C C . ALA A 1 338 ? 4.988 17.718 -1.474 1.00 92.62 338 ALA A C 1
ATOM 2623 O O . ALA A 1 338 ? 4.252 18.328 -0.701 1.00 92.62 338 ALA A O 1
ATOM 2624 N N . VAL A 1 339 ? 4.545 16.748 -2.283 1.00 93.88 339 VAL A N 1
ATOM 2625 C CA . VAL A 1 339 ? 3.116 16.426 -2.431 1.00 93.88 339 VAL A CA 1
ATOM 2626 C C . VAL A 1 339 ? 2.526 15.906 -1.118 1.00 93.88 339 VAL A C 1
ATOM 2628 O O . VAL A 1 339 ? 1.436 16.319 -0.729 1.00 93.88 339 VAL A O 1
ATOM 2631 N N . ALA A 1 340 ? 3.239 15.039 -0.395 1.00 96.31 340 ALA A N 1
ATOM 2632 C CA . ALA A 1 340 ? 2.739 14.453 0.845 1.00 96.31 340 ALA A CA 1
ATOM 2633 C C . ALA A 1 340 ? 2.604 15.495 1.970 1.00 96.31 340 ALA A C 1
ATOM 2635 O O . ALA A 1 340 ? 1.565 15.549 2.628 1.00 96.31 340 ALA A O 1
ATOM 2636 N N . ARG A 1 341 ? 3.602 16.375 2.153 1.00 94.56 341 ARG A N 1
ATOM 2637 C CA . ARG A 1 341 ? 3.539 17.449 3.162 1.00 94.56 341 ARG A CA 1
ATOM 2638 C C . ARG A 1 341 ? 2.486 18.501 2.828 1.00 94.56 341 ARG A C 1
ATOM 2640 O O . ARG A 1 341 ? 1.769 18.922 3.728 1.00 94.56 341 ARG A O 1
ATOM 2647 N N . GLU A 1 342 ? 2.364 18.899 1.562 1.00 94.12 342 GLU A N 1
ATOM 2648 C CA . GLU A 1 342 ? 1.305 19.817 1.126 1.00 94.12 342 GLU A CA 1
ATOM 2649 C C . GLU A 1 342 ? -0.083 19.227 1.402 1.00 94.12 342 GLU A C 1
ATOM 2651 O O . GLU A 1 342 ? -0.930 19.888 2.000 1.00 94.12 342 GLU A O 1
ATOM 2656 N N . THR A 1 343 ? -0.291 17.959 1.040 1.00 94.88 343 THR A N 1
ATOM 2657 C CA . THR A 1 343 ? -1.548 17.239 1.290 1.00 94.88 343 THR A CA 1
ATOM 2658 C C . THR A 1 343 ? -1.879 17.195 2.780 1.00 94.88 343 THR A C 1
ATOM 2660 O O . THR A 1 343 ? -3.009 17.476 3.173 1.00 94.88 343 THR A O 1
ATOM 2663 N N . ALA A 1 344 ? -0.898 16.879 3.628 1.00 95.00 344 ALA A N 1
ATOM 2664 C CA . ALA A 1 344 ? -1.102 16.829 5.071 1.00 95.00 344 ALA A CA 1
ATOM 2665 C C . ALA A 1 344 ? -1.406 18.214 5.670 1.00 95.00 344 ALA A C 1
ATOM 2667 O O . ALA A 1 344 ? -2.325 18.338 6.473 1.00 95.00 344 ALA A O 1
ATOM 2668 N N . ALA A 1 345 ? -0.711 19.266 5.227 1.00 92.94 345 ALA A N 1
ATOM 2669 C CA . ALA A 1 345 ? -0.977 20.634 5.670 1.00 92.94 345 ALA A CA 1
ATOM 2670 C C . ALA A 1 345 ? -2.382 21.123 5.268 1.00 92.94 345 ALA A C 1
ATOM 2672 O O . ALA A 1 345 ? -3.047 21.806 6.045 1.00 92.94 345 ALA A O 1
ATOM 2673 N N . ARG A 1 346 ? -2.861 20.752 4.074 1.00 93.31 346 ARG A N 1
ATOM 2674 C CA . ARG A 1 346 ? -4.235 21.039 3.624 1.00 93.31 346 ARG A CA 1
ATOM 2675 C C . ARG A 1 346 ? -5.276 20.274 4.442 1.00 93.31 346 ARG A C 1
ATOM 2677 O O . ARG A 1 346 ? -6.309 20.840 4.791 1.00 93.31 346 ARG A O 1
ATOM 2684 N N . ALA A 1 347 ? -4.982 19.026 4.815 1.00 93.00 347 ALA A N 1
ATOM 2685 C CA . ALA A 1 347 ? -5.831 18.256 5.722 1.00 93.00 347 ALA A CA 1
ATOM 2686 C C . ALA A 1 347 ? -5.952 18.940 7.095 1.00 93.00 347 ALA A C 1
ATOM 2688 O O . ALA A 1 347 ? -7.057 19.066 7.618 1.00 93.00 347 ALA A O 1
ATOM 2689 N N . ASP A 1 348 ? -4.841 19.449 7.638 1.00 92.44 348 ASP A N 1
ATOM 2690 C CA . ASP A 1 348 ? -4.828 20.216 8.894 1.00 92.44 348 ASP A CA 1
ATOM 2691 C C . ASP A 1 348 ? -5.600 21.540 8.791 1.00 92.44 348 ASP A C 1
ATOM 2693 O O . ASP A 1 348 ? -6.195 21.996 9.766 1.00 92.44 348 ASP A O 1
ATOM 2697 N N . ALA A 1 349 ? -5.657 22.138 7.598 1.00 91.94 349 ALA A N 1
ATOM 2698 C CA . ALA A 1 349 ? -6.493 23.303 7.311 1.00 91.94 349 ALA A CA 1
ATOM 2699 C C . ALA A 1 349 ? -7.995 22.968 7.152 1.00 91.94 349 ALA A C 1
ATOM 2701 O O . ALA A 1 349 ? -8.803 23.873 6.930 1.00 91.94 349 ALA A O 1
ATOM 2702 N N . GLY A 1 350 ? -8.383 21.694 7.278 1.00 90.81 350 GLY A N 1
ATOM 2703 C CA . GLY A 1 350 ? -9.765 21.227 7.148 1.00 90.81 350 GLY A CA 1
ATOM 2704 C C . GLY A 1 350 ? -10.246 21.076 5.703 1.00 90.81 350 GLY A C 1
ATOM 2705 O O . GLY A 1 350 ? -11.454 21.005 5.468 1.00 90.81 350 GLY A O 1
ATOM 2706 N N . GLU A 1 351 ? -9.334 21.051 4.728 1.00 91.31 351 GLU A N 1
ATOM 2707 C CA . GLU A 1 351 ? -9.681 20.831 3.324 1.00 91.31 351 GLU A CA 1
ATOM 2708 C C . GLU A 1 351 ? -9.978 19.351 3.030 1.00 91.31 351 GLU A C 1
ATOM 2710 O O . GLU A 1 351 ? -9.438 18.437 3.656 1.00 91.31 351 GLU A O 1
ATOM 2715 N N . ASP A 1 352 ? -10.817 19.104 2.020 1.00 85.81 352 ASP A N 1
ATOM 2716 C CA . ASP A 1 352 ? -11.022 17.759 1.482 1.00 85.81 352 ASP A CA 1
ATOM 2717 C C . ASP A 1 352 ? -9.829 17.357 0.611 1.00 85.81 352 ASP A C 1
ATOM 2719 O O . ASP A 1 352 ? -9.670 17.843 -0.507 1.00 85.81 352 ASP A O 1
ATOM 2723 N N . VAL A 1 353 ? -9.005 16.452 1.136 1.00 90.06 353 VAL A N 1
ATOM 2724 C CA . VAL A 1 353 ? -7.769 15.984 0.494 1.00 90.06 353 VAL A CA 1
ATOM 2725 C C . VAL A 1 353 ? -7.882 14.568 -0.075 1.00 90.06 353 VAL A C 1
ATOM 2727 O O . VAL A 1 353 ? -6.879 13.874 -0.249 1.00 90.06 353 VAL A O 1
ATOM 2730 N N . ARG A 1 354 ? -9.100 14.066 -0.322 1.00 86.75 354 ARG A N 1
ATOM 2731 C CA . ARG A 1 354 ? -9.312 12.679 -0.784 1.00 86.75 354 ARG A CA 1
ATOM 2732 C C . ARG A 1 354 ? -8.555 12.357 -2.072 1.00 86.75 354 ARG A C 1
ATOM 2734 O O . ARG A 1 354 ? -8.009 11.256 -2.200 1.00 86.75 354 ARG A O 1
ATOM 2741 N N . VAL A 1 355 ? -8.538 13.305 -3.005 1.00 86.12 355 VAL A N 1
ATOM 2742 C CA . VAL A 1 355 ? -7.857 13.198 -4.302 1.00 86.12 355 VAL A CA 1
ATOM 2743 C C . VAL A 1 355 ? -6.346 13.238 -4.105 1.00 86.12 355 VAL A C 1
ATOM 2745 O O . VAL A 1 355 ? -5.626 12.369 -4.587 1.00 86.12 355 VAL A O 1
ATOM 2748 N N . GLU A 1 356 ? -5.853 14.195 -3.335 1.00 91.50 356 GLU A N 1
ATOM 2749 C CA . GLU A 1 356 ? -4.429 14.387 -3.106 1.00 91.50 356 GLU A CA 1
ATOM 2750 C C . GLU A 1 356 ? -3.825 13.232 -2.307 1.00 91.50 356 GLU A C 1
ATOM 2752 O O . GLU A 1 356 ? -2.788 12.704 -2.697 1.00 91.50 356 GLU A O 1
ATOM 2757 N N . ALA A 1 357 ? -4.510 12.730 -1.276 1.00 93.75 357 ALA A N 1
ATOM 2758 C CA . ALA A 1 357 ? -4.091 11.531 -0.550 1.00 93.75 357 ALA A CA 1
ATOM 2759 C C . ALA A 1 357 ? -4.043 10.298 -1.472 1.00 93.75 357 ALA A C 1
ATOM 2761 O O . ALA A 1 357 ? -3.105 9.503 -1.397 1.00 93.75 357 ALA A O 1
ATOM 2762 N N . SER A 1 358 ? -5.013 10.154 -2.389 1.00 91.25 358 SER A N 1
ATOM 2763 C CA . SER A 1 358 ? -5.002 9.122 -3.441 1.00 91.25 358 SER A CA 1
ATOM 2764 C C . SER A 1 358 ? -3.741 9.228 -4.315 1.00 91.25 358 SER A C 1
ATOM 2766 O O . SER A 1 358 ? -3.079 8.219 -4.575 1.00 91.25 358 SER A O 1
ATOM 2768 N N . MET A 1 359 ? -3.349 10.448 -4.699 1.00 94.12 359 MET A N 1
ATOM 2769 C CA . MET A 1 359 ? -2.131 10.701 -5.479 1.00 94.12 359 MET A CA 1
ATOM 2770 C C . MET A 1 359 ? -0.847 10.455 -4.681 1.00 94.12 359 MET A C 1
ATOM 2772 O O . MET A 1 359 ? 0.090 9.870 -5.223 1.00 94.12 359 MET A O 1
ATOM 2776 N N . VAL A 1 360 ? -0.803 10.828 -3.397 1.00 96.75 360 VAL A N 1
ATOM 2777 C CA . VAL A 1 360 ? 0.319 10.525 -2.490 1.00 96.75 360 VAL A CA 1
ATOM 2778 C C . VAL A 1 360 ? 0.536 9.020 -2.406 1.00 96.75 360 VAL A C 1
ATOM 2780 O O . VAL A 1 360 ? 1.656 8.553 -2.596 1.00 96.75 360 VAL A O 1
ATOM 2783 N N . LYS A 1 361 ? -0.534 8.250 -2.190 1.00 95.75 361 LYS A N 1
ATOM 2784 C CA . LYS A 1 361 ? -0.484 6.786 -2.137 1.00 95.75 361 LYS A CA 1
ATOM 2785 C C . LYS A 1 361 ? 0.033 6.204 -3.451 1.00 95.75 361 LYS A C 1
ATOM 2787 O O . LYS A 1 361 ? 0.934 5.364 -3.445 1.00 95.75 361 LYS A O 1
ATOM 2792 N N . TYR A 1 362 ? -0.522 6.650 -4.577 1.00 95.75 362 TYR A N 1
ATOM 2793 C CA . TYR A 1 362 ? -0.096 6.212 -5.904 1.00 95.75 362 TYR A CA 1
ATOM 2794 C C . TYR A 1 362 ? 1.397 6.478 -6.141 1.00 95.75 362 TYR A C 1
ATOM 2796 O O . TYR A 1 362 ? 2.136 5.566 -6.516 1.00 95.75 362 TYR A O 1
ATOM 2804 N N . ALA A 1 363 ? 1.853 7.700 -5.857 1.00 96.50 363 ALA A N 1
ATOM 2805 C CA . ALA A 1 363 ? 3.251 8.092 -5.973 1.00 96.50 363 ALA A CA 1
ATOM 2806 C C . ALA A 1 363 ? 4.150 7.273 -5.034 1.00 96.50 363 ALA A C 1
ATOM 2808 O O . ALA A 1 363 ? 5.166 6.743 -5.473 1.00 96.50 363 ALA A O 1
ATOM 2809 N N . ALA A 1 364 ? 3.755 7.084 -3.775 1.00 96.81 364 ALA A N 1
ATOM 2810 C CA . ALA A 1 364 ? 4.485 6.261 -2.816 1.00 96.81 364 ALA A CA 1
ATOM 2811 C C . ALA A 1 364 ? 4.657 4.813 -3.299 1.00 96.81 364 ALA A C 1
ATOM 2813 O O . ALA A 1 364 ? 5.750 4.257 -3.204 1.00 96.81 364 ALA A O 1
ATOM 2814 N N . GLY A 1 365 ? 3.605 4.211 -3.861 1.00 95.50 365 GLY A N 1
ATOM 2815 C CA . GLY A 1 365 ? 3.654 2.857 -4.410 1.00 95.50 365 GLY A CA 1
ATOM 2816 C C . GLY A 1 365 ? 4.523 2.749 -5.665 1.00 95.50 365 GLY A C 1
ATOM 2817 O O . GLY A 1 365 ? 5.416 1.907 -5.721 1.00 95.50 365 GLY A O 1
ATOM 2818 N N . GLU A 1 366 ? 4.286 3.585 -6.678 1.00 96.62 366 GLU A N 1
ATOM 2819 C CA . GLU A 1 366 ? 4.989 3.488 -7.967 1.00 96.62 366 GLU A CA 1
ATOM 2820 C C . GLU A 1 366 ? 6.425 4.022 -7.904 1.00 96.62 366 GLU A C 1
ATOM 2822 O O . GLU A 1 366 ? 7.352 3.371 -8.394 1.00 96.62 366 GLU A O 1
ATOM 2827 N N . TRP A 1 367 ? 6.630 5.197 -7.302 1.00 97.56 367 TRP A N 1
ATOM 2828 C CA . TRP A 1 367 ? 7.954 5.817 -7.189 1.00 97.56 367 TRP A CA 1
ATOM 2829 C C . TRP A 1 367 ? 8.787 5.149 -6.099 1.00 97.56 367 TRP A C 1
ATOM 2831 O O . TRP A 1 367 ? 9.983 4.935 -6.290 1.00 97.56 367 TRP A O 1
ATOM 2841 N N . GLY A 1 368 ? 8.156 4.739 -4.995 1.00 97.38 368 GLY A N 1
ATOM 2842 C CA . GLY A 1 368 ? 8.817 3.962 -3.952 1.00 97.38 368 GLY A CA 1
ATOM 2843 C C . GLY A 1 368 ? 9.325 2.628 -4.464 1.00 97.38 368 GLY A C 1
ATOM 2844 O O . GLY A 1 368 ? 10.523 2.361 -4.374 1.00 97.38 368 GLY A O 1
ATOM 2845 N N . TRP A 1 369 ? 8.457 1.819 -5.076 1.00 96.81 369 TRP A N 1
ATOM 2846 C CA . TRP A 1 369 ? 8.849 0.503 -5.579 1.00 96.81 369 TRP A CA 1
ATOM 2847 C C . TRP A 1 369 ? 9.966 0.574 -6.636 1.00 96.81 369 TRP A C 1
ATOM 2849 O O . TRP A 1 369 ? 10.963 -0.137 -6.515 1.00 96.81 369 TRP A O 1
ATOM 2859 N N . ARG A 1 370 ? 9.872 1.471 -7.631 1.00 96.81 370 ARG A N 1
ATOM 2860 C CA . ARG A 1 370 ? 10.942 1.609 -8.642 1.00 96.81 370 ARG A CA 1
ATOM 2861 C C . ARG A 1 370 ? 12.256 2.128 -8.048 1.00 96.81 370 ARG A C 1
ATOM 2863 O O . ARG A 1 370 ? 13.325 1.843 -8.579 1.00 96.81 370 ARG A O 1
ATOM 2870 N N . SER A 1 371 ? 12.184 2.920 -6.978 1.00 98.56 371 SER A N 1
ATOM 2871 C CA . SER A 1 371 ? 13.365 3.485 -6.328 1.00 98.56 371 SER A CA 1
ATOM 2872 C C . SER A 1 371 ? 14.091 2.459 -5.466 1.00 98.56 371 SER A C 1
ATOM 2874 O O . SER A 1 371 ? 15.314 2.347 -5.561 1.00 98.56 371 SER A O 1
ATOM 2876 N N . ILE A 1 372 ? 13.362 1.668 -4.671 1.00 98.25 372 ILE A N 1
ATOM 2877 C CA . ILE A 1 372 ? 13.978 0.607 -3.863 1.00 98.25 372 ILE A CA 1
ATOM 2878 C C . ILE A 1 372 ? 14.572 -0.503 -4.740 1.00 98.25 372 ILE A C 1
ATOM 2880 O O . ILE A 1 372 ? 15.628 -1.032 -4.406 1.00 98.25 372 ILE A O 1
ATOM 2884 N N . ASP A 1 373 ? 13.968 -0.788 -5.898 1.00 98.38 373 ASP A N 1
ATOM 2885 C CA . ASP A 1 373 ? 14.515 -1.706 -6.906 1.00 98.38 373 ASP A CA 1
ATOM 2886 C C . ASP A 1 373 ? 15.880 -1.226 -7.438 1.00 98.38 373 ASP A C 1
ATOM 2888 O O . ASP A 1 373 ? 16.873 -1.956 -7.386 1.00 98.38 373 ASP A O 1
ATOM 2892 N N . LYS A 1 374 ? 15.986 0.056 -7.825 1.00 98.31 374 LYS A N 1
ATOM 2893 C CA . LYS A 1 374 ? 17.269 0.676 -8.210 1.00 98.31 374 LYS A CA 1
ATOM 2894 C C . LYS A 1 374 ? 18.299 0.608 -7.083 1.00 98.31 374 LYS A C 1
ATOM 2896 O O . LYS A 1 374 ? 19.467 0.327 -7.344 1.00 98.31 374 LYS A O 1
ATOM 2901 N N . ILE A 1 375 ? 17.887 0.863 -5.840 1.00 98.38 375 ILE A N 1
ATOM 2902 C CA . ILE A 1 375 ? 18.776 0.774 -4.677 1.00 98.38 375 ILE A CA 1
ATOM 2903 C C . ILE A 1 375 ? 19.297 -0.656 -4.516 1.00 98.38 375 ILE A C 1
ATOM 2905 O O . ILE A 1 375 ? 20.511 -0.845 -4.455 1.00 98.38 375 ILE A O 1
ATOM 2909 N N . MET A 1 376 ? 18.422 -1.664 -4.531 1.00 98.38 376 MET A N 1
ATOM 2910 C CA . MET A 1 376 ? 18.819 -3.073 -4.465 1.00 98.38 376 MET A CA 1
ATOM 2911 C C . MET A 1 376 ? 19.826 -3.417 -5.575 1.00 98.38 376 MET A C 1
ATOM 2913 O O . MET A 1 376 ? 20.872 -4.011 -5.310 1.00 98.38 376 MET A O 1
ATOM 2917 N N . GLN A 1 377 ? 19.592 -2.930 -6.796 1.00 98.06 377 GLN A N 1
ATOM 2918 C CA . GLN A 1 377 ? 20.494 -3.121 -7.932 1.00 98.06 377 GLN A CA 1
ATOM 2919 C C . GLN A 1 377 ? 21.890 -2.495 -7.728 1.00 98.06 377 GLN A C 1
ATOM 2921 O O . GLN A 1 377 ? 22.883 -3.066 -8.192 1.00 98.06 377 GLN A O 1
ATOM 2926 N N . VAL A 1 378 ? 22.002 -1.356 -7.026 1.00 98.12 378 VAL A N 1
ATOM 2927 C CA . VAL A 1 378 ? 23.292 -0.727 -6.659 1.00 98.12 378 VAL A CA 1
ATOM 2928 C C . VAL A 1 378 ? 24.072 -1.596 -5.666 1.00 98.12 378 VAL A C 1
ATOM 2930 O O . VAL A 1 378 ? 25.303 -1.684 -5.748 1.00 98.12 378 VAL A O 1
ATOM 2933 N N . PHE A 1 379 ? 23.371 -2.284 -4.765 1.00 98.06 379 PHE A N 1
ATOM 2934 C CA . PHE A 1 379 ? 23.969 -3.281 -3.880 1.00 98.06 379 PHE A CA 1
ATOM 2935 C C . PHE A 1 379 ? 24.360 -4.569 -4.627 1.00 98.06 379 PHE A C 1
ATOM 2937 O O . PHE A 1 379 ? 25.345 -5.220 -4.267 1.00 98.06 379 PHE A O 1
ATOM 2944 N N . GLY A 1 380 ? 23.675 -4.904 -5.723 1.00 97.19 380 GLY A N 1
ATOM 2945 C CA . GLY A 1 380 ? 23.882 -6.153 -6.457 1.00 97.19 380 GLY A CA 1
ATOM 2946 C C . GLY A 1 380 ? 23.496 -7.352 -5.591 1.00 97.19 380 GLY A C 1
ATOM 2947 O O . GLY A 1 380 ? 22.614 -7.237 -4.752 1.00 97.19 380 GLY A O 1
ATOM 2948 N N . GLY A 1 381 ? 24.198 -8.482 -5.722 1.00 96.62 381 GLY A N 1
ATOM 2949 C CA . GLY A 1 381 ? 23.822 -9.712 -5.007 1.00 96.62 381 GLY A CA 1
ATOM 2950 C C . GLY A 1 381 ? 23.810 -9.611 -3.475 1.00 96.62 381 GLY A C 1
ATOM 2951 O O . GLY A 1 381 ? 23.149 -10.418 -2.835 1.00 96.62 381 GLY A O 1
ATOM 2952 N N . VAL A 1 382 ? 24.493 -8.629 -2.861 1.00 95.56 382 VAL A N 1
ATOM 2953 C CA . VAL A 1 382 ? 24.341 -8.414 -1.410 1.00 95.56 382 VAL A CA 1
ATOM 2954 C C . VAL A 1 382 ? 22.999 -7.760 -1.074 1.00 95.56 382 VAL A C 1
ATOM 2956 O O . VAL A 1 382 ? 22.448 -8.046 -0.029 1.00 95.56 382 VAL A O 1
ATOM 2959 N N . GLY A 1 383 ? 22.426 -6.939 -1.958 1.00 95.69 383 GLY A N 1
ATOM 2960 C CA . GLY A 1 383 ? 21.124 -6.297 -1.732 1.00 95.69 383 GLY A CA 1
ATOM 2961 C C . GLY A 1 383 ? 19.957 -7.282 -1.656 1.00 95.69 383 GLY A C 1
ATOM 2962 O O . GLY A 1 383 ? 18.900 -6.928 -1.146 1.00 95.69 383 GLY A O 1
ATOM 2963 N N . GLU A 1 384 ? 20.164 -8.510 -2.134 1.00 94.50 384 GLU A N 1
ATOM 2964 C CA . GLU A 1 384 ? 19.208 -9.616 -2.060 1.00 94.50 384 GLU A CA 1
ATOM 2965 C C . GLU A 1 384 ? 19.306 -10.411 -0.746 1.00 94.50 384 GLU A C 1
ATOM 2967 O O . GLU A 1 384 ? 18.482 -11.291 -0.500 1.00 94.50 384 GLU A O 1
ATOM 2972 N N . THR A 1 385 ? 20.303 -10.150 0.110 1.00 93.06 385 THR A N 1
ATOM 2973 C CA . THR A 1 385 ? 20.448 -10.907 1.358 1.00 93.06 385 THR A CA 1
ATOM 2974 C C . THR A 1 385 ? 19.420 -10.468 2.393 1.00 93.06 385 THR A C 1
ATOM 2976 O O . THR A 1 385 ? 19.121 -9.286 2.552 1.00 93.06 385 THR A O 1
ATOM 2979 N N . LEU A 1 386 ? 18.924 -11.435 3.167 1.00 88.81 386 LEU A N 1
ATOM 2980 C CA . LEU A 1 386 ? 18.029 -11.179 4.301 1.00 88.81 386 LEU A CA 1
ATOM 2981 C C . LEU A 1 386 ? 18.760 -10.598 5.526 1.00 88.81 386 LEU A C 1
ATOM 2983 O O . LEU A 1 386 ? 18.125 -10.307 6.532 1.00 88.81 386 LEU A O 1
ATOM 2987 N N . ASP A 1 387 ? 20.077 -10.393 5.428 1.00 89.00 387 ASP A N 1
ATOM 2988 C CA . ASP A 1 387 ? 20.896 -9.727 6.450 1.00 89.00 387 ASP A CA 1
ATOM 2989 C C . ASP A 1 387 ? 20.783 -8.191 6.388 1.00 89.00 387 ASP A C 1
ATOM 2991 O O . ASP A 1 387 ? 21.359 -7.485 7.215 1.00 89.00 387 ASP A O 1
ATOM 2995 N N . MET A 1 388 ? 20.087 -7.658 5.378 1.00 91.62 388 MET A N 1
ATOM 2996 C CA . MET A 1 388 ? 19.864 -6.229 5.184 1.00 91.62 388 MET A CA 1
ATOM 2997 C C . MET A 1 388 ? 18.371 -5.889 5.180 1.00 91.62 388 MET A C 1
ATOM 2999 O O . MET A 1 388 ? 17.543 -6.711 4.795 1.00 91.62 388 MET A O 1
ATOM 3003 N N . PRO A 1 389 ? 18.006 -4.640 5.521 1.00 93.44 389 PRO A N 1
ATOM 3004 C CA . PRO A 1 389 ? 16.613 -4.194 5.485 1.00 93.44 389 PRO A CA 1
ATOM 3005 C C . PRO A 1 389 ? 16.039 -4.056 4.060 1.00 93.44 389 PRO A C 1
ATOM 3007 O O . PRO A 1 389 ? 14.832 -3.904 3.893 1.00 93.44 389 PRO A O 1
ATOM 3010 N N . ILE A 1 390 ? 16.873 -4.112 3.013 1.00 95.31 390 ILE A N 1
ATOM 3011 C CA . ILE A 1 390 ? 16.474 -3.798 1.631 1.00 95.31 390 ILE A CA 1
ATOM 3012 C C . ILE A 1 390 ? 15.374 -4.739 1.094 1.00 95.31 390 ILE A C 1
ATOM 3014 O O . ILE A 1 390 ? 14.377 -4.214 0.591 1.00 95.31 390 ILE A O 1
ATOM 3018 N N . PRO A 1 391 ? 15.460 -6.084 1.208 1.00 92.12 391 PRO A N 1
ATOM 3019 C CA . PRO A 1 391 ? 14.373 -6.961 0.759 1.00 92.12 391 PRO A CA 1
ATOM 3020 C C . PRO A 1 391 ? 13.054 -6.732 1.508 1.00 92.12 391 PRO A C 1
ATOM 3022 O O . PRO A 1 391 ? 11.983 -6.766 0.904 1.00 92.12 391 PRO A O 1
ATOM 3025 N N . HIS A 1 392 ? 13.121 -6.425 2.806 1.00 89.25 392 HIS A N 1
ATOM 3026 C CA . HIS A 1 392 ? 11.940 -6.095 3.604 1.00 89.25 392 HIS A CA 1
ATOM 3027 C C . HIS A 1 392 ? 11.246 -4.830 3.077 1.00 89.25 392 HIS A C 1
ATOM 3029 O O . HIS A 1 392 ? 10.056 -4.844 2.757 1.00 89.25 392 HIS A O 1
ATOM 3035 N N . TRP A 1 393 ? 12.009 -3.753 2.885 1.00 93.94 393 TRP A N 1
ATOM 3036 C CA . TRP A 1 393 ? 11.510 -2.514 2.292 1.00 93.94 393 TRP A CA 1
ATOM 3037 C C . TRP A 1 393 ? 10.969 -2.704 0.874 1.00 93.94 393 TRP A C 1
ATOM 3039 O O . TRP A 1 393 ? 9.949 -2.109 0.517 1.00 93.94 393 TRP A O 1
ATOM 3049 N N . TYR A 1 394 ? 11.601 -3.569 0.075 1.00 94.00 394 TYR A N 1
ATOM 3050 C CA . TYR A 1 394 ? 11.093 -3.939 -1.243 1.00 94.00 394 TYR A CA 1
ATOM 3051 C C . TYR A 1 394 ? 9.698 -4.568 -1.147 1.00 94.00 394 TYR A C 1
ATOM 3053 O O . TYR A 1 394 ? 8.796 -4.164 -1.884 1.00 94.00 394 TYR A O 1
ATOM 3061 N N . HIS A 1 395 ? 9.482 -5.511 -0.220 1.00 89.56 395 HIS A N 1
ATOM 3062 C CA . HIS A 1 395 ? 8.173 -6.139 -0.012 1.00 89.56 395 HIS A CA 1
ATOM 3063 C C . HIS A 1 395 ? 7.108 -5.114 0.403 1.00 89.56 395 HIS A C 1
ATOM 3065 O O . HIS A 1 395 ? 6.016 -5.101 -0.171 1.00 89.56 395 HIS A O 1
ATOM 3071 N N . MET A 1 396 ? 7.430 -4.220 1.346 1.00 89.94 396 MET A N 1
ATOM 3072 C CA . MET A 1 396 ? 6.511 -3.171 1.811 1.00 89.94 396 MET A CA 1
ATOM 3073 C C . MET A 1 396 ? 6.095 -2.228 0.676 1.00 89.94 396 MET A C 1
ATOM 3075 O O . MET A 1 396 ? 4.906 -1.980 0.459 1.00 89.94 396 MET A O 1
ATOM 3079 N N . LEU A 1 397 ? 7.066 -1.735 -0.095 1.00 94.06 397 LEU A N 1
ATOM 3080 C CA . LEU A 1 397 ? 6.815 -0.819 -1.208 1.00 94.06 397 LEU A CA 1
ATOM 3081 C C . LEU A 1 397 ? 6.110 -1.513 -2.375 1.00 94.06 397 LEU A C 1
ATOM 3083 O O . LEU A 1 397 ? 5.255 -0.916 -3.030 1.00 94.06 397 LEU A O 1
ATOM 3087 N N . ARG A 1 398 ? 6.379 -2.804 -2.599 1.00 93.06 398 ARG A N 1
ATOM 3088 C CA . ARG A 1 398 ? 5.623 -3.595 -3.572 1.00 93.06 398 ARG A CA 1
ATOM 3089 C C . ARG A 1 398 ? 4.171 -3.781 -3.138 1.00 93.06 398 ARG A C 1
ATOM 3091 O O . ARG A 1 398 ? 3.278 -3.678 -3.984 1.00 93.06 398 ARG A O 1
ATOM 3098 N N . HIS A 1 399 ? 3.925 -4.044 -1.856 1.00 90.88 399 HIS A N 1
ATOM 3099 C CA . HIS A 1 399 ? 2.580 -4.155 -1.291 1.00 90.88 399 HIS A CA 1
ATOM 3100 C C . HIS A 1 399 ? 1.797 -2.839 -1.408 1.00 90.88 399 HIS A C 1
ATOM 3102 O O . HIS A 1 399 ? 0.607 -2.865 -1.724 1.00 90.88 399 HIS A O 1
ATOM 3108 N N . ALA A 1 400 ? 2.466 -1.692 -1.254 1.00 91.81 400 ALA A N 1
ATOM 3109 C CA . ALA A 1 400 ? 1.860 -0.364 -1.368 1.00 91.81 400 ALA A CA 1
ATOM 3110 C C . ALA A 1 400 ? 1.214 -0.080 -2.738 1.00 91.81 400 ALA A C 1
ATOM 3112 O O . ALA A 1 400 ? 0.426 0.852 -2.859 1.00 91.81 400 ALA A O 1
ATOM 3113 N N . ARG A 1 401 ? 1.489 -0.884 -3.772 1.00 94.00 401 ARG A N 1
ATOM 3114 C CA . ARG A 1 401 ? 0.815 -0.805 -5.082 1.00 94.00 401 ARG A CA 1
ATOM 3115 C C . ARG A 1 401 ? -0.562 -1.488 -5.111 1.00 94.00 401 ARG A C 1
ATOM 3117 O O . ARG A 1 401 ? -1.330 -1.258 -6.038 1.00 94.00 401 ARG A O 1
ATOM 3124 N N . ILE A 1 402 ? -0.879 -2.322 -4.116 1.00 91.56 402 ILE A N 1
ATOM 3125 C CA . ILE A 1 402 ? -2.105 -3.140 -4.057 1.00 91.56 402 ILE A CA 1
ATOM 3126 C C . ILE A 1 402 ? -2.968 -2.763 -2.848 1.00 91.56 402 ILE A C 1
ATOM 3128 O O . ILE A 1 402 ? -4.142 -2.439 -3.015 1.00 91.56 402 ILE A O 1
ATOM 3132 N N . GLY A 1 403 ? -2.398 -2.801 -1.638 1.00 88.06 403 GLY A N 1
ATOM 3133 C CA . GLY A 1 403 ? -3.117 -2.442 -0.413 1.00 88.06 403 GLY A CA 1
ATOM 3134 C C . GLY A 1 403 ? -3.548 -0.973 -0.430 1.00 88.06 403 GLY A C 1
ATOM 3135 O O . GLY A 1 403 ? -2.861 -0.143 -1.028 1.00 88.06 403 GLY A O 1
ATOM 3136 N N . GLY A 1 404 ? -4.689 -0.650 0.191 1.00 84.31 404 GLY A N 1
ATOM 3137 C CA . GLY A 1 404 ? -5.194 0.733 0.235 1.00 84.31 404 GLY A CA 1
ATOM 3138 C C . GLY A 1 404 ? -5.975 1.216 -0.993 1.00 84.31 404 GLY A C 1
ATOM 3139 O O . GLY A 1 404 ? -6.366 2.386 -1.072 1.00 84.31 404 GLY A O 1
ATOM 3140 N N . GLY A 1 405 ? -6.199 0.308 -1.948 1.00 87.69 405 GLY A N 1
ATOM 3141 C CA . GLY A 1 405 ? -6.645 0.581 -3.317 1.00 87.69 405 GLY A CA 1
ATOM 3142 C C . GLY A 1 405 ? -5.507 0.288 -4.292 1.00 87.69 405 GLY A C 1
ATOM 3143 O O . GLY A 1 405 ? -4.359 0.571 -3.985 1.00 87.69 405 GLY A O 1
ATOM 3144 N N . THR A 1 406 ? -5.757 -0.309 -5.454 1.00 91.00 406 THR A N 1
ATOM 3145 C CA . THR A 1 406 ? -4.659 -0.572 -6.401 1.00 91.00 406 THR A CA 1
ATOM 3146 C C . THR A 1 406 ? -4.173 0.719 -7.056 1.00 91.00 406 THR A C 1
ATOM 3148 O O . THR A 1 406 ? -4.902 1.713 -7.114 1.00 91.00 406 THR A O 1
ATOM 3151 N N . SER A 1 407 ? -2.946 0.721 -7.582 1.00 89.62 407 SER A N 1
ATOM 3152 C CA . SER A 1 407 ? -2.438 1.830 -8.402 1.00 89.62 407 SER A CA 1
ATOM 3153 C C . SER A 1 407 ? -3.413 2.228 -9.519 1.00 89.62 407 SER A C 1
ATOM 3155 O O . SER A 1 407 ? -3.565 3.410 -9.816 1.00 89.62 407 SER A O 1
ATOM 3157 N N . GLU A 1 408 ? -4.123 1.262 -10.099 1.00 85.69 408 GLU A N 1
ATOM 3158 C CA . GLU A 1 408 ? -5.135 1.475 -11.134 1.00 85.69 408 GLU A CA 1
ATOM 3159 C C . GLU A 1 408 ? -6.352 2.228 -10.595 1.00 85.69 408 GLU A C 1
ATOM 3161 O O . GLU A 1 408 ? -6.793 3.179 -11.232 1.00 85.69 408 GLU A O 1
ATOM 3166 N N . ILE A 1 409 ? -6.851 1.882 -9.403 1.00 82.56 409 ILE A N 1
ATOM 3167 C CA . ILE A 1 409 ? -7.971 2.603 -8.778 1.00 82.56 409 ILE A CA 1
ATOM 3168 C C . ILE A 1 409 ? -7.596 4.049 -8.465 1.00 82.56 409 ILE A C 1
ATOM 3170 O O . ILE A 1 409 ? -8.410 4.947 -8.657 1.00 82.56 409 ILE A O 1
ATOM 3174 N N . HIS A 1 410 ? -6.355 4.311 -8.061 1.00 84.25 410 HIS A N 1
ATOM 3175 C CA . HIS A 1 410 ? -5.914 5.689 -7.868 1.00 84.25 410 HIS A CA 1
ATOM 3176 C C . HIS A 1 410 ? -5.822 6.460 -9.192 1.00 84.25 410 HIS A C 1
ATOM 3178 O O . HIS A 1 410 ? -6.132 7.646 -9.212 1.00 84.25 410 HIS A O 1
ATOM 3184 N N . LYS A 1 411 ? -5.500 5.811 -10.318 1.00 80.62 411 LYS A N 1
ATOM 3185 C CA . LYS A 1 411 ? -5.551 6.449 -11.649 1.00 80.62 411 LYS A CA 1
ATOM 3186 C C . LYS A 1 411 ? -6.970 6.778 -12.120 1.00 80.62 411 LYS A C 1
ATOM 3188 O O . LYS A 1 411 ? -7.110 7.643 -12.975 1.00 80.62 411 LYS A O 1
ATOM 3193 N N . LEU A 1 412 ? -7.997 6.127 -11.565 1.00 66.50 412 LEU A N 1
ATOM 3194 C CA . LEU A 1 412 ? -9.402 6.467 -11.824 1.00 66.50 412 LEU A CA 1
ATOM 3195 C C . LEU A 1 412 ? -9.864 7.730 -11.090 1.00 66.50 412 LEU A C 1
ATOM 3197 O O . LEU A 1 412 ? -11.024 8.112 -11.221 1.00 66.50 412 LEU A O 1
ATOM 3201 N N . THR A 1 413 ? -8.994 8.364 -10.300 1.00 63.53 413 THR A N 1
ATOM 3202 C CA . THR A 1 413 ? -9.331 9.624 -9.636 1.00 63.53 413 THR A CA 1
ATOM 3203 C C . THR A 1 413 ? -9.712 10.659 -10.698 1.00 63.53 413 THR A C 1
ATOM 3205 O O . THR A 1 413 ? -8.889 10.997 -11.548 1.00 63.53 413 THR A O 1
ATOM 3208 N N . ASP A 1 414 ? -10.959 11.137 -10.656 1.00 56.09 414 ASP A N 1
ATOM 3209 C CA . ASP A 1 414 ? -11.468 12.135 -11.597 1.00 56.09 414 ASP A CA 1
ATOM 3210 C C . ASP A 1 414 ? -10.684 13.445 -11.425 1.00 56.09 414 ASP A C 1
ATOM 3212 O O . ASP A 1 414 ? -10.786 14.121 -10.401 1.00 56.09 414 ASP A O 1
ATOM 3216 N N . LEU A 1 415 ? -9.867 13.784 -12.424 1.00 56.62 415 LEU A N 1
ATOM 3217 C CA . LEU A 1 415 ? -9.146 15.059 -12.503 1.00 56.62 415 LEU A CA 1
ATOM 3218 C C . LEU A 1 415 ? -9.979 16.152 -13.202 1.00 56.62 415 LEU A C 1
ATOM 3220 O O . LEU A 1 415 ? -9.439 17.195 -13.565 1.00 56.62 415 LEU A O 1
ATOM 3224 N N . GLY A 1 416 ? -11.280 15.918 -13.404 1.00 55.03 416 GLY A N 1
ATOM 3225 C CA . GLY A 1 416 ? -12.193 16.802 -14.121 1.00 55.03 416 GLY A CA 1
ATOM 3226 C C . GLY A 1 416 ? -12.183 16.573 -15.630 1.00 55.03 416 GLY A C 1
ATOM 3227 O O . GLY A 1 416 ? -12.350 17.523 -16.391 1.00 55.03 416 GLY A O 1
ATOM 3228 N N . PHE A 1 417 ? -11.943 15.339 -16.083 1.00 60.19 417 PHE A N 1
ATOM 3229 C CA . PHE A 1 417 ? -12.052 15.026 -17.506 1.00 60.19 417 PHE A CA 1
ATOM 3230 C C . PHE A 1 417 ? -13.521 14.784 -17.860 1.00 60.19 417 PHE A C 1
ATOM 3232 O O . PHE A 1 417 ? -14.152 13.875 -17.332 1.00 60.19 417 PHE A O 1
ATOM 3239 N N . ASP A 1 418 ? -14.056 15.557 -18.805 1.00 74.31 418 ASP A N 1
ATOM 3240 C CA . ASP A 1 418 ? -15.438 15.401 -19.288 1.00 74.31 418 ASP A CA 1
ATOM 3241 C C . ASP A 1 418 ? -15.607 14.213 -20.246 1.00 74.31 418 ASP A C 1
ATOM 3243 O O . ASP A 1 418 ? -16.623 14.101 -20.930 1.00 74.31 418 ASP A O 1
ATOM 3247 N N . VAL A 1 419 ? -14.600 13.341 -20.343 1.00 74.06 419 VAL A N 1
ATOM 3248 C CA . VAL A 1 419 ? -14.630 12.161 -21.200 1.00 74.06 419 VAL A CA 1
ATOM 3249 C C . VAL A 1 419 ? -13.968 10.959 -20.541 1.00 74.06 419 VAL A C 1
ATOM 3251 O O . VAL A 1 419 ? -12.993 11.096 -19.803 1.00 74.06 419 VAL A O 1
ATOM 3254 N N . VAL A 1 420 ? -14.456 9.766 -20.873 1.00 75.88 420 VAL A N 1
ATOM 3255 C CA . VAL A 1 420 ? -13.830 8.488 -20.530 1.00 75.88 420 VAL A CA 1
ATOM 3256 C C . VAL A 1 420 ? -13.518 7.700 -21.795 1.00 75.88 420 VAL A C 1
ATOM 3258 O O . VAL A 1 420 ? -14.372 7.515 -22.663 1.00 75.88 420 VAL A O 1
ATOM 3261 N N . GLU A 1 421 ? -12.275 7.235 -21.903 1.00 79.75 421 GLU A N 1
ATOM 3262 C CA . GLU A 1 421 ? -11.823 6.392 -23.007 1.00 79.75 421 GLU A CA 1
ATOM 3263 C C . GLU A 1 421 ? -11.784 4.930 -22.571 1.00 79.75 421 GLU A C 1
ATOM 3265 O O . GLU A 1 421 ? -11.182 4.588 -21.552 1.00 79.75 421 GLU A O 1
ATOM 3270 N N . VAL A 1 422 ? -12.423 4.055 -23.342 1.00 81.31 422 VAL A N 1
ATOM 3271 C CA . VAL A 1 422 ? -12.624 2.653 -22.971 1.00 81.31 422 VAL A CA 1
ATOM 3272 C C . VAL A 1 422 ? -12.426 1.760 -24.183 1.00 81.31 422 VAL A C 1
ATOM 3274 O O . VAL A 1 422 ? -12.759 2.136 -25.305 1.00 81.31 422 VAL A O 1
ATOM 3277 N N . SER A 1 423 ? -11.895 0.559 -23.961 1.00 84.88 423 SER A N 1
ATOM 3278 C CA . SER A 1 423 ? -11.873 -0.492 -24.977 1.00 84.88 423 SER A CA 1
ATOM 3279 C C . SER A 1 423 ? -12.826 -1.625 -24.619 1.00 84.88 423 SER A C 1
ATOM 3281 O O . SER A 1 423 ? -12.956 -2.009 -23.451 1.00 84.88 423 SER A O 1
ATOM 3283 N N . GLY A 1 424 ? -13.476 -2.161 -25.643 1.00 82.38 424 GLY A N 1
ATOM 3284 C CA . GLY A 1 424 ? -14.291 -3.358 -25.562 1.00 82.38 424 GLY A CA 1
ATOM 3285 C C . GLY A 1 424 ? -13.697 -4.492 -26.379 1.00 82.38 424 GLY A C 1
ATOM 3286 O O . GLY A 1 424 ? -13.064 -4.266 -27.415 1.00 82.38 424 GLY A O 1
ATOM 3287 N N . VAL A 1 425 ? -13.910 -5.713 -25.908 1.00 87.62 425 VAL A N 1
ATOM 3288 C CA . VAL A 1 425 ? -13.582 -6.937 -26.631 1.00 87.62 425 VAL A CA 1
ATOM 3289 C C . VAL A 1 425 ? -14.829 -7.785 -26.760 1.00 87.62 425 VAL A C 1
ATOM 3291 O O . VAL A 1 425 ? -15.547 -8.020 -25.795 1.00 87.62 425 VAL A O 1
ATOM 3294 N N . GLY A 1 426 ? -15.068 -8.275 -27.965 1.00 86.38 426 GLY A N 1
ATOM 3295 C CA . GLY A 1 426 ? -16.116 -9.242 -28.220 1.00 86.38 426 GLY A CA 1
ATOM 3296 C C . GLY A 1 426 ? -15.539 -10.444 -28.932 1.00 86.38 426 GLY A C 1
ATOM 3297 O O . GLY A 1 426 ? -14.609 -10.332 -29.733 1.00 86.38 426 GLY A O 1
ATOM 3298 N N . THR A 1 427 ? -16.055 -11.609 -28.568 1.00 87.62 427 THR A N 1
ATOM 3299 C CA . THR A 1 427 ? -15.609 -12.895 -29.092 1.00 87.62 427 THR A CA 1
ATOM 3300 C C . THR A 1 427 ? -16.820 -13.622 -29.647 1.00 87.62 427 THR A C 1
ATOM 3302 O O . THR A 1 427 ? -17.797 -13.788 -28.925 1.00 87.62 427 THR A O 1
ATOM 3305 N N . ALA A 1 428 ? -16.737 -14.069 -30.895 1.00 87.31 428 ALA A N 1
ATOM 3306 C CA . ALA A 1 428 ? -17.690 -15.001 -31.485 1.00 87.31 428 ALA A CA 1
ATOM 3307 C C . ALA A 1 428 ? -17.001 -16.357 -31.643 1.00 87.31 428 ALA A C 1
ATOM 3309 O O . ALA A 1 428 ? -15.893 -16.426 -32.179 1.00 87.31 428 ALA A O 1
ATOM 3310 N N . VAL A 1 429 ? -17.638 -17.419 -31.155 1.00 86.75 429 VAL A N 1
ATOM 3311 C CA . VAL A 1 429 ? -17.105 -18.787 -31.192 1.00 86.75 429 VAL A CA 1
ATOM 3312 C C . VAL A 1 429 ? -17.884 -19.587 -32.226 1.00 86.75 429 VAL A C 1
ATOM 3314 O O . VAL A 1 429 ? -19.111 -19.544 -32.254 1.00 86.75 429 VAL A O 1
ATOM 3317 N N . GLY A 1 430 ? -17.175 -20.327 -33.072 1.00 85.62 430 GLY A N 1
ATOM 3318 C CA . GLY A 1 430 ? -17.768 -21.123 -34.140 1.00 85.62 430 GLY A CA 1
ATOM 3319 C C . GLY A 1 430 ? -17.019 -22.430 -34.362 1.00 85.62 430 GLY A C 1
ATOM 3320 O O . GLY A 1 430 ? -15.971 -22.674 -33.767 1.00 85.62 430 GLY A O 1
ATOM 3321 N N . ILE A 1 431 ? -17.571 -23.274 -35.230 1.00 85.94 431 ILE A N 1
ATOM 3322 C CA . ILE A 1 431 ? -16.906 -24.490 -35.708 1.00 85.94 431 ILE A CA 1
ATOM 3323 C C . ILE A 1 431 ? -16.221 -24.143 -37.037 1.00 85.94 431 ILE A C 1
ATOM 3325 O O . ILE A 1 431 ? -16.925 -23.710 -37.951 1.00 85.94 431 ILE A O 1
ATOM 3329 N N . PRO A 1 432 ? -14.889 -24.285 -37.152 1.00 86.56 432 PRO A N 1
ATOM 3330 C CA . PRO A 1 432 ? -14.175 -24.073 -38.407 1.00 86.56 432 PRO A CA 1
ATOM 3331 C C . PRO A 1 432 ? -14.718 -24.951 -39.535 1.00 86.56 432 PRO A C 1
ATOM 3333 O O . PRO A 1 432 ? -15.032 -26.120 -39.321 1.00 86.56 432 PRO A O 1
ATOM 3336 N N . ASP A 1 433 ? -14.787 -24.402 -40.742 1.00 87.88 433 ASP A N 1
ATOM 3337 C CA . ASP A 1 433 ? -15.269 -25.086 -41.948 1.00 87.88 433 ASP A CA 1
ATOM 3338 C C . ASP A 1 433 ? -14.183 -25.220 -43.025 1.00 87.88 433 ASP A C 1
ATOM 3340 O O . ASP A 1 433 ? -14.393 -25.895 -44.029 1.00 87.88 433 ASP A O 1
ATOM 3344 N N . ILE A 1 434 ? -13.003 -24.628 -42.813 1.00 88.25 434 ILE A N 1
ATOM 3345 C CA . ILE A 1 434 ? -11.846 -24.790 -43.691 1.00 88.25 434 ILE A CA 1
ATOM 3346 C C . ILE A 1 434 ? -10.590 -25.143 -42.907 1.00 88.25 434 ILE A C 1
ATOM 3348 O O . ILE A 1 434 ? -10.407 -24.794 -41.739 1.00 88.25 434 ILE A O 1
ATOM 3352 N N . THR A 1 435 ? -9.688 -25.819 -43.601 1.00 88.69 435 THR A N 1
ATOM 3353 C CA . THR A 1 435 ? -8.358 -26.170 -43.129 1.00 88.69 435 THR A CA 1
ATOM 3354 C C . THR A 1 435 ? -7.308 -25.548 -44.028 1.00 88.69 435 THR A C 1
ATOM 3356 O O . THR A 1 435 ? -7.312 -25.752 -45.231 1.00 88.69 435 THR A O 1
ATOM 3359 N N . SER A 1 436 ? -6.358 -24.833 -43.450 1.00 88.12 436 SER A N 1
ATOM 3360 C CA . SER A 1 436 ? -5.170 -24.336 -44.124 1.00 88.12 436 SER A CA 1
ATOM 3361 C C . SER A 1 436 ? -3.982 -25.251 -43.835 1.00 88.12 436 SER A C 1
ATOM 3363 O O . SER A 1 436 ? -3.451 -25.276 -42.723 1.00 88.12 436 SER A O 1
ATOM 3365 N N . LEU A 1 437 ? -3.511 -25.938 -44.864 1.00 90.38 437 LEU A N 1
ATOM 3366 C CA . LEU A 1 437 ? -2.335 -26.792 -44.849 1.00 90.38 437 LEU A CA 1
ATOM 3367 C C . LEU A 1 437 ? -1.080 -25.984 -45.206 1.00 90.38 437 LEU A C 1
ATOM 3369 O O . LEU A 1 437 ? -1.046 -25.312 -46.236 1.00 90.38 437 LEU A O 1
ATOM 3373 N N . SER A 1 438 ? -0.040 -26.054 -44.374 1.00 92.31 438 SER A N 1
ATOM 3374 C CA . SER A 1 438 ? 1.252 -25.407 -44.636 1.00 92.31 438 SER A CA 1
ATOM 3375 C C . SER A 1 438 ? 2.259 -26.425 -45.169 1.00 92.31 438 SER A C 1
ATOM 3377 O O . SER A 1 438 ? 2.825 -27.216 -44.410 1.00 92.31 438 SER A O 1
ATOM 3379 N N . LEU A 1 439 ? 2.505 -26.394 -46.478 1.00 91.81 439 LEU A N 1
ATOM 3380 C CA . LEU A 1 439 ? 3.387 -27.323 -47.185 1.00 91.81 439 LEU A CA 1
ATOM 3381 C C . LEU A 1 439 ? 4.653 -26.613 -47.655 1.00 91.81 439 LEU A C 1
ATOM 3383 O O . LEU A 1 439 ? 4.605 -25.716 -48.486 1.00 91.81 439 LEU A O 1
ATOM 3387 N N . GLY A 1 440 ? 5.799 -27.004 -47.117 1.00 92.38 440 GLY A N 1
ATOM 3388 C CA . GLY A 1 440 ? 7.105 -26.559 -47.580 1.00 92.38 440 GLY A CA 1
ATOM 3389 C C . GLY A 1 440 ? 7.649 -27.482 -48.664 1.00 92.38 440 GLY A C 1
ATOM 3390 O O . GLY A 1 440 ? 7.576 -28.696 -48.526 1.00 92.38 440 GLY A O 1
ATOM 3391 N N . VAL A 1 441 ? 8.249 -26.918 -49.703 1.00 94.06 441 VAL A N 1
ATOM 3392 C CA . VAL A 1 441 ? 9.137 -27.623 -50.631 1.00 94.06 441 VAL A CA 1
ATOM 3393 C C . VAL A 1 441 ? 10.554 -27.148 -50.348 1.00 94.06 441 VAL A C 1
ATOM 3395 O O . VAL A 1 441 ? 10.840 -25.958 -50.489 1.00 94.06 441 VAL A O 1
ATOM 3398 N N . SER A 1 442 ? 11.427 -28.053 -49.915 1.00 94.69 442 SER A N 1
ATOM 3399 C CA . SER A 1 442 ? 12.820 -27.772 -49.587 1.00 94.69 442 SER A CA 1
ATOM 3400 C C . SER A 1 442 ? 13.751 -28.573 -50.480 1.00 94.69 442 SER A C 1
ATOM 3402 O O . SER A 1 442 ? 13.704 -29.795 -50.477 1.00 94.69 442 SER A O 1
ATOM 3404 N N . VAL A 1 443 ? 14.608 -27.877 -51.223 1.00 94.69 443 VAL A N 1
ATOM 3405 C CA . VAL A 1 443 ? 15.582 -28.493 -52.128 1.00 94.69 443 VAL A CA 1
ATOM 3406 C C . VAL A 1 443 ? 16.947 -27.867 -51.891 1.00 94.69 443 VAL A C 1
ATOM 3408 O O . VAL A 1 443 ? 17.061 -26.639 -51.865 1.00 94.69 443 VAL A O 1
ATOM 3411 N N . THR A 1 444 ? 17.982 -28.696 -51.758 1.00 93.50 444 THR A N 1
ATOM 3412 C CA . THR A 1 444 ? 19.376 -28.252 -51.636 1.00 93.50 444 THR A CA 1
ATOM 3413 C C . THR A 1 444 ? 20.187 -28.766 -52.820 1.00 93.50 444 THR A C 1
ATOM 3415 O O . THR A 1 444 ? 20.224 -29.968 -53.058 1.00 93.50 444 THR A O 1
ATOM 3418 N N . ALA A 1 445 ? 20.882 -27.866 -53.521 1.00 93.44 445 ALA A N 1
ATOM 3419 C CA . ALA A 1 445 ? 21.785 -28.219 -54.621 1.00 93.44 445 ALA A CA 1
ATOM 3420 C C . ALA A 1 445 ? 23.084 -27.397 -54.588 1.00 93.44 445 ALA A C 1
ATOM 3422 O O . ALA A 1 445 ? 23.188 -26.389 -53.882 1.00 93.44 445 ALA A O 1
ATOM 3423 N N . ASP A 1 446 ? 24.073 -27.785 -55.395 1.00 92.12 446 ASP A N 1
ATOM 3424 C CA . ASP A 1 446 ? 25.399 -27.149 -55.429 1.00 92.12 446 ASP A CA 1
ATOM 3425 C C . ASP A 1 446 ? 25.352 -25.692 -55.930 1.00 92.12 446 ASP A C 1
ATOM 3427 O O . ASP A 1 446 ? 26.230 -24.879 -55.617 1.00 92.12 446 ASP A O 1
ATOM 3431 N N . SER A 1 447 ? 24.309 -25.323 -56.683 1.00 92.94 447 SER A N 1
ATOM 3432 C CA . SER A 1 447 ? 24.101 -23.965 -57.187 1.00 92.94 447 SER A CA 1
ATOM 3433 C C . SER A 1 447 ? 22.681 -23.448 -56.952 1.00 92.94 447 SER A C 1
ATOM 3435 O O . SER A 1 447 ? 21.703 -24.190 -56.998 1.00 92.94 447 SER A O 1
ATOM 3437 N N . VAL A 1 448 ? 22.550 -22.126 -56.788 1.00 90.44 448 VAL A N 1
ATOM 3438 C CA . VAL A 1 448 ? 21.240 -21.459 -56.666 1.00 90.44 448 VAL A CA 1
ATOM 3439 C C . VAL A 1 448 ? 20.347 -21.727 -57.881 1.00 90.44 448 VAL A C 1
ATOM 3441 O O . VAL A 1 448 ? 19.136 -21.844 -57.734 1.00 90.44 448 VAL A O 1
ATOM 3444 N N . SER A 1 449 ? 20.917 -21.791 -59.089 1.00 92.69 449 SER A N 1
ATOM 3445 C CA . SER A 1 449 ? 20.128 -21.998 -60.310 1.00 92.69 449 SER A CA 1
ATOM 3446 C C . SER A 1 449 ? 19.501 -23.388 -60.350 1.00 92.69 449 SER A C 1
ATOM 3448 O O . SER A 1 449 ? 18.345 -23.519 -60.737 1.00 92.69 449 SER A O 1
ATOM 3450 N N . GLU A 1 450 ? 20.263 -24.399 -59.945 1.00 91.25 450 GLU A N 1
ATOM 3451 C CA . GLU A 1 450 ? 19.829 -25.793 -59.901 1.00 91.25 450 GLU A CA 1
ATOM 3452 C C . GLU A 1 450 ? 18.778 -26.001 -58.810 1.00 91.25 450 GLU A C 1
ATOM 3454 O O . GLU A 1 450 ? 17.663 -26.409 -59.123 1.00 91.25 450 GLU A O 1
ATOM 3459 N N . ALA A 1 451 ? 19.060 -25.547 -57.582 1.00 90.38 451 ALA A N 1
ATOM 3460 C CA . ALA A 1 451 ? 18.121 -25.642 -56.463 1.00 90.38 451 ALA A CA 1
ATOM 3461 C C . ALA A 1 451 ? 16.786 -24.935 -56.759 1.00 90.38 451 ALA A C 1
ATOM 3463 O O . ALA A 1 451 ? 15.723 -25.396 -56.354 1.00 90.38 451 ALA A O 1
ATOM 3464 N N . ARG A 1 452 ? 16.809 -23.810 -57.494 1.00 93.38 452 ARG A N 1
ATOM 3465 C CA . ARG A 1 452 ? 15.584 -23.104 -57.908 1.00 93.38 452 ARG A CA 1
ATOM 3466 C C . ARG A 1 452 ? 14.795 -23.854 -58.972 1.00 93.38 452 ARG A C 1
ATOM 3468 O O . ARG A 1 452 ? 13.571 -23.810 -58.918 1.00 93.38 452 ARG A O 1
ATOM 3475 N N . SER A 1 453 ? 15.476 -24.453 -59.948 1.00 93.25 453 SER A N 1
ATOM 3476 C CA . SER A 1 453 ? 14.817 -25.199 -61.024 1.00 93.25 453 SER A CA 1
ATOM 3477 C C . SER A 1 453 ? 14.120 -26.428 -60.456 1.00 93.25 453 SER A C 1
ATOM 3479 O O . SER A 1 453 ? 12.929 -26.613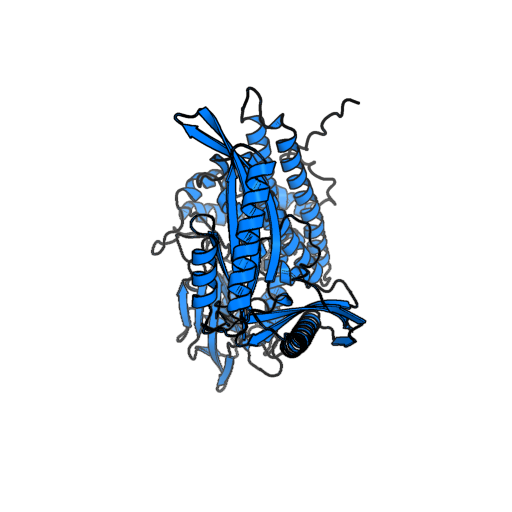 -60.675 1.00 93.25 453 SER A O 1
ATOM 3481 N N . GLU A 1 454 ? 14.833 -27.198 -59.636 1.00 92.81 454 GLU A N 1
ATOM 3482 C CA . GLU A 1 454 ? 14.314 -28.414 -59.015 1.00 92.81 454 GLU A CA 1
ATOM 3483 C C . GLU A 1 454 ? 13.199 -28.112 -57.999 1.00 92.81 454 GLU A C 1
ATOM 3485 O O . GLU A 1 454 ? 12.163 -28.780 -57.995 1.00 92.81 454 GLU A O 1
ATOM 3490 N N . ALA A 1 455 ? 13.328 -27.044 -57.199 1.00 91.75 455 ALA A N 1
ATOM 3491 C CA . ALA A 1 455 ? 12.241 -26.600 -56.326 1.00 91.75 455 ALA A CA 1
ATOM 3492 C C . ALA A 1 455 ? 11.001 -26.148 -57.116 1.00 91.75 455 ALA A C 1
ATOM 3494 O O . ALA A 1 455 ? 9.884 -26.393 -56.673 1.00 91.75 455 ALA A O 1
ATOM 3495 N N . ALA A 1 456 ? 11.169 -25.492 -58.270 1.00 91.38 456 ALA A N 1
ATOM 3496 C CA . ALA A 1 456 ? 10.048 -25.067 -59.109 1.00 91.38 456 ALA A CA 1
ATOM 3497 C C . ALA A 1 456 ? 9.333 -26.258 -59.764 1.00 91.38 456 ALA A C 1
ATOM 3499 O O . ALA A 1 456 ? 8.106 -26.288 -59.776 1.00 91.38 456 ALA A O 1
ATOM 3500 N N . GLU A 1 457 ? 10.085 -27.247 -60.255 1.00 93.69 457 GLU A N 1
ATOM 3501 C CA . GLU A 1 457 ? 9.529 -28.500 -60.780 1.00 93.69 457 GLU A CA 1
ATOM 3502 C C . GLU A 1 457 ? 8.764 -29.264 -59.693 1.00 93.69 457 GLU A C 1
ATOM 3504 O O . GLU A 1 457 ? 7.631 -29.686 -59.918 1.00 93.69 457 GLU A O 1
ATOM 3509 N N . THR A 1 458 ? 9.337 -29.355 -58.489 1.00 93.12 458 THR A N 1
ATOM 3510 C CA . THR A 1 458 ? 8.696 -30.010 -57.341 1.00 93.12 458 THR A CA 1
ATOM 3511 C C . THR A 1 458 ? 7.416 -29.284 -56.921 1.00 93.12 458 THR A C 1
ATOM 3513 O O . THR A 1 458 ? 6.380 -29.916 -56.742 1.00 93.12 458 THR A O 1
ATOM 3516 N N . VAL A 1 459 ? 7.447 -27.950 -56.809 1.00 92.75 459 VAL A N 1
ATOM 3517 C CA . VAL A 1 459 ? 6.256 -27.137 -56.500 1.00 92.75 459 VAL A CA 1
ATOM 3518 C C . VAL A 1 459 ? 5.163 -27.338 -57.547 1.00 92.75 459 VAL A C 1
ATOM 3520 O O . VAL A 1 459 ? 4.010 -27.534 -57.175 1.00 92.75 459 VAL A O 1
ATOM 3523 N N . GLN A 1 460 ? 5.508 -27.331 -58.838 1.00 93.19 460 GLN A N 1
ATOM 3524 C CA . GLN A 1 460 ? 4.526 -27.548 -59.899 1.00 93.19 460 GLN A CA 1
ATOM 3525 C C . GLN A 1 460 ? 3.910 -28.949 -59.816 1.00 93.19 460 GLN A C 1
ATOM 3527 O O . GLN A 1 460 ? 2.694 -29.071 -59.901 1.00 93.19 460 GLN A O 1
ATOM 3532 N N . GLY A 1 461 ? 4.720 -29.983 -59.561 1.00 93.25 461 GLY A N 1
ATOM 3533 C CA . GLY A 1 461 ? 4.223 -31.345 -59.361 1.00 93.25 461 GLY A CA 1
ATOM 3534 C C . GLY A 1 461 ? 3.253 -31.459 -58.181 1.00 93.25 461 GLY A C 1
ATOM 3535 O O . GLY A 1 461 ? 2.233 -32.136 -58.288 1.00 93.25 461 GLY A O 1
ATOM 3536 N N . VAL A 1 462 ? 3.519 -30.751 -57.077 1.00 92.31 462 VAL A N 1
ATOM 3537 C CA . VAL A 1 462 ? 2.594 -30.699 -55.934 1.00 92.31 462 VAL A CA 1
ATOM 3538 C C . VAL A 1 462 ? 1.305 -29.957 -56.297 1.00 92.31 462 VAL A C 1
ATOM 3540 O O . VAL A 1 462 ? 0.226 -30.432 -55.959 1.00 92.31 462 VAL A O 1
ATOM 3543 N N . ILE A 1 463 ? 1.380 -28.824 -57.004 1.00 92.25 463 ILE A N 1
ATOM 3544 C CA . ILE A 1 463 ? 0.188 -28.085 -57.461 1.00 92.25 463 ILE A CA 1
ATOM 3545 C C . ILE A 1 463 ? -0.681 -28.962 -58.369 1.00 92.25 463 ILE A C 1
ATOM 3547 O O . ILE A 1 463 ? -1.899 -29.004 -58.190 1.00 92.25 463 ILE A O 1
ATOM 3551 N N . ASP A 1 464 ? -0.069 -29.681 -59.310 1.00 92.69 464 ASP A N 1
ATOM 3552 C CA . ASP A 1 464 ? -0.776 -30.568 -60.234 1.00 92.69 464 ASP A CA 1
ATOM 3553 C C . ASP A 1 464 ? -1.475 -31.703 -59.464 1.00 92.69 464 ASP A C 1
ATOM 3555 O O . ASP A 1 464 ? -2.671 -31.925 -59.652 1.00 92.69 464 ASP A O 1
ATOM 3559 N N . ALA A 1 465 ? -0.778 -32.340 -58.514 1.00 92.69 465 ALA A N 1
ATOM 3560 C CA . ALA A 1 465 ? -1.337 -33.398 -57.668 1.00 92.69 465 ALA A CA 1
ATOM 3561 C C . ALA A 1 465 ? -2.502 -32.911 -56.784 1.00 92.69 465 ALA A C 1
ATOM 3563 O O . ALA A 1 465 ? -3.510 -33.601 -56.636 1.00 92.69 465 ALA A O 1
ATOM 3564 N N . LEU A 1 466 ? -2.403 -31.703 -56.221 1.00 92.00 466 LEU A N 1
ATOM 3565 C CA . LEU A 1 466 ? -3.490 -31.094 -55.448 1.00 92.00 466 LEU A CA 1
ATOM 3566 C C . LEU A 1 466 ? -4.689 -30.734 -56.340 1.00 92.00 466 LEU A C 1
ATOM 3568 O O . LEU A 1 466 ? -5.839 -30.910 -55.938 1.00 92.00 466 LEU A O 1
ATOM 3572 N N . THR A 1 467 ? -4.434 -30.284 -57.569 1.00 90.88 467 THR A N 1
ATOM 3573 C CA . THR A 1 467 ? -5.485 -29.963 -58.546 1.00 90.88 467 THR A CA 1
ATOM 3574 C C . THR A 1 467 ? -6.226 -31.224 -59.010 1.00 90.88 467 THR A C 1
ATOM 3576 O O . THR A 1 467 ? -7.443 -31.186 -59.197 1.00 90.88 467 THR A O 1
ATOM 3579 N N . GLU A 1 468 ? -5.539 -32.367 -59.143 1.00 92.00 468 GLU A N 1
ATOM 3580 C CA . GLU A 1 468 ? -6.167 -33.671 -59.425 1.00 92.00 468 GLU A CA 1
ATOM 3581 C C . GLU A 1 468 ? -7.130 -34.116 -58.312 1.00 92.00 468 GLU A C 1
ATOM 3583 O O . GLU A 1 468 ? -8.151 -34.748 -58.592 1.00 92.00 468 GLU A O 1
ATOM 3588 N N . LEU A 1 469 ? -6.864 -33.711 -57.067 1.00 90.12 469 LEU A N 1
ATOM 3589 C CA . LEU A 1 469 ? -7.770 -33.882 -55.926 1.00 90.12 469 LEU A CA 1
ATOM 3590 C C . LEU A 1 469 ? -8.899 -32.840 -55.877 1.00 90.12 469 LEU A C 1
ATOM 3592 O O . LEU A 1 469 ? -9.602 -32.736 -54.879 1.00 90.12 469 LEU A O 1
ATOM 3596 N N . SER A 1 470 ? -9.115 -32.088 -56.960 1.00 88.19 470 SER A N 1
ATOM 3597 C CA . SER A 1 470 ? -10.150 -31.050 -57.066 1.00 88.19 470 SER A CA 1
ATOM 3598 C C . SER A 1 470 ? -9.980 -29.873 -56.095 1.00 88.19 470 SER A C 1
ATOM 3600 O O . SER A 1 470 ? -10.940 -29.139 -55.854 1.00 88.19 470 SER A O 1
ATOM 3602 N N . ILE A 1 471 ? -8.769 -29.638 -55.576 1.00 89.38 471 ILE A N 1
ATOM 3603 C CA . ILE A 1 471 ? -8.457 -28.393 -54.864 1.00 89.38 471 ILE A CA 1
ATOM 3604 C C . ILE A 1 471 ? -8.375 -27.263 -55.893 1.00 89.38 471 ILE A C 1
ATOM 3606 O O . ILE A 1 471 ? -7.692 -27.375 -56.912 1.00 89.38 471 ILE A O 1
ATOM 3610 N N . SER A 1 472 ? -9.091 -26.166 -55.637 1.00 88.00 472 SER A N 1
ATOM 3611 C CA . SER A 1 472 ? -9.096 -25.005 -56.528 1.00 88.00 472 SER A CA 1
ATOM 3612 C C . SER A 1 472 ? -7.707 -24.372 -56.609 1.00 88.00 472 SER A C 1
ATOM 3614 O O . SER A 1 472 ? -7.031 -24.205 -55.597 1.00 88.00 472 SER A O 1
ATOM 3616 N N . ALA A 1 473 ? -7.310 -23.914 -57.797 1.00 84.06 473 ALA A N 1
ATOM 3617 C CA . ALA A 1 473 ? -6.072 -23.152 -57.961 1.00 84.06 473 ALA A CA 1
ATOM 3618 C C . ALA A 1 473 ? -6.062 -21.848 -57.135 1.00 84.06 473 ALA A C 1
ATOM 3620 O O . ALA A 1 473 ? -4.996 -21.372 -56.761 1.00 84.06 473 ALA A O 1
ATOM 3621 N N . GLU A 1 474 ? -7.233 -21.278 -56.825 1.00 87.56 474 GLU A N 1
ATOM 3622 C CA . GLU A 1 474 ? -7.364 -20.098 -55.951 1.00 87.56 474 GLU A CA 1
ATOM 3623 C C . GLU A 1 474 ? -7.089 -20.420 -54.473 1.00 87.56 474 GLU A C 1
ATOM 3625 O O . GLU A 1 474 ? -6.727 -19.531 -53.704 1.00 87.56 474 GLU A O 1
ATOM 3630 N N . ASP A 1 475 ? -7.225 -21.691 -54.090 1.00 90.25 475 ASP A N 1
ATOM 3631 C CA . ASP A 1 475 ? -6.998 -22.193 -52.736 1.00 90.25 475 ASP A CA 1
ATOM 3632 C C . ASP A 1 475 ? -5.533 -22.630 -52.520 1.00 90.25 475 ASP A C 1
ATOM 3634 O O . ASP A 1 475 ? -5.173 -23.045 -51.420 1.00 90.25 475 ASP A O 1
ATOM 3638 N N . ILE A 1 476 ? -4.666 -22.513 -53.536 1.00 91.12 476 ILE A N 1
ATOM 3639 C CA . ILE A 1 476 ? -3.235 -22.836 -53.464 1.00 91.12 476 ILE A CA 1
ATOM 3640 C C . ILE A 1 476 ? -2.421 -21.558 -53.672 1.00 91.12 476 ILE A C 1
ATOM 3642 O O . ILE A 1 476 ? -2.479 -20.922 -54.723 1.00 91.12 476 ILE A O 1
ATOM 3646 N N . SER A 1 477 ? -1.608 -21.180 -52.685 1.00 91.50 477 SER A N 1
ATOM 3647 C CA . SER A 1 477 ? -0.778 -19.975 -52.778 1.00 91.50 477 SER A CA 1
ATOM 3648 C C . SER A 1 477 ? 0.604 -20.161 -52.163 1.00 91.50 477 SER A C 1
ATOM 3650 O O . SER A 1 477 ? 0.766 -20.812 -51.137 1.00 91.50 477 SER A O 1
ATOM 3652 N N . THR A 1 478 ? 1.633 -19.561 -52.762 1.00 90.12 478 THR A N 1
ATOM 3653 C CA . THR A 1 478 ? 2.954 -19.452 -52.130 1.00 90.12 478 THR A CA 1
ATOM 3654 C C . THR A 1 478 ? 2.963 -18.264 -51.173 1.00 90.12 478 THR A C 1
ATOM 3656 O O . THR A 1 478 ? 2.841 -17.117 -51.600 1.00 90.12 478 THR A O 1
ATOM 3659 N N . VAL A 1 479 ? 3.181 -18.524 -49.884 1.00 89.06 479 VAL A N 1
ATOM 3660 C CA . VAL A 1 479 ? 3.216 -17.493 -48.831 1.00 89.06 479 VAL A CA 1
ATOM 3661 C C . VAL A 1 479 ? 4.632 -17.047 -48.476 1.00 89.06 479 VAL A C 1
ATOM 3663 O O . VAL A 1 479 ? 4.831 -15.947 -47.956 1.00 89.06 479 VAL A O 1
ATOM 3666 N N . ARG A 1 480 ? 5.645 -17.879 -48.745 1.00 89.69 480 ARG A N 1
ATOM 3667 C CA . ARG A 1 480 ? 7.049 -17.532 -48.492 1.00 89.69 480 ARG A CA 1
ATOM 3668 C C . ARG A 1 480 ? 7.984 -18.275 -49.434 1.00 89.69 480 ARG A C 1
ATOM 3670 O O . ARG A 1 480 ? 7.851 -19.473 -49.629 1.00 89.69 480 ARG A O 1
ATOM 3677 N N . PHE A 1 481 ? 8.991 -17.568 -49.930 1.00 92.06 481 PHE A N 1
ATOM 3678 C CA . PHE A 1 481 ? 10.073 -18.135 -50.724 1.00 92.06 481 PHE A CA 1
ATOM 3679 C C . PHE A 1 481 ? 11.414 -17.634 -50.187 1.00 92.06 481 PHE A C 1
ATOM 3681 O O . PHE A 1 481 ? 11.618 -16.423 -50.068 1.00 92.06 481 PHE A O 1
ATOM 3688 N N . THR A 1 482 ? 12.324 -18.544 -49.848 1.00 92.62 482 THR A N 1
ATOM 3689 C CA . THR A 1 482 ? 13.661 -18.209 -49.346 1.00 92.62 482 THR A CA 1
ATOM 3690 C C . THR A 1 482 ? 14.738 -19.017 -50.056 1.00 92.62 482 THR A C 1
ATOM 3692 O O . THR A 1 482 ? 14.531 -20.156 -50.466 1.00 92.62 482 THR A O 1
ATOM 3695 N N . ILE A 1 483 ? 15.917 -18.408 -50.196 1.00 94.06 483 ILE A N 1
ATOM 3696 C CA . ILE A 1 483 ? 17.130 -19.060 -50.692 1.00 94.06 483 ILE A CA 1
ATOM 3697 C C . ILE A 1 483 ? 18.263 -18.681 -49.752 1.00 94.06 483 ILE A C 1
ATOM 3699 O O . ILE A 1 483 ? 18.470 -17.492 -49.501 1.00 94.06 483 ILE A O 1
ATOM 3703 N N . HIS A 1 484 ? 18.996 -19.661 -49.242 1.00 91.12 484 HIS A N 1
ATOM 3704 C CA . HIS A 1 484 ? 20.138 -19.406 -48.371 1.00 91.12 484 HIS A CA 1
ATOM 3705 C C . HIS A 1 484 ? 21.204 -20.504 -48.501 1.00 91.12 484 HIS A C 1
ATOM 3707 O O . HIS A 1 484 ? 20.883 -21.626 -48.887 1.00 91.12 484 HIS A O 1
ATOM 3713 N N . PRO A 1 485 ? 22.487 -20.192 -48.243 1.00 91.88 485 PRO A N 1
ATOM 3714 C CA . PRO A 1 485 ? 23.539 -21.203 -48.212 1.00 91.88 485 PRO A CA 1
ATOM 3715 C C . PRO A 1 485 ? 23.376 -22.128 -46.995 1.00 91.88 485 PRO A C 1
ATOM 3717 O O . PRO A 1 485 ? 23.135 -21.656 -45.884 1.00 91.88 485 PRO A O 1
ATOM 3720 N N . GLU A 1 486 ? 23.552 -23.430 -47.205 1.00 90.25 486 GLU A N 1
ATOM 3721 C CA . GLU A 1 486 ? 23.504 -24.466 -46.172 1.00 90.25 486 GLU A CA 1
ATOM 3722 C C . GLU A 1 486 ? 24.926 -24.929 -45.820 1.00 90.25 486 GLU A C 1
ATOM 3724 O O . GLU A 1 486 ? 25.808 -25.032 -46.683 1.00 90.25 486 GLU A O 1
ATOM 3729 N N . TYR A 1 487 ? 25.162 -25.204 -44.537 1.00 90.38 487 TYR A N 1
ATOM 3730 C CA . TYR A 1 487 ? 26.466 -25.614 -44.027 1.00 90.38 487 TYR A CA 1
ATOM 3731 C C . TYR A 1 487 ? 26.335 -26.749 -43.014 1.00 90.38 487 TYR A C 1
ATOM 3733 O O . TYR A 1 487 ? 25.479 -26.693 -42.135 1.00 90.38 487 TYR A O 1
ATOM 3741 N N . ASP A 1 488 ? 27.254 -27.710 -43.076 1.00 86.25 488 ASP A N 1
ATOM 3742 C CA . ASP A 1 488 ? 27.431 -28.725 -42.040 1.00 86.25 488 ASP A CA 1
ATOM 3743 C C . ASP A 1 488 ? 28.507 -28.294 -41.041 1.00 86.25 488 ASP A C 1
ATOM 3745 O O . ASP A 1 488 ? 29.521 -27.692 -41.406 1.00 86.25 488 ASP A O 1
ATOM 3749 N N . TYR A 1 489 ? 28.318 -28.661 -39.774 1.00 81.94 489 TYR A N 1
ATOM 3750 C CA . TYR A 1 489 ? 29.308 -28.451 -38.721 1.00 81.94 489 TYR A CA 1
ATOM 3751 C C . TYR A 1 489 ? 29.918 -29.786 -38.311 1.00 81.94 489 TYR A C 1
ATOM 3753 O O . TYR A 1 489 ? 29.300 -30.583 -37.606 1.00 81.94 489 TYR A O 1
ATOM 3761 N N . VAL A 1 490 ? 31.163 -30.025 -38.724 1.00 85.31 490 VAL A N 1
ATOM 3762 C CA . VAL A 1 490 ? 31.913 -31.234 -38.360 1.00 85.31 490 VAL A CA 1
ATOM 3763 C C . VAL A 1 490 ? 33.097 -30.817 -37.497 1.00 85.31 490 VAL A C 1
ATOM 3765 O O . VAL A 1 490 ? 33.960 -30.071 -37.945 1.00 85.31 490 VAL A O 1
ATOM 3768 N N . GLN A 1 491 ? 33.128 -31.281 -36.243 1.00 77.44 491 GLN A N 1
ATOM 3769 C CA . GLN A 1 491 ? 34.175 -30.946 -35.259 1.00 77.44 491 GLN A CA 1
ATOM 3770 C C . GLN A 1 491 ? 34.384 -29.431 -35.034 1.00 77.44 491 GLN A C 1
ATOM 3772 O O . GLN A 1 491 ? 35.484 -28.990 -34.721 1.00 77.44 491 GLN A O 1
ATOM 3777 N N . GLY A 1 492 ? 33.322 -28.630 -35.167 1.00 80.88 492 GLY A N 1
ATOM 3778 C CA . GLY A 1 492 ? 33.369 -27.178 -34.958 1.00 80.88 492 GLY A CA 1
ATOM 3779 C C . GLY A 1 492 ? 33.793 -26.360 -36.183 1.00 80.88 492 GLY A C 1
ATOM 3780 O O . GLY A 1 492 ? 33.768 -25.134 -36.110 1.00 80.88 492 GLY A O 1
ATOM 3781 N N . GLU A 1 493 ? 34.119 -26.999 -37.311 1.00 77.81 493 GLU A N 1
ATOM 3782 C CA . GLU A 1 493 ? 34.371 -26.314 -38.583 1.00 77.81 493 GLU A CA 1
ATOM 3783 C C . GLU A 1 493 ? 33.129 -26.323 -39.481 1.00 77.81 493 GLU A C 1
ATOM 3785 O O . GLU A 1 493 ? 32.498 -27.362 -39.689 1.00 77.81 493 GLU A O 1
ATOM 3790 N N . GLN A 1 494 ? 32.808 -25.151 -40.034 1.00 88.44 494 GLN A N 1
ATOM 3791 C CA . GLN A 1 494 ? 31.701 -24.942 -40.962 1.00 88.44 494 GLN A CA 1
ATOM 3792 C C . GLN A 1 494 ? 32.120 -25.360 -42.380 1.00 88.44 494 GLN A C 1
ATOM 3794 O O . GLN A 1 494 ? 33.049 -24.788 -42.953 1.00 88.44 494 GLN A O 1
ATOM 3799 N N . ARG A 1 495 ? 31.429 -26.338 -42.969 1.00 87.88 495 ARG A N 1
ATOM 3800 C CA . ARG A 1 495 ? 31.646 -26.803 -44.346 1.00 87.88 495 ARG A CA 1
ATOM 3801 C C . ARG A 1 495 ? 30.436 -26.477 -45.203 1.00 87.88 495 ARG A C 1
ATOM 3803 O O . ARG A 1 495 ? 29.319 -26.837 -44.856 1.00 87.88 495 ARG A O 1
ATOM 3810 N N . PHE A 1 496 ? 30.665 -25.781 -46.313 1.00 89.12 496 PHE A N 1
ATOM 3811 C CA . PHE A 1 496 ? 29.611 -25.438 -47.265 1.00 89.12 496 PHE A CA 1
ATOM 3812 C C . PHE A 1 496 ? 29.051 -26.703 -47.922 1.00 89.12 496 PHE A C 1
ATOM 3814 O O . PHE A 1 496 ? 29.825 -27.527 -48.409 1.00 89.12 496 PHE A O 1
ATOM 3821 N N . LYS A 1 497 ? 27.725 -26.836 -47.907 1.00 88.81 497 LYS A N 1
ATOM 3822 C CA . LYS A 1 497 ? 26.992 -28.015 -48.380 1.00 88.81 497 LYS A CA 1
ATOM 3823 C C . LYS A 1 497 ? 26.213 -27.747 -49.670 1.00 88.81 497 LYS A C 1
ATOM 3825 O O . LYS A 1 497 ? 25.986 -28.674 -50.432 1.00 88.81 497 LYS A O 1
ATOM 3830 N N . GLY A 1 498 ? 25.832 -26.495 -49.922 1.00 92.31 498 GLY A N 1
ATOM 3831 C CA . GLY A 1 498 ? 25.060 -26.100 -51.099 1.00 92.31 498 GLY A CA 1
ATOM 3832 C C . GLY A 1 498 ? 24.171 -24.891 -50.815 1.00 92.31 498 GLY A C 1
ATOM 3833 O O . GLY A 1 498 ? 24.332 -24.204 -49.805 1.00 92.31 498 GLY A O 1
ATOM 3834 N N . TYR A 1 499 ? 23.223 -24.625 -51.704 1.00 92.75 499 TYR A N 1
ATOM 3835 C CA . TYR A 1 499 ? 22.177 -23.623 -51.524 1.00 92.75 499 TYR A CA 1
ATOM 3836 C C . TYR A 1 499 ? 20.833 -24.315 -51.337 1.00 92.75 499 TYR A C 1
ATOM 3838 O O . TYR A 1 499 ? 20.410 -25.074 -52.207 1.00 92.75 499 TYR A O 1
ATOM 3846 N N . GLN A 1 500 ? 20.154 -24.002 -50.237 1.00 94.44 500 GLN A N 1
ATOM 3847 C CA . GLN A 1 500 ? 18.810 -24.474 -49.951 1.00 94.44 500 GLN A CA 1
ATOM 3848 C C . GLN A 1 500 ? 17.781 -23.449 -50.437 1.00 94.44 500 GLN A C 1
ATOM 3850 O O . GLN A 1 500 ? 17.811 -22.273 -50.052 1.00 94.44 500 GLN A O 1
ATOM 3855 N N . VAL A 1 501 ? 16.855 -23.907 -51.273 1.00 95.12 501 VAL A N 1
ATOM 3856 C CA . VAL A 1 501 ? 15.624 -23.205 -51.636 1.00 95.12 501 VAL A CA 1
ATOM 3857 C C . VAL A 1 501 ? 14.494 -23.778 -50.794 1.00 95.12 501 VAL A C 1
ATOM 3859 O O . VAL A 1 501 ? 14.340 -24.992 -50.695 1.00 95.12 501 VAL A O 1
ATOM 3862 N N . PHE A 1 502 ? 13.699 -22.901 -50.190 1.00 93.62 502 PHE A N 1
ATOM 3863 C CA . PHE A 1 502 ? 12.517 -23.282 -49.433 1.00 93.62 502 PHE A CA 1
ATOM 3864 C C . PHE A 1 502 ? 11.309 -22.475 -49.904 1.00 93.62 502 PHE A C 1
ATOM 3866 O O . PHE A 1 502 ? 11.329 -21.241 -49.907 1.00 93.62 502 PHE A O 1
ATOM 3873 N N . ASN A 1 503 ? 10.259 -23.177 -50.316 1.00 92.12 503 ASN A N 1
ATOM 3874 C CA . ASN A 1 503 ? 9.018 -22.602 -50.815 1.00 92.12 503 ASN A CA 1
ATOM 3875 C C . ASN A 1 503 ? 7.858 -23.072 -49.934 1.00 92.12 503 ASN A C 1
ATOM 3877 O O . ASN A 1 503 ? 7.524 -24.250 -49.936 1.00 92.12 503 ASN A O 1
ATOM 3881 N N . LEU A 1 504 ? 7.282 -22.168 -49.145 1.00 92.69 504 LEU A N 1
ATOM 3882 C CA . LEU A 1 504 ? 6.134 -22.457 -48.295 1.00 92.69 504 LEU A CA 1
ATOM 3883 C C . LEU A 1 504 ? 4.853 -22.119 -49.049 1.00 92.69 504 LEU A C 1
ATOM 3885 O O . LEU A 1 504 ? 4.593 -20.954 -49.366 1.00 92.69 504 LEU A O 1
ATOM 3889 N N . MET A 1 505 ? 4.052 -23.145 -49.278 1.00 92.19 505 MET A N 1
ATOM 3890 C CA . MET A 1 505 ? 2.720 -23.068 -49.842 1.00 92.19 505 MET A CA 1
ATOM 3891 C C . MET A 1 505 ? 1.670 -23.175 -48.741 1.00 92.19 505 MET A C 1
ATOM 3893 O O . MET A 1 505 ? 1.817 -23.944 -47.788 1.00 92.19 505 MET A O 1
ATOM 3897 N N . GLN A 1 506 ? 0.604 -22.408 -48.898 1.00 92.25 506 GLN A N 1
ATOM 3898 C CA . GLN A 1 506 ? -0.623 -22.511 -48.138 1.00 92.25 506 GLN A CA 1
ATOM 3899 C C . GLN A 1 506 ? -1.697 -23.101 -49.050 1.00 92.25 506 GLN A C 1
ATOM 3901 O O . GLN A 1 506 ? -1.925 -22.584 -50.145 1.00 92.25 506 GLN A O 1
ATOM 3906 N N . VAL A 1 507 ? -2.324 -24.184 -48.598 1.00 91.44 507 VAL A N 1
ATOM 3907 C CA . VAL A 1 507 ? -3.379 -24.891 -49.331 1.00 91.44 507 VAL A CA 1
ATOM 3908 C C . VAL A 1 507 ? -4.643 -24.912 -48.485 1.00 91.44 507 VAL A C 1
ATOM 3910 O O . VAL A 1 507 ? -4.620 -25.417 -47.363 1.00 91.44 507 VAL A O 1
ATOM 3913 N N . ILE A 1 508 ? -5.736 -24.360 -49.001 1.00 89.94 508 ILE A N 1
ATOM 3914 C CA . ILE A 1 508 ? -7.033 -24.335 -48.325 1.00 89.94 508 ILE A CA 1
ATOM 3915 C C . ILE A 1 508 ? -7.830 -25.580 -48.732 1.00 89.94 508 ILE A C 1
ATOM 3917 O O . ILE A 1 508 ? -8.148 -25.791 -49.897 1.00 89.94 508 ILE A O 1
ATOM 3921 N N . VAL A 1 509 ? -8.171 -26.402 -47.746 1.00 88.75 509 VAL A N 1
ATOM 3922 C CA . VAL A 1 509 ? -9.013 -27.592 -47.865 1.00 88.75 509 VAL A CA 1
ATOM 3923 C C . VAL A 1 509 ? -10.366 -27.271 -47.240 1.00 88.75 509 VAL A C 1
ATOM 3925 O O . VAL A 1 509 ? -10.451 -26.948 -46.055 1.00 88.75 509 VAL A O 1
ATOM 3928 N N . ARG A 1 510 ? -11.427 -27.328 -48.047 1.00 86.31 510 ARG A N 1
ATOM 3929 C CA . ARG A 1 510 ? -12.792 -26.960 -47.627 1.00 86.31 510 ARG A CA 1
ATOM 3930 C C . ARG A 1 510 ? -13.580 -28.118 -47.017 1.00 86.31 510 ARG A C 1
ATOM 3932 O O . ARG A 1 510 ? -14.588 -27.892 -46.364 1.00 86.31 510 ARG A O 1
ATOM 3939 N N . GLU A 1 511 ? -13.111 -29.348 -47.195 1.00 84.12 511 GLU A N 1
ATOM 3940 C CA . GLU A 1 511 ? -13.649 -30.530 -46.522 1.00 84.12 511 GLU A CA 1
ATOM 3941 C C . GLU A 1 511 ? -12.736 -30.882 -45.343 1.00 84.12 511 GLU A C 1
ATOM 3943 O O . GLU A 1 511 ? -11.738 -31.582 -45.485 1.00 84.12 511 GLU A O 1
ATOM 3948 N N . ILE A 1 512 ? -13.056 -30.341 -44.164 1.00 80.00 512 ILE A N 1
ATOM 3949 C CA . ILE A 1 512 ? -12.228 -30.441 -42.947 1.00 80.00 512 ILE A CA 1
ATOM 3950 C C . ILE A 1 512 ? -11.939 -31.885 -42.498 1.00 80.00 512 ILE A C 1
ATOM 3952 O O . ILE A 1 512 ? -10.940 -32.138 -41.829 1.00 80.00 512 ILE A O 1
ATOM 3956 N N . GLU A 1 513 ? -12.798 -32.837 -42.870 1.00 79.25 513 GLU A N 1
ATOM 3957 C CA . GLU A 1 513 ? -12.636 -34.259 -42.549 1.00 79.25 513 GLU A CA 1
ATOM 3958 C C . GLU A 1 513 ? -11.659 -34.981 -43.496 1.00 79.25 513 GLU A C 1
ATOM 3960 O O . GLU A 1 513 ? -11.208 -36.078 -43.168 1.00 79.25 513 GLU A O 1
ATOM 3965 N N . ASP A 1 514 ? -11.280 -34.364 -44.625 1.00 84.31 514 ASP A N 1
ATOM 3966 C CA . ASP A 1 514 ? -10.521 -35.004 -45.709 1.00 84.31 514 ASP A CA 1
ATOM 3967 C C . ASP A 1 514 ? -9.172 -34.319 -46.002 1.00 84.31 514 ASP A C 1
ATOM 3969 O O . ASP A 1 514 ? -8.786 -34.044 -47.137 1.00 84.31 514 ASP A O 1
ATOM 3973 N N . VAL A 1 515 ? -8.414 -34.020 -44.943 1.00 84.81 515 VAL A N 1
ATOM 3974 C CA . VAL A 1 515 ? -7.098 -33.357 -45.059 1.00 84.81 515 VAL A CA 1
ATOM 3975 C C . VAL A 1 515 ? -5.952 -34.346 -45.333 1.00 84.81 515 VAL A C 1
ATOM 3977 O O . VAL A 1 515 ? -4.859 -33.947 -45.735 1.00 84.81 515 VAL A O 1
ATOM 3980 N N . GLY A 1 516 ? -6.191 -35.647 -45.149 1.00 87.50 516 GLY A N 1
ATOM 3981 C CA . GLY A 1 516 ? -5.205 -36.707 -45.385 1.00 87.50 516 GLY A CA 1
ATOM 3982 C C . GLY A 1 516 ? -4.768 -36.829 -46.851 1.00 87.50 516 GLY A C 1
ATOM 3983 O O . GLY A 1 516 ? -3.569 -36.728 -47.120 1.00 87.50 516 GLY A O 1
ATOM 3984 N N . PRO A 1 517 ? -5.697 -36.981 -47.816 1.00 92.38 517 PRO A N 1
ATOM 3985 C CA . PRO A 1 517 ? -5.333 -37.162 -49.220 1.00 92.38 517 PRO A CA 1
ATOM 3986 C C . PRO A 1 517 ? -4.491 -36.021 -49.815 1.00 92.38 517 PRO A C 1
ATOM 3988 O O . PRO A 1 517 ? -3.523 -36.331 -50.510 1.00 92.38 517 PRO A O 1
ATOM 3991 N N . PRO A 1 518 ? -4.749 -34.727 -49.524 1.00 90.44 518 PRO A N 1
ATOM 3992 C CA . PRO A 1 518 ? -3.868 -33.637 -49.957 1.00 90.44 518 PRO A CA 1
ATOM 3993 C C . PRO A 1 518 ? -2.431 -33.746 -49.428 1.00 90.44 518 PRO A C 1
ATOM 3995 O O . PRO A 1 518 ? -1.482 -33.441 -50.155 1.00 90.44 518 PRO A O 1
ATOM 3998 N N . ILE A 1 519 ? -2.247 -34.198 -48.182 1.00 89.81 519 ILE A N 1
ATOM 3999 C CA . ILE A 1 519 ? -0.918 -34.434 -47.595 1.00 89.81 519 ILE A CA 1
ATOM 4000 C C . ILE A 1 519 ? -0.230 -35.591 -48.321 1.00 89.81 519 ILE A C 1
ATOM 4002 O O . ILE A 1 519 ? 0.900 -35.435 -48.786 1.00 89.81 519 ILE A O 1
ATOM 4006 N N . ASP A 1 520 ? -0.922 -36.720 -48.463 1.00 91.88 520 ASP A N 1
ATOM 4007 C CA . ASP A 1 520 ? -0.384 -37.922 -49.101 1.00 91.88 520 ASP A CA 1
ATOM 4008 C C . ASP A 1 520 ? -0.017 -37.668 -50.568 1.00 91.88 520 ASP A C 1
ATOM 4010 O O . ASP A 1 520 ? 1.059 -38.067 -51.014 1.00 91.88 520 ASP A O 1
ATOM 4014 N N . ALA A 1 521 ? -0.863 -36.947 -51.310 1.00 92.00 521 ALA A N 1
ATOM 4015 C CA . ALA A 1 521 ? -0.601 -36.566 -52.696 1.00 92.00 521 ALA A CA 1
ATOM 4016 C C . ALA A 1 521 ? 0.595 -35.615 -52.815 1.00 92.00 521 ALA A C 1
ATOM 4018 O O . ALA A 1 521 ? 1.425 -35.781 -53.709 1.00 92.00 521 ALA A O 1
ATOM 4019 N N . SER A 1 522 ? 0.735 -34.667 -51.883 1.00 91.69 522 SER A N 1
ATOM 4020 C CA . SER A 1 522 ? 1.886 -33.761 -51.852 1.00 91.69 522 SER A CA 1
ATOM 4021 C C . SER A 1 522 ? 3.186 -34.524 -51.605 1.00 91.69 522 SER A C 1
ATOM 4023 O O . SER A 1 522 ? 4.157 -34.323 -52.330 1.00 91.69 522 SER A O 1
ATOM 4025 N N . ILE A 1 523 ? 3.192 -35.442 -50.631 1.00 91.25 523 ILE A N 1
ATOM 4026 C CA . ILE A 1 523 ? 4.343 -36.305 -50.325 1.00 91.25 523 ILE A CA 1
ATOM 4027 C C . ILE A 1 523 ? 4.659 -37.227 -51.508 1.00 91.25 523 ILE A C 1
ATOM 4029 O O . ILE A 1 523 ? 5.825 -37.387 -51.859 1.00 91.25 523 ILE A O 1
ATOM 4033 N N . ALA A 1 524 ? 3.650 -37.804 -52.162 1.00 92.06 524 ALA A N 1
ATOM 4034 C CA . ALA A 1 524 ? 3.852 -38.649 -53.336 1.00 92.06 524 ALA A CA 1
ATOM 4035 C C . ALA A 1 524 ? 4.447 -37.871 -54.523 1.00 92.06 524 ALA A C 1
ATOM 4037 O O . ALA A 1 524 ? 5.269 -38.421 -55.256 1.00 92.06 524 ALA A O 1
ATOM 4038 N N . ALA A 1 525 ? 4.059 -36.604 -54.697 1.00 91.19 525 ALA A N 1
ATOM 4039 C CA . ALA A 1 525 ? 4.531 -35.751 -55.783 1.00 91.19 525 ALA A CA 1
ATOM 4040 C C . ALA A 1 525 ? 5.941 -35.187 -55.547 1.00 91.19 525 ALA A C 1
ATOM 4042 O O . ALA A 1 525 ? 6.732 -35.125 -56.486 1.00 91.19 525 ALA A O 1
ATOM 4043 N N . GLY A 1 526 ? 6.268 -34.773 -54.317 1.00 87.19 526 GLY A N 1
ATOM 4044 C CA . GLY A 1 526 ? 7.555 -34.136 -54.010 1.00 87.19 526 GLY A CA 1
ATOM 4045 C C . GLY A 1 526 ? 8.568 -34.988 -53.245 1.00 87.19 526 GLY A C 1
ATOM 4046 O O . GLY A 1 526 ? 9.709 -34.560 -53.082 1.00 87.19 526 GLY A O 1
ATOM 4047 N N . GLY A 1 527 ? 8.188 -36.179 -52.778 1.00 90.81 527 GLY A N 1
ATOM 4048 C CA . GLY A 1 527 ? 9.071 -37.105 -52.068 1.00 90.81 527 GLY A CA 1
ATOM 4049 C C . GLY A 1 527 ? 9.735 -36.487 -50.833 1.00 90.81 527 GLY A C 1
ATOM 4050 O O . GLY A 1 527 ? 9.100 -35.769 -50.059 1.00 90.81 527 GLY A O 1
ATOM 4051 N N . ASP A 1 528 ? 11.037 -36.742 -50.677 1.00 89.25 528 ASP A N 1
ATOM 4052 C CA . ASP A 1 528 ? 11.850 -36.270 -49.543 1.00 89.25 528 ASP A CA 1
ATOM 4053 C C . ASP A 1 528 ? 12.013 -34.737 -49.493 1.00 89.25 528 ASP A C 1
ATOM 4055 O O . ASP A 1 528 ? 12.471 -34.197 -48.485 1.00 89.25 528 ASP A O 1
ATOM 4059 N N . ASN A 1 529 ? 11.611 -34.022 -50.550 1.00 92.06 529 ASN A N 1
ATOM 4060 C CA . ASN A 1 529 ? 11.671 -32.561 -50.610 1.00 92.06 529 ASN A CA 1
ATOM 4061 C C . ASN A 1 529 ? 10.456 -31.887 -49.941 1.00 92.06 529 ASN A C 1
ATOM 4063 O O . ASN A 1 529 ? 10.419 -30.660 -49.838 1.00 92.06 529 ASN A O 1
ATOM 4067 N N . ILE A 1 530 ? 9.450 -32.646 -49.488 1.00 93.38 530 ILE A N 1
ATOM 4068 C CA . ILE A 1 530 ? 8.261 -32.096 -48.821 1.00 93.38 530 ILE A CA 1
ATOM 4069 C C . ILE A 1 530 ? 8.477 -31.954 -47.315 1.00 93.38 530 ILE A C 1
ATOM 4071 O O . ILE A 1 530 ? 8.813 -32.900 -46.609 1.00 93.38 530 ILE A O 1
ATOM 4075 N N . VAL A 1 531 ? 8.194 -30.760 -46.801 1.00 90.62 531 VAL A N 1
ATOM 4076 C CA . VAL A 1 531 ? 8.243 -30.409 -45.382 1.00 90.62 531 VAL A CA 1
ATOM 4077 C C . VAL A 1 531 ? 6.852 -29.998 -44.923 1.00 90.62 531 VAL A C 1
ATOM 4079 O O . VAL A 1 531 ? 6.363 -28.921 -45.261 1.00 90.62 531 VAL A O 1
ATOM 4082 N N . PHE A 1 532 ? 6.207 -30.824 -44.109 1.00 88.06 532 PHE A N 1
ATOM 4083 C CA . PHE A 1 532 ? 4.929 -30.468 -43.505 1.00 88.06 532 PHE A CA 1
ATOM 4084 C C . PHE A 1 532 ? 5.140 -29.493 -42.333 1.00 88.06 532 PHE A C 1
ATOM 4086 O O . PHE A 1 532 ? 5.731 -29.855 -41.318 1.00 88.06 532 PHE A O 1
ATOM 4093 N N . ASN A 1 533 ? 4.669 -28.249 -42.472 1.00 83.94 533 ASN A N 1
ATOM 4094 C CA . ASN A 1 533 ? 4.888 -27.171 -41.492 1.00 83.94 533 ASN A CA 1
ATOM 4095 C C . ASN A 1 533 ? 3.701 -26.933 -40.550 1.00 83.94 533 ASN A C 1
ATOM 4097 O O . ASN A 1 533 ? 3.760 -26.045 -39.701 1.00 83.94 533 ASN A O 1
ATOM 4101 N N . GLY A 1 534 ? 2.641 -27.725 -40.685 1.00 86.31 534 GLY A N 1
ATOM 4102 C CA . GLY A 1 534 ? 1.479 -27.681 -39.811 1.00 86.31 534 GLY A CA 1
ATOM 4103 C C . GLY A 1 534 ? 0.176 -27.437 -40.556 1.00 86.31 534 GLY A C 1
ATOM 4104 O O . GLY A 1 534 ? 0.125 -27.313 -41.781 1.00 86.31 534 GLY A O 1
ATOM 4105 N N . LEU A 1 535 ? -0.895 -27.399 -39.777 1.00 87.94 535 LEU A N 1
ATOM 4106 C CA . LEU A 1 535 ? -2.269 -27.338 -40.244 1.00 87.94 535 LEU A CA 1
ATOM 4107 C C . LEU A 1 535 ? -3.038 -26.431 -39.288 1.00 87.94 535 LEU A C 1
ATOM 4109 O O . LEU A 1 535 ? -2.876 -26.532 -38.072 1.00 87.94 535 LEU A O 1
ATOM 4113 N N . ASN A 1 536 ? -3.808 -25.507 -39.853 1.00 84.88 536 ASN A N 1
ATOM 4114 C CA . ASN A 1 536 ? -4.605 -24.541 -39.111 1.00 84.88 536 ASN A CA 1
ATOM 4115 C C . ASN A 1 536 ? -6.067 -24.643 -39.535 1.00 84.88 536 ASN A C 1
ATOM 4117 O O . ASN A 1 536 ? -6.340 -24.763 -40.724 1.00 84.88 536 ASN A O 1
ATOM 4121 N N . PHE A 1 537 ? -6.995 -24.550 -38.594 1.00 85.88 537 PHE A N 1
ATOM 4122 C CA . PHE A 1 537 ? -8.426 -24.515 -38.887 1.00 85.88 537 PHE A CA 1
ATOM 4123 C C . PHE A 1 537 ? -8.911 -23.064 -38.867 1.00 85.88 537 PHE A C 1
ATOM 4125 O O . PHE A 1 537 ? -8.401 -22.266 -38.084 1.00 85.88 537 PHE A O 1
ATOM 4132 N N . SER A 1 538 ? -9.838 -22.700 -39.749 1.00 85.12 538 SER A N 1
ATOM 4133 C CA . SER A 1 538 ? -10.403 -21.346 -39.797 1.00 85.12 538 SER A CA 1
ATOM 4134 C C . SER A 1 538 ? -11.798 -21.331 -40.430 1.00 85.12 538 SER A C 1
ATOM 4136 O O . SER A 1 538 ? -12.341 -22.375 -40.789 1.00 85.12 538 SER A O 1
ATOM 4138 N N . PHE A 1 539 ? -12.372 -20.136 -40.571 1.00 86.44 539 PHE A N 1
ATOM 4139 C CA . PHE A 1 539 ? -13.692 -19.915 -41.160 1.00 86.44 539 PHE A CA 1
ATOM 4140 C C . PHE A 1 539 ? -13.582 -19.413 -42.605 1.00 86.44 539 PHE A C 1
ATOM 4142 O O . PHE A 1 539 ? -12.768 -18.534 -42.891 1.00 86.44 539 PHE A O 1
ATOM 4149 N N . SER A 1 540 ? -14.404 -19.943 -43.509 1.00 83.50 540 SER A N 1
ATOM 4150 C CA . SER A 1 540 ? -14.503 -19.498 -44.902 1.00 83.50 540 SER A CA 1
ATOM 4151 C C . SER A 1 540 ? -15.283 -18.192 -45.050 1.00 83.50 540 SER A C 1
ATOM 4153 O O . SER A 1 540 ? -14.962 -17.383 -45.920 1.00 83.50 540 SER A O 1
ATOM 4155 N N . ASP A 1 541 ? -16.274 -17.976 -44.180 1.00 84.12 541 ASP A N 1
ATOM 4156 C CA . ASP A 1 541 ? -17.054 -16.747 -44.066 1.00 84.12 541 ASP A CA 1
ATOM 4157 C C . ASP A 1 541 ? -17.037 -16.260 -42.615 1.00 84.12 541 ASP A C 1
ATOM 4159 O O . ASP A 1 541 ? -17.651 -16.842 -41.719 1.00 84.12 541 ASP A O 1
ATOM 4163 N N . THR A 1 542 ? -16.315 -15.168 -42.386 1.00 85.00 542 THR A N 1
ATOM 4164 C CA . THR A 1 542 ? -16.170 -14.555 -41.067 1.00 85.00 542 THR A CA 1
ATOM 4165 C C . THR A 1 542 ? -17.213 -13.473 -40.801 1.00 85.00 542 THR A C 1
ATOM 4167 O O . THR A 1 542 ? -17.336 -13.029 -39.663 1.00 85.00 542 THR A O 1
ATOM 4170 N N . VAL A 1 543 ? -18.005 -13.045 -41.791 1.00 87.19 543 VAL A N 1
ATOM 4171 C CA . VAL A 1 543 ? -18.784 -11.793 -41.726 1.00 87.19 543 VAL A CA 1
ATOM 4172 C C . VAL A 1 543 ? -19.815 -11.806 -40.596 1.00 87.19 543 VAL A C 1
ATOM 4174 O O . VAL A 1 543 ? -19.970 -10.821 -39.868 1.00 87.19 543 VAL A O 1
ATOM 4177 N N . ALA A 1 544 ? -20.536 -12.918 -40.431 1.00 85.62 544 ALA A N 1
ATOM 4178 C CA . ALA A 1 544 ? -21.553 -13.045 -39.387 1.00 85.62 544 ALA A CA 1
ATOM 4179 C C . ALA A 1 544 ? -20.933 -13.075 -37.982 1.00 85.62 544 ALA A C 1
ATOM 4181 O O . ALA A 1 544 ? -21.427 -12.394 -37.082 1.00 85.62 544 ALA A O 1
ATOM 4182 N N . MET A 1 545 ? -19.832 -13.810 -37.826 1.00 85.94 545 MET A N 1
ATOM 4183 C CA . MET A 1 545 ? -19.097 -13.932 -36.569 1.00 85.94 545 MET A CA 1
ATOM 4184 C C . MET A 1 545 ? -18.395 -12.624 -36.194 1.00 85.94 545 MET A C 1
ATOM 4186 O O . MET A 1 545 ? -18.438 -12.207 -35.044 1.00 85.94 545 MET A O 1
ATOM 4190 N N . GLU A 1 546 ? -17.809 -11.917 -37.159 1.00 88.06 546 GLU A N 1
ATOM 4191 C CA . GLU A 1 546 ? -17.248 -10.581 -36.952 1.00 88.06 546 GLU A CA 1
ATOM 4192 C C . GLU A 1 546 ? -18.321 -9.583 -36.519 1.00 88.06 546 GLU A C 1
ATOM 4194 O O . GLU A 1 546 ? -18.057 -8.725 -35.680 1.00 88.06 546 GLU A O 1
ATOM 4199 N N . ARG A 1 547 ? -19.541 -9.671 -37.067 1.00 89.81 547 ARG A N 1
ATOM 4200 C CA . ARG A 1 547 ? -20.659 -8.826 -36.627 1.00 89.81 547 ARG A CA 1
ATOM 4201 C C . ARG A 1 547 ? -21.059 -9.129 -35.185 1.00 89.81 547 ARG A C 1
ATOM 4203 O O . ARG A 1 547 ? -21.175 -8.190 -34.406 1.00 89.81 547 ARG A O 1
ATOM 4210 N N . GLU A 1 548 ? -21.223 -10.401 -34.832 1.00 89.69 548 GLU A N 1
ATOM 4211 C CA . GLU A 1 548 ? -21.528 -10.829 -33.460 1.00 89.69 548 GLU A CA 1
ATOM 4212 C C . GLU A 1 548 ? -20.439 -10.378 -32.476 1.00 89.69 548 GLU A C 1
ATOM 4214 O O . GLU A 1 548 ? -20.728 -9.733 -31.467 1.00 89.69 548 GLU A O 1
ATOM 4219 N N . ALA A 1 549 ? -19.172 -10.629 -32.809 1.00 87.81 549 ALA A N 1
ATOM 4220 C CA . ALA A 1 549 ? -18.035 -10.190 -32.015 1.00 87.81 549 ALA A CA 1
ATOM 4221 C C . ALA A 1 549 ? -18.001 -8.660 -31.883 1.00 87.81 549 ALA A C 1
ATOM 4223 O O . ALA A 1 549 ? -17.723 -8.143 -30.807 1.00 87.81 549 ALA A O 1
ATOM 4224 N N . ARG A 1 550 ? -18.326 -7.906 -32.937 1.00 92.31 550 ARG A N 1
ATOM 4225 C CA . ARG A 1 550 ? -18.384 -6.438 -32.885 1.00 92.31 550 ARG A CA 1
ATOM 4226 C C . ARG A 1 550 ? -19.504 -5.934 -31.978 1.00 92.31 550 ARG A C 1
ATOM 4228 O O . ARG A 1 550 ? -19.269 -5.014 -31.201 1.00 92.31 550 ARG A O 1
ATOM 4235 N N . GLU A 1 551 ? -20.693 -6.525 -32.048 1.00 92.56 551 GLU A N 1
ATOM 4236 C CA . GLU A 1 551 ? -21.818 -6.176 -31.168 1.00 92.56 551 GLU A CA 1
ATOM 4237 C C . GLU A 1 551 ? -21.466 -6.432 -29.697 1.00 92.56 551 GLU A C 1
ATOM 4239 O O . GLU A 1 551 ? -21.621 -5.539 -28.862 1.00 92.56 551 GLU A O 1
ATOM 4244 N N . ALA A 1 552 ? -20.888 -7.599 -29.396 1.00 89.00 552 ALA A N 1
ATOM 4245 C CA . ALA A 1 552 ? -20.401 -7.923 -28.058 1.00 89.00 552 ALA A CA 1
ATOM 4246 C C . ALA A 1 552 ? -19.298 -6.958 -27.589 1.00 89.00 552 ALA A C 1
ATOM 4248 O O . ALA A 1 552 ? -19.314 -6.519 -26.441 1.00 89.00 552 ALA A O 1
ATOM 4249 N N . ALA A 1 553 ? -18.375 -6.572 -28.477 1.00 86.88 553 ALA A N 1
ATOM 4250 C CA . ALA A 1 553 ? -17.303 -5.633 -28.156 1.00 86.88 553 ALA A CA 1
ATOM 4251 C C . ALA A 1 553 ? -17.849 -4.240 -27.812 1.00 86.88 553 ALA A C 1
ATOM 4253 O O . ALA A 1 553 ? -17.389 -3.611 -26.862 1.00 86.88 553 ALA A O 1
ATOM 4254 N N . VAL A 1 554 ? -18.846 -3.754 -28.559 1.00 90.81 554 VAL A N 1
ATOM 4255 C CA . VAL A 1 554 ? -19.504 -2.468 -28.279 1.00 90.81 554 VAL A CA 1
ATOM 4256 C C . VAL A 1 554 ? -20.246 -2.507 -26.946 1.00 90.81 554 VAL A C 1
ATOM 4258 O O . VAL A 1 554 ? -20.165 -1.537 -26.191 1.00 90.81 554 VAL A O 1
ATOM 4261 N N . GLN A 1 555 ? -20.918 -3.617 -26.633 1.00 89.12 555 GLN A N 1
ATOM 4262 C CA . GLN A 1 555 ? -21.605 -3.784 -25.354 1.00 89.12 555 GLN A CA 1
ATOM 4263 C C . GLN A 1 555 ? -20.618 -3.801 -24.180 1.00 89.12 555 GLN A C 1
ATOM 4265 O O . GLN A 1 555 ? -20.770 -3.013 -23.253 1.00 89.12 555 GLN A O 1
ATOM 4270 N N . ASP A 1 556 ? -19.559 -4.611 -24.258 1.00 84.25 556 ASP A N 1
ATOM 4271 C CA . ASP A 1 556 ? -18.498 -4.670 -23.242 1.00 84.25 556 ASP A CA 1
ATOM 4272 C C . ASP A 1 556 ? -17.842 -3.292 -23.019 1.00 84.25 556 ASP A C 1
ATOM 4274 O O . ASP A 1 556 ? -17.621 -2.866 -21.885 1.00 84.25 556 ASP A O 1
ATOM 4278 N N . MET A 1 557 ? -17.595 -2.538 -24.097 1.00 89.50 557 MET A N 1
ATOM 4279 C CA . MET A 1 557 ? -17.098 -1.161 -24.021 1.00 89.50 557 MET A CA 1
ATOM 4280 C C . MET A 1 557 ? -18.068 -0.225 -23.283 1.00 89.50 557 MET A C 1
ATOM 4282 O O . MET A 1 557 ? -17.629 0.583 -22.463 1.00 89.50 557 MET A O 1
ATOM 4286 N N . ALA A 1 558 ? -19.366 -0.300 -23.588 1.00 86.38 558 ALA A N 1
ATOM 4287 C CA . ALA A 1 558 ? -20.396 0.524 -22.958 1.00 86.38 558 ALA A CA 1
ATOM 4288 C C . ALA A 1 558 ? -20.563 0.189 -21.469 1.00 86.38 558 ALA A C 1
ATOM 4290 O O . ALA A 1 558 ? -20.609 1.099 -20.639 1.00 86.38 558 ALA A O 1
ATOM 4291 N N . ASP A 1 559 ? -20.571 -1.098 -21.120 1.00 80.56 559 ASP A N 1
ATOM 4292 C CA . ASP A 1 559 ? -20.681 -1.569 -19.738 1.00 80.56 559 ASP A CA 1
ATOM 4293 C C . ASP A 1 559 ? -19.502 -1.070 -18.893 1.00 80.56 559 ASP A C 1
ATOM 4295 O O . ASP A 1 559 ? -19.691 -0.512 -17.808 1.00 80.56 559 ASP A O 1
ATOM 4299 N N . LYS A 1 560 ? -18.278 -1.181 -19.423 1.00 79.94 560 LYS A N 1
ATOM 4300 C CA . LYS A 1 560 ? -17.066 -0.645 -18.788 1.00 79.94 560 LYS A CA 1
ATOM 4301 C C . LYS A 1 560 ? -17.110 0.875 -18.636 1.00 79.94 560 LYS A C 1
ATOM 4303 O O . LYS A 1 560 ? -16.745 1.386 -17.580 1.00 79.94 560 LYS A O 1
ATOM 4308 N N . ALA A 1 561 ? -17.564 1.607 -19.655 1.00 78.94 561 ALA A N 1
ATOM 4309 C CA . ALA A 1 561 ? -17.709 3.060 -19.567 1.00 78.94 561 ALA A CA 1
ATOM 4310 C C . ALA A 1 561 ? -18.718 3.463 -18.481 1.00 78.94 561 ALA A C 1
ATOM 4312 O O . ALA A 1 561 ? -18.441 4.364 -17.691 1.00 78.94 561 ALA A O 1
ATOM 4313 N N . GLY A 1 562 ? -19.836 2.739 -18.370 1.00 76.62 562 GLY A N 1
ATOM 4314 C CA . GLY A 1 562 ? -20.825 2.940 -17.311 1.00 76.62 562 GLY A CA 1
ATOM 4315 C C . GLY A 1 562 ? -20.262 2.677 -15.914 1.00 76.62 562 GLY A C 1
ATOM 4316 O O . GLY A 1 562 ? -20.503 3.4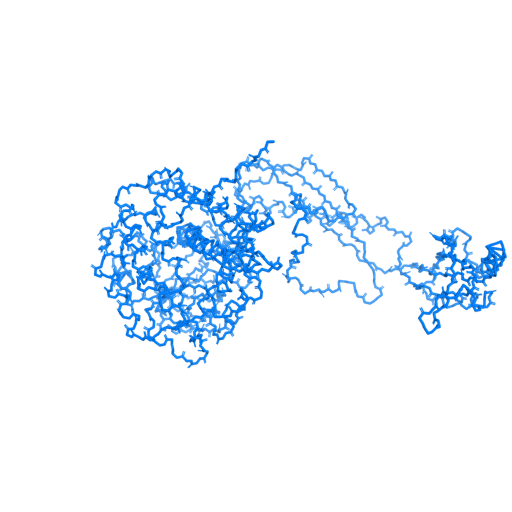61 -14.996 1.00 76.62 562 GLY A O 1
ATOM 4317 N N . GLN A 1 563 ? -19.461 1.620 -15.750 1.00 68.62 563 GLN A N 1
ATOM 4318 C CA . GLN A 1 563 ? -18.768 1.342 -14.488 1.00 68.62 563 GLN A CA 1
ATOM 4319 C C . GLN A 1 563 ? -17.784 2.458 -14.121 1.00 68.62 563 GLN A C 1
ATOM 4321 O O . GLN A 1 563 ? -17.770 2.908 -12.979 1.00 68.62 563 GLN A O 1
ATOM 4326 N N . LEU A 1 564 ? -16.990 2.941 -15.081 1.00 69.94 564 LEU A N 1
ATOM 4327 C CA . LEU A 1 564 ? -16.033 4.024 -14.850 1.00 69.94 564 LEU A CA 1
ATOM 4328 C C . LEU A 1 564 ? -16.723 5.347 -14.4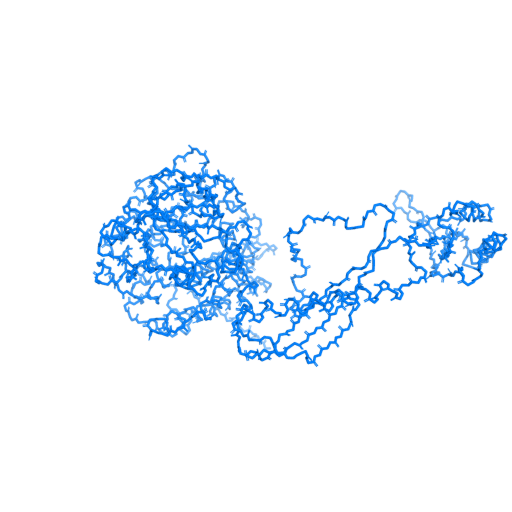96 1.00 69.94 564 LEU A C 1
ATOM 4330 O O . LEU A 1 564 ? -16.289 6.014 -13.561 1.00 69.94 564 LEU A O 1
ATOM 4334 N N . ALA A 1 565 ? -17.823 5.689 -15.171 1.00 68.75 565 ALA A N 1
ATOM 4335 C CA . ALA A 1 565 ? -18.642 6.848 -14.817 1.00 68.75 565 ALA A CA 1
ATOM 4336 C C . ALA A 1 565 ? -19.175 6.733 -13.378 1.00 68.75 565 ALA A C 1
ATOM 4338 O O . ALA A 1 565 ? -19.036 7.661 -12.580 1.00 68.75 565 ALA A O 1
ATOM 4339 N N . LEU A 1 566 ? -19.687 5.553 -13.004 1.00 66.31 566 LEU A N 1
ATOM 4340 C CA . LEU A 1 566 ? -20.159 5.276 -11.648 1.00 66.31 566 LEU A CA 1
ATOM 4341 C C . LEU A 1 566 ? -19.039 5.414 -10.604 1.00 66.31 566 LEU A C 1
ATOM 4343 O O . LEU A 1 566 ? -19.276 5.995 -9.543 1.00 66.31 566 LEU A O 1
ATOM 4347 N N . PHE A 1 567 ? -17.831 4.917 -10.897 1.00 61.38 567 PHE A N 1
ATOM 4348 C CA . PHE A 1 567 ? -16.662 5.064 -10.022 1.00 61.38 567 PHE A CA 1
ATOM 4349 C C . PHE A 1 567 ? -16.224 6.520 -9.867 1.00 61.38 567 PHE A C 1
ATOM 4351 O O . PHE A 1 567 ? -15.860 6.926 -8.764 1.00 61.38 567 PHE A O 1
ATOM 4358 N N . ALA A 1 568 ? -16.305 7.307 -10.940 1.00 61.66 568 ALA A N 1
ATOM 4359 C CA . ALA A 1 568 ? -16.043 8.742 -10.915 1.00 61.66 568 ALA A CA 1
ATOM 4360 C C . ALA A 1 568 ? -17.168 9.549 -10.234 1.00 61.66 568 ALA A C 1
ATOM 4362 O O . ALA A 1 568 ? -16.995 10.731 -9.954 1.00 61.66 568 ALA A O 1
ATOM 4363 N N . GLY A 1 569 ? -18.323 8.936 -9.947 1.00 62.94 569 GLY A N 1
ATOM 4364 C CA . GLY A 1 569 ? -19.492 9.639 -9.414 1.00 62.94 569 GLY A CA 1
ATOM 4365 C C . GLY A 1 569 ? -20.164 10.569 -10.431 1.00 62.94 569 GLY A C 1
ATOM 4366 O O . GLY A 1 569 ? -20.833 11.517 -10.025 1.00 62.94 569 GLY A O 1
ATOM 4367 N N . ARG A 1 570 ? -19.982 10.297 -11.727 1.00 72.56 570 ARG A N 1
ATOM 4368 C CA . ARG A 1 570 ? -20.497 11.066 -12.869 1.00 72.56 570 ARG A CA 1
ATOM 4369 C C . ARG A 1 570 ? -21.553 10.254 -13.621 1.00 72.56 570 ARG A C 1
ATOM 4371 O O . ARG A 1 570 ? -21.609 9.027 -13.503 1.00 72.56 570 ARG A O 1
ATOM 4378 N N . GLU A 1 571 ? -22.392 10.920 -14.403 1.00 82.69 571 GLU A N 1
ATOM 4379 C CA . GLU A 1 571 ? -23.297 10.237 -15.332 1.00 82.69 571 GLU A CA 1
ATOM 4380 C C . GLU A 1 571 ? -22.581 9.967 -16.662 1.00 82.69 571 GLU A C 1
ATOM 4382 O O . GLU A 1 571 ? -21.841 10.813 -17.164 1.00 82.69 571 GLU A O 1
ATOM 4387 N N . LEU A 1 572 ? -22.781 8.776 -17.240 1.00 85.88 572 LEU A N 1
ATOM 4388 C CA . LEU A 1 572 ? -22.242 8.464 -18.563 1.00 85.88 572 LEU A CA 1
ATOM 4389 C C . LEU A 1 572 ? -23.046 9.223 -19.626 1.00 85.88 572 LEU A C 1
ATOM 4391 O O . LEU A 1 572 ? -24.252 9.019 -19.763 1.00 85.88 572 LEU A O 1
ATOM 4395 N N . GLY A 1 573 ? -22.365 10.087 -20.369 1.00 86.94 573 GLY A N 1
ATOM 4396 C CA . GLY A 1 573 ? -22.914 10.850 -21.481 1.00 86.94 573 GLY A CA 1
ATOM 4397 C C . GLY A 1 573 ? -22.830 10.112 -22.819 1.00 86.94 573 GLY A C 1
ATOM 4398 O O . GLY A 1 573 ? -22.716 8.887 -22.902 1.00 86.94 573 GLY A O 1
ATOM 4399 N N . GLU A 1 574 ? -22.899 10.873 -23.909 1.00 91.69 574 GLU A N 1
ATOM 4400 C CA . GLU A 1 574 ? -22.917 10.321 -25.265 1.00 91.69 574 GLU A CA 1
ATOM 4401 C C . GLU A 1 574 ? -21.557 9.753 -25.706 1.00 91.69 574 GLU A C 1
ATOM 4403 O O . GLU A 1 574 ? -20.498 10.307 -25.407 1.00 91.69 574 GLU A O 1
ATOM 4408 N N . LEU A 1 575 ? -21.584 8.696 -26.524 1.00 91.31 575 LEU A N 1
ATOM 4409 C CA . LEU A 1 575 ? -20.411 8.194 -27.245 1.00 91.31 575 LEU A CA 1
ATOM 4410 C C . LEU A 1 575 ? -19.984 9.202 -28.327 1.00 91.31 575 LEU A C 1
ATOM 4412 O O . LEU A 1 575 ? -20.691 9.409 -29.313 1.00 91.31 575 LEU A O 1
ATOM 4416 N N . LYS A 1 576 ? -18.803 9.807 -28.182 1.00 87.81 576 LYS A N 1
ATOM 4417 C CA . LYS A 1 576 ? -18.247 10.797 -29.123 1.00 87.81 576 LYS A CA 1
ATOM 4418 C C . LYS A 1 576 ? -17.401 10.206 -30.227 1.00 87.81 576 LYS A C 1
ATOM 4420 O O . LYS A 1 576 ? -17.312 10.778 -31.313 1.00 87.81 576 LYS A O 1
ATOM 4425 N N . LYS A 1 577 ? -16.745 9.085 -29.958 1.00 87.75 577 LYS A N 1
ATOM 4426 C CA . LYS A 1 577 ? -15.858 8.436 -30.919 1.00 87.75 577 LYS A CA 1
ATOM 4427 C C . LYS A 1 577 ? -15.921 6.939 -30.724 1.00 87.75 577 LYS A C 1
ATOM 4429 O O . LYS A 1 577 ? -15.913 6.490 -29.587 1.00 87.75 577 LYS A O 1
ATOM 4434 N N . ILE A 1 578 ? -15.913 6.195 -31.825 1.00 91.00 578 ILE A N 1
ATOM 4435 C CA . ILE A 1 578 ? -15.686 4.754 -31.837 1.00 91.00 578 ILE A CA 1
ATOM 4436 C C . ILE A 1 578 ? -14.731 4.391 -32.975 1.00 91.00 578 ILE A C 1
ATOM 4438 O O . ILE A 1 578 ? -14.797 4.977 -34.056 1.00 91.00 578 ILE A O 1
ATOM 4442 N N . ALA A 1 579 ? -13.820 3.458 -32.724 1.00 87.00 579 ALA A N 1
ATOM 4443 C CA . ALA A 1 579 ? -12.907 2.910 -33.715 1.00 87.00 579 ALA A CA 1
ATOM 4444 C C . ALA A 1 579 ? -12.698 1.412 -33.473 1.00 87.00 579 ALA A C 1
ATOM 4446 O O . ALA A 1 579 ? -12.548 0.986 -32.332 1.00 87.00 579 ALA A O 1
ATOM 4447 N N . GLU A 1 580 ? -12.658 0.628 -34.546 1.00 86.38 580 GLU A N 1
ATOM 4448 C CA . GLU A 1 580 ? -12.253 -0.780 -34.507 1.00 86.38 580 GLU A CA 1
ATOM 4449 C C . GLU A 1 580 ? -10.731 -0.880 -34.659 1.00 86.38 580 GLU A C 1
ATOM 4451 O O . GLU A 1 580 ? -10.121 -0.111 -35.409 1.00 86.38 580 GLU A O 1
ATOM 4456 N N . THR A 1 581 ? -10.101 -1.786 -33.913 1.00 72.12 581 THR A N 1
ATOM 4457 C CA . THR A 1 581 ? -8.642 -1.850 -33.774 1.00 72.12 581 THR A CA 1
ATOM 4458 C C . THR A 1 581 ? -8.165 -3.285 -33.992 1.00 72.12 581 THR A C 1
ATOM 4460 O O . THR A 1 581 ? -8.822 -4.244 -33.598 1.00 72.12 581 THR A O 1
ATOM 4463 N N . SER A 1 582 ? -6.993 -3.469 -34.605 1.00 52.34 582 SER A N 1
ATOM 4464 C CA . SER A 1 582 ? -6.450 -4.802 -34.920 1.00 52.34 582 SER A CA 1
ATOM 4465 C C . SER A 1 582 ? -5.768 -5.490 -33.722 1.00 52.34 582 SER A C 1
ATOM 4467 O O . SER A 1 582 ? -4.839 -6.275 -33.898 1.00 52.34 582 SER A O 1
ATOM 4469 N N . GLY A 1 583 ? -6.168 -5.155 -32.495 1.00 54.97 583 GLY A N 1
ATOM 4470 C CA . GLY A 1 583 ? -5.567 -5.657 -31.259 1.00 54.97 583 GLY A CA 1
ATOM 4471 C C . GLY A 1 583 ? -5.862 -4.757 -30.064 1.00 54.97 583 GLY A C 1
ATOM 4472 O O . GLY A 1 583 ? -6.322 -3.626 -30.232 1.00 54.97 583 GLY A O 1
ATOM 4473 N N . VAL A 1 584 ? -5.575 -5.250 -28.855 1.00 48.47 584 VAL A N 1
ATOM 4474 C CA . VAL A 1 584 ? -5.749 -4.485 -27.613 1.00 48.47 584 VAL A CA 1
ATOM 4475 C C . VAL A 1 584 ? -4.927 -3.200 -27.705 1.00 48.47 584 VAL A C 1
ATOM 4477 O O . VAL A 1 584 ? -3.696 -3.242 -27.704 1.00 48.47 584 VAL A O 1
ATOM 4480 N N . ILE A 1 585 ? -5.595 -2.047 -27.775 1.00 43.78 585 ILE A N 1
ATOM 4481 C CA . ILE A 1 585 ? -4.925 -0.775 -27.521 1.00 43.78 585 ILE A CA 1
ATOM 4482 C C . ILE A 1 585 ? -4.671 -0.743 -26.019 1.00 43.78 585 ILE A C 1
ATOM 4484 O O . ILE A 1 585 ? -5.576 -0.468 -25.233 1.00 43.78 585 ILE A O 1
ATOM 4488 N N . SER A 1 586 ? -3.443 -1.058 -25.606 1.00 41.03 586 SER A N 1
ATOM 4489 C CA . SER A 1 586 ? -3.006 -0.668 -24.270 1.00 41.03 586 SER A CA 1
ATOM 4490 C C . SER A 1 586 ? -3.151 0.852 -24.177 1.00 41.03 586 SER A C 1
ATOM 4492 O O . SER A 1 586 ? -2.682 1.540 -25.092 1.00 41.03 586 SER A O 1
ATOM 4494 N N . PRO A 1 587 ? -3.784 1.398 -23.122 1.00 38.78 587 PRO A N 1
ATOM 4495 C CA . PRO A 1 587 ? -3.747 2.837 -22.902 1.00 38.78 587 PRO A CA 1
ATOM 4496 C C . PRO A 1 587 ? -2.284 3.282 -22.975 1.00 38.78 587 PRO A C 1
ATOM 4498 O O . PRO A 1 587 ? -1.415 2.605 -22.420 1.00 38.78 587 PRO A O 1
ATOM 4501 N N . PHE A 1 588 ? -2.004 4.353 -23.726 1.00 32.94 588 PHE A N 1
ATOM 4502 C CA . PHE A 1 588 ? -0.650 4.880 -23.891 1.00 32.94 588 PHE A CA 1
ATOM 4503 C C . PHE A 1 588 ? -0.062 5.170 -22.505 1.00 32.94 588 PHE A C 1
ATOM 4505 O O . PHE A 1 588 ? -0.356 6.182 -21.877 1.00 32.94 588 PHE A O 1
ATOM 4512 N N . ASN A 1 589 ? 0.771 4.254 -22.031 1.00 32.78 589 ASN A N 1
ATOM 4513 C CA . ASN A 1 589 ? 1.648 4.422 -20.893 1.00 32.78 589 ASN A CA 1
ATOM 4514 C C . ASN A 1 589 ? 3.012 3.897 -21.332 1.00 32.78 589 ASN A C 1
ATOM 4516 O O . ASN A 1 589 ? 3.104 2.923 -22.082 1.00 32.78 589 ASN A O 1
ATOM 4520 N N . ASP A 1 590 ? 4.048 4.622 -20.935 1.00 30.73 590 ASP A N 1
ATOM 4521 C CA . ASP A 1 590 ? 5.445 4.425 -21.307 1.00 30.73 590 ASP A CA 1
ATOM 4522 C C . ASP A 1 590 ? 5.859 2.938 -21.399 1.00 30.73 590 ASP A C 1
ATOM 4524 O O . ASP A 1 590 ? 5.460 2.098 -20.587 1.00 30.73 590 ASP A O 1
ATOM 4528 N N . ARG A 1 591 ? 6.668 2.614 -22.415 1.00 27.58 591 ARG A N 1
ATOM 4529 C CA . ARG A 1 591 ? 7.022 1.266 -22.910 1.00 27.58 591 ARG A CA 1
ATOM 4530 C C . ARG A 1 591 ? 7.891 0.427 -21.950 1.00 27.58 591 ARG A C 1
ATOM 4532 O O . ARG A 1 591 ? 8.659 -0.420 -22.397 1.00 27.58 591 ARG A O 1
ATOM 4539 N N . SER A 1 592 ? 7.763 0.600 -20.638 1.00 30.31 592 SER A N 1
ATOM 4540 C CA . SER A 1 592 ? 8.492 -0.173 -19.622 1.00 30.31 592 SER A CA 1
ATOM 4541 C C . SER A 1 592 ? 7.619 -1.094 -18.758 1.00 30.31 592 SER A C 1
ATOM 4543 O O . SER A 1 592 ? 8.151 -1.773 -17.887 1.00 30.31 592 SER A O 1
ATOM 4545 N N . THR A 1 593 ? 6.304 -1.195 -18.998 1.00 31.84 593 THR A N 1
ATOM 4546 C CA . THR A 1 593 ? 5.387 -1.979 -18.130 1.00 31.84 593 THR A CA 1
ATOM 4547 C C . THR A 1 593 ? 4.481 -2.977 -18.857 1.00 31.84 593 THR A C 1
ATOM 4549 O O . THR A 1 593 ? 3.476 -3.429 -18.310 1.00 31.84 593 THR A O 1
ATOM 4552 N N . ALA A 1 594 ? 4.846 -3.406 -20.065 1.00 29.12 594 ALA A N 1
ATOM 4553 C CA . ALA A 1 594 ? 4.114 -4.454 -20.777 1.00 29.12 594 ALA A CA 1
ATOM 4554 C C . ALA A 1 594 ? 4.443 -5.856 -20.228 1.00 29.12 594 ALA A C 1
ATOM 4556 O O . ALA A 1 594 ? 5.053 -6.641 -20.932 1.00 29.12 594 ALA A O 1
ATOM 4557 N N . TYR A 1 595 ? 4.082 -6.133 -18.972 1.00 27.81 595 TYR A N 1
ATOM 4558 C CA . TYR A 1 595 ? 3.810 -7.464 -18.403 1.00 27.81 595 TYR A CA 1
ATOM 4559 C C . TYR A 1 595 ? 3.115 -7.277 -17.041 1.00 27.81 595 TYR A C 1
ATOM 4561 O O . TYR A 1 595 ? 3.643 -7.608 -15.985 1.00 27.81 595 TYR A O 1
ATOM 4569 N N . ALA A 1 596 ? 1.912 -6.706 -17.058 1.00 28.98 596 ALA A N 1
ATOM 4570 C CA . ALA A 1 596 ? 0.945 -6.884 -15.981 1.00 28.98 596 ALA A CA 1
ATOM 4571 C C . ALA A 1 596 ? -0.194 -7.724 -16.557 1.00 28.98 596 ALA A C 1
ATOM 4573 O O . ALA A 1 596 ? -1.165 -7.204 -17.101 1.00 28.98 596 ALA A O 1
ATOM 4574 N N . ALA A 1 597 ? -0.011 -9.042 -16.518 1.00 27.09 597 ALA A N 1
ATOM 4575 C CA . ALA A 1 597 ? -1.119 -9.964 -16.674 1.00 27.09 597 ALA A CA 1
ATOM 4576 C C . ALA A 1 597 ? -2.076 -9.723 -15.498 1.00 27.09 597 ALA A C 1
ATOM 4578 O O . ALA A 1 597 ? -1.703 -9.886 -14.338 1.00 27.09 597 ALA A O 1
ATOM 4579 N N . THR A 1 598 ? -3.290 -9.278 -15.800 1.00 27.97 598 THR A N 1
ATOM 4580 C CA . THR A 1 598 ? -4.431 -9.357 -14.890 1.00 27.97 598 THR A CA 1
ATOM 4581 C C . THR A 1 598 ? -4.674 -10.830 -14.551 1.00 27.97 598 THR A C 1
ATOM 4583 O O . THR A 1 598 ? -4.952 -11.623 -15.449 1.00 27.97 598 THR A O 1
ATOM 4586 N N . GLU A 1 599 ? -4.542 -11.214 -13.280 1.00 32.78 599 GLU A N 1
ATOM 4587 C CA . GLU A 1 599 ? -4.845 -12.573 -12.816 1.00 32.78 599 GLU A CA 1
ATOM 4588 C C . GLU A 1 599 ? -6.328 -12.750 -12.452 1.00 32.78 599 GLU A C 1
ATOM 4590 O O . GLU A 1 599 ? -6.975 -11.872 -11.882 1.00 32.78 599 GLU A O 1
ATOM 4595 N N . SER A 1 600 ? -6.811 -13.966 -12.715 1.00 30.67 600 SER A N 1
ATOM 4596 C CA . SER A 1 600 ? -8.105 -14.547 -12.336 1.00 30.67 600 SER A CA 1
ATOM 4597 C C . SER A 1 600 ? -9.327 -14.174 -13.190 1.00 30.67 600 SER A C 1
ATOM 4599 O O . SER A 1 600 ? -10.365 -13.720 -12.725 1.00 30.67 600 SER A O 1
ATOM 4601 N N . ALA A 1 601 ? -9.278 -14.564 -14.456 1.00 27.05 601 ALA A N 1
ATOM 4602 C CA . ALA A 1 601 ? -10.289 -15.528 -14.864 1.00 27.05 601 ALA A CA 1
ATOM 4603 C C . ALA A 1 601 ? -9.572 -16.878 -14.875 1.00 27.05 601 ALA A C 1
ATOM 4605 O O . ALA A 1 601 ? -8.435 -16.958 -15.348 1.00 27.05 601 ALA A O 1
ATOM 4606 N N . ALA A 1 602 ? -10.190 -17.942 -14.358 1.00 25.84 602 ALA A N 1
ATOM 4607 C CA . ALA A 1 602 ? -9.852 -19.253 -14.890 1.00 25.84 602 ALA A CA 1
ATOM 4608 C C . ALA A 1 602 ? -9.873 -19.089 -16.415 1.00 25.84 602 ALA A C 1
ATOM 4610 O O . ALA A 1 602 ? -10.835 -18.524 -16.943 1.00 25.84 602 ALA A O 1
ATOM 4611 N N . PHE A 1 603 ? -8.813 -19.483 -17.121 1.00 28.88 603 PHE A N 1
ATOM 4612 C CA . PHE A 1 603 ? -8.970 -19.711 -18.547 1.00 28.88 603 PHE A CA 1
ATOM 4613 C C . PHE A 1 603 ? -9.921 -20.907 -18.653 1.00 28.88 603 PHE A C 1
ATOM 4615 O O . PHE A 1 603 ? -9.487 -22.041 -18.838 1.00 28.88 603 PHE A O 1
ATOM 4622 N N . ASP A 1 604 ? -11.229 -20.657 -18.529 1.00 33.94 604 ASP A N 1
ATOM 4623 C CA . ASP A 1 604 ? -12.170 -21.323 -19.405 1.00 33.94 604 ASP A CA 1
ATOM 4624 C C . ASP A 1 604 ? -11.564 -21.080 -20.769 1.00 33.94 604 ASP A C 1
ATOM 4626 O O . ASP A 1 604 ? -11.467 -19.944 -21.230 1.00 33.94 604 ASP A O 1
ATOM 4630 N N . THR A 1 605 ? -10.984 -22.129 -21.336 1.00 36.75 605 THR A N 1
ATOM 4631 C CA . THR A 1 605 ? -10.622 -22.095 -22.740 1.00 36.75 605 THR A CA 1
ATOM 4632 C C . THR A 1 605 ? -11.997 -22.085 -23.397 1.00 36.75 605 THR A C 1
ATOM 4634 O O . THR A 1 605 ? -12.635 -23.134 -23.418 1.00 36.75 605 THR A O 1
ATOM 4637 N N . PRO A 1 606 ? -12.550 -20.919 -23.802 1.00 50.53 606 PRO A N 1
ATOM 4638 C CA . PRO A 1 606 ? -13.971 -20.830 -24.159 1.00 50.53 606 PRO A CA 1
ATOM 4639 C C . PRO A 1 606 ? -14.243 -21.605 -25.451 1.00 50.53 606 PRO A C 1
ATOM 4641 O O . PRO A 1 606 ? -15.380 -21.840 -25.838 1.00 50.53 606 PRO A O 1
ATOM 4644 N N . VAL A 1 607 ? -13.153 -21.962 -26.121 1.00 50.88 607 VAL A N 1
ATOM 4645 C CA . VAL A 1 607 ? -13.070 -22.752 -27.321 1.00 50.88 607 VAL A CA 1
ATOM 4646 C C . VAL A 1 607 ? -12.920 -24.207 -26.889 1.00 50.88 607 VAL A C 1
ATOM 4648 O O . VAL A 1 607 ? -11.847 -24.642 -26.462 1.00 50.88 607 VAL A O 1
ATOM 4651 N N . LEU A 1 608 ? -14.022 -24.950 -26.960 1.00 59.72 608 LEU A N 1
ATOM 4652 C CA . LEU A 1 608 ? -14.000 -26.399 -26.785 1.00 59.72 608 LEU A CA 1
ATOM 4653 C C . LEU A 1 608 ? -13.180 -27.041 -27.917 1.00 59.72 608 LEU A C 1
ATOM 4655 O O . LEU A 1 608 ? -12.978 -26.446 -28.976 1.00 59.72 608 LEU A O 1
ATOM 4659 N N . ALA A 1 609 ? -12.720 -28.279 -27.721 1.00 60.31 609 ALA A N 1
ATOM 4660 C CA . ALA A 1 609 ? -12.047 -29.023 -28.786 1.00 60.31 609 ALA A CA 1
ATOM 4661 C C . ALA A 1 609 ? -12.925 -29.059 -30.056 1.00 60.31 609 ALA A C 1
ATOM 4663 O O . ALA A 1 609 ? -14.071 -29.505 -29.999 1.00 60.31 609 ALA A O 1
ATOM 4664 N N . GLY A 1 610 ? -12.387 -28.581 -31.184 1.00 68.81 610 GLY A N 1
ATOM 4665 C CA . GLY A 1 610 ? -13.106 -28.477 -32.462 1.00 68.81 610 GLY A CA 1
ATOM 4666 C C . GLY A 1 610 ? -13.799 -27.134 -32.727 1.00 68.81 610 GLY A C 1
ATOM 4667 O O . GLY A 1 610 ? -14.518 -27.018 -33.715 1.00 68.81 610 GLY A O 1
ATOM 4668 N N . GLN A 1 611 ? -13.601 -26.127 -31.876 1.00 81.12 611 GLN A N 1
ATOM 4669 C CA . GLN A 1 611 ? -14.059 -24.755 -32.111 1.00 81.12 611 GLN A CA 1
ATOM 4670 C C . GLN A 1 611 ? -12.875 -23.826 -32.415 1.00 81.12 611 GLN A C 1
ATOM 4672 O O . GLN A 1 611 ? -11.724 -24.159 -32.133 1.00 81.12 611 GLN A O 1
ATOM 4677 N N . ASP A 1 612 ? -13.171 -22.648 -32.956 1.00 80.31 612 ASP A N 1
ATOM 4678 C CA . ASP A 1 612 ? -12.253 -21.508 -33.037 1.00 80.31 612 ASP A CA 1
ATOM 4679 C C . ASP A 1 612 ? -13.029 -20.206 -32.759 1.00 80.31 612 ASP A C 1
ATOM 4681 O O . ASP A 1 612 ? -14.262 -20.214 -32.661 1.00 80.31 612 ASP A O 1
ATOM 4685 N N . ALA A 1 613 ? -12.329 -19.089 -32.574 1.00 83.69 613 ALA A N 1
ATOM 4686 C CA . ALA A 1 613 ? -12.940 -17.831 -32.175 1.00 83.69 613 ALA A CA 1
ATOM 4687 C C . ALA A 1 613 ? -12.410 -16.620 -32.946 1.00 83.69 613 ALA A C 1
ATOM 4689 O O . ALA A 1 613 ? -11.204 -16.411 -33.072 1.00 83.69 613 ALA A O 1
ATOM 4690 N N . ILE A 1 614 ? -13.330 -15.746 -33.354 1.00 82.50 614 ILE A N 1
ATOM 4691 C CA . ILE A 1 614 ? -13.010 -14.422 -33.890 1.00 82.50 614 ILE A CA 1
ATOM 4692 C C . ILE A 1 614 ? -13.131 -13.402 -32.766 1.00 82.50 614 ILE A C 1
ATOM 4694 O O . ILE A 1 614 ? -14.155 -13.333 -32.084 1.00 82.50 614 ILE A O 1
ATOM 4698 N N . LYS A 1 615 ? -12.083 -12.594 -32.582 1.00 85.44 615 LYS A N 1
ATOM 4699 C CA . LYS A 1 615 ? -12.057 -11.501 -31.605 1.00 85.44 615 LYS A CA 1
ATOM 4700 C C . LYS A 1 615 ? -12.041 -10.157 -32.313 1.00 85.44 615 LYS A C 1
ATOM 4702 O O . LYS A 1 615 ? -11.167 -9.908 -33.138 1.00 85.44 615 LYS A O 1
ATOM 4707 N N . VAL A 1 616 ? -12.970 -9.285 -31.938 1.00 86.44 616 VAL A N 1
ATOM 4708 C CA . VAL A 1 616 ? -13.025 -7.891 -32.391 1.00 86.44 616 VAL A CA 1
ATOM 4709 C C . VAL A 1 616 ? -12.730 -6.982 -31.206 1.00 86.44 616 VAL A C 1
ATOM 4711 O O . VAL A 1 616 ? -13.251 -7.185 -30.107 1.00 86.44 616 VAL A O 1
ATOM 4714 N N . TYR A 1 617 ? -11.894 -5.974 -31.442 1.00 86.81 617 TYR A N 1
ATOM 4715 C CA . TYR A 1 617 ? -11.566 -4.944 -30.467 1.00 86.81 617 TYR A CA 1
ATOM 4716 C C . TYR A 1 617 ? -12.137 -3.613 -30.931 1.00 86.81 617 TYR A C 1
ATOM 4718 O O . TYR A 1 617 ? -11.909 -3.183 -32.065 1.00 86.81 617 TYR A O 1
ATOM 4726 N N . VAL A 1 618 ? -12.861 -2.949 -30.039 1.00 86.25 618 VAL A N 1
ATOM 4727 C CA . VAL A 1 618 ? -13.355 -1.591 -30.256 1.00 86.25 618 VAL A CA 1
ATOM 4728 C C . VAL A 1 618 ? -12.792 -0.668 -29.194 1.00 86.25 618 VAL A C 1
ATOM 4730 O O . VAL A 1 618 ? -12.504 -1.067 -28.068 1.00 86.25 618 VAL A O 1
ATOM 4733 N N . TYR A 1 619 ? -12.635 0.587 -29.563 1.00 86.19 619 TYR A N 1
ATOM 4734 C CA . TYR A 1 619 ? -12.220 1.670 -28.696 1.00 86.19 619 TYR A CA 1
ATOM 4735 C C . TYR A 1 619 ? -13.242 2.788 -28.813 1.00 86.19 619 TYR A C 1
ATOM 4737 O O . TYR A 1 619 ? -13.654 3.122 -29.927 1.00 86.19 619 TYR A O 1
ATOM 4745 N N . GLY A 1 620 ? -13.617 3.389 -27.690 1.00 85.00 620 GLY A N 1
ATOM 4746 C CA . GLY A 1 620 ? -14.601 4.454 -27.653 1.00 85.00 620 GLY A CA 1
ATOM 4747 C C . GLY A 1 620 ? -14.290 5.529 -26.630 1.00 85.00 620 GLY A C 1
ATOM 4748 O O . GLY A 1 620 ? -13.591 5.295 -25.648 1.00 85.00 620 GLY A O 1
ATOM 4749 N N . VAL A 1 621 ? -14.821 6.720 -26.890 1.00 84.31 621 VAL A N 1
ATOM 4750 C CA . VAL A 1 621 ? -14.725 7.888 -26.011 1.00 84.31 621 VAL A CA 1
ATOM 4751 C C . VAL A 1 621 ? -16.139 8.341 -25.690 1.00 84.31 621 VAL A C 1
ATOM 4753 O O . VAL A 1 621 ? -16.861 8.723 -26.609 1.00 84.31 621 VAL A O 1
ATOM 4756 N N . TYR A 1 622 ? -16.530 8.292 -24.422 1.00 84.50 622 TYR A N 1
ATOM 4757 C CA . TYR A 1 622 ? -17.828 8.766 -23.936 1.00 84.50 622 TYR A CA 1
ATOM 4758 C C . TYR A 1 622 ? -17.669 10.095 -23.214 1.00 84.50 622 TYR A C 1
ATOM 4760 O O . TYR A 1 622 ? -16.630 10.320 -22.606 1.00 84.50 622 TYR A O 1
ATOM 4768 N N . GLU A 1 623 ? -18.687 10.951 -23.249 1.00 84.00 623 GLU A N 1
ATOM 4769 C CA . GLU A 1 623 ? -18.785 12.079 -22.318 1.00 84.00 623 GLU A CA 1
ATOM 4770 C C . GLU A 1 623 ? -19.051 11.604 -20.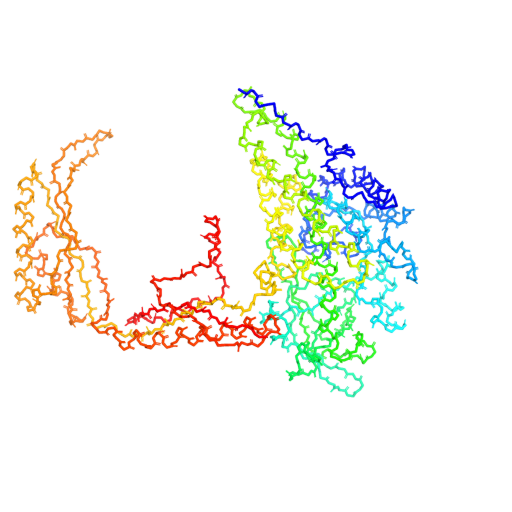883 1.00 84.00 623 GLU A C 1
ATOM 4772 O O . GLU A 1 623 ? -19.646 10.549 -20.661 1.00 84.00 623 GLU A O 1
ATOM 4777 N N . LEU A 1 624 ? -18.631 12.410 -19.913 1.00 75.06 624 LEU A N 1
ATOM 4778 C CA . LEU A 1 624 ? -19.000 12.303 -18.507 1.00 75.06 624 LEU A CA 1
ATOM 4779 C C . LEU A 1 624 ? -19.685 13.604 -18.075 1.00 75.06 624 LEU A C 1
ATOM 4781 O O . LEU A 1 624 ? -19.209 14.695 -18.397 1.00 75.06 624 LEU A O 1
ATOM 4785 N N . HIS A 1 625 ? -20.800 13.492 -17.352 1.00 78.12 625 HIS A N 1
ATOM 4786 C CA . HIS A 1 625 ? -21.583 14.623 -16.845 1.00 78.12 625 HIS A CA 1
ATOM 4787 C C . HIS A 1 625 ? -21.515 14.729 -15.335 1.00 78.12 625 HIS A C 1
ATOM 4789 O O . HIS A 1 625 ? -21.650 13.704 -14.631 1.00 78.12 625 HIS A O 1
#

InterPro domains:
  IPR006091 Acyl-CoA dehydrogenase/oxidase, middle domain [PF02770] (160-257)
  IPR007497 Interleukin-1 receptor-associated kinase 1-binding protein 1/DUF541 [PF04402] (420-622)
  IPR009075 Acyl-CoA dehydrogenase/oxidase, C-terminal [PF00441] (271-411)
  IPR009100 Acyl-CoA dehydrogenase/oxidase, N-terminal and middle domain superfamily [SSF56645] (18-279)
  IPR013786 Acyl-CoA dehydrogenase/oxidase, N-terminal [PF02771] (91-156)
  IPR036250 Acyl-CoA dehydrogenase-like, C-terminal [SSF47203] (267-413)
  IPR037069 Acyl-CoA dehydrogenase/oxidase, N-terminal domain superfamily [G3DSA:1.10.540.10] (17-157)
  IPR046373 Acyl-CoA oxidase/dehydrogenase, middle domain superfamily [G3DSA:2.40.110.10] (160-277)